Protein AF-A9BDT8-F1 (afdb_monomer)

Organism: Prochlorococcus marinus (strain MIT 9211) (NCBI:txid93059)

Foldseek 3Di:
DDDDDDDDDDDDDDDDDDDDDDDDDDPDDPPDPDPDPPVVVVVVVVVVVVVVVVVVVVVVVVVVVVVVLVCLCVDPDDPVVVVVVVVVVVVVVVVVVVCVVVVVVVVVVVVVVVVVVVVVVCVVPPPVPCVVVVVVVVVVCVVVVVVVVCVVVCVVPDPPCSVVVSVVVVQVSQQCVFFQEEEFWFDLFSLLQLLQQSSRHLNYEYEWEQAALDFQQVVLCVPVVATRCVRLLSNLLSQFPDDPVVSCLLQDQACDDDVRHRHGNVRVQQSVLCVVVVFNQVSSVVSCVVRVGSHGYAYQARDRKKKWFQFPVRDIDIGLVRLLAAPGETPEMAIPPQQGAGDVVLLVSLQRGQEYEQDDDQLRRIRVSSVSNPSNLVSLQPHPHAYEYEYDFKARPSYQQPAAPVNSVVRNCSHCVVVVHNDDSHQEYEAEDDDDDDPQQVVCVVVRMHGHHDDQVVSVVVRHHYDYFHQQDDDDDPHRGGRSNRSNVSVVVVSVVVVVVD

Sequence (502 aa):
MFHLAFFKWTEGQVPLELSINNLCASFLELSSINKPFRKRRRRNQAHADLSKNSFRRINEINFIRRLQRAVRWLLPGLVVKRWMFTSGIGLIIALLGAAIWADLNPIYWAVERLFWFLEGITTFLPRSFTGPIVFLIGIGLLLWGQSRSFDSIQKAVAPDKDAVLVDALMVKSKLNRGPNIVAIGGGTGLASLLQGLKRYSSRITAIVTVADDGGSSGILRRELGVQPPGDIRNCLAALSNEEPLLTRLFQYRFSSGTGLAGHSFGNLFLSALTSITGNIDTAITASSRILSVQGQVVPATNADVCLWAELENGEVVEGESSIGRASSPIVRIGCYPEKPPAISRALDAIENAELILLGPGSLYTSLLPNLLVPEIVAAIQKSKAPKLYICNLMTQPGETDGLDVAGHIRAIEAQLASLGITNRIFNEILVQEALAPSPLIEYYRSRGAEPVKCDRNSLLSKGYRVYQASLQGSKATPTLRHDPRSLSLAVMRFYRKYKRKN

InterPro domains:
  IPR002882 2-phospho-L-lactate transferase CofD [PF01933] (181-470)
  IPR010119 Gluconeogenesis factor [MF_00973] (177-497)
  IPR010119 Gluconeogenesis factor [PTHR30135] (170-497)
  IPR010119 Gluconeogenesis factor [TIGR01826] (181-494)
  IPR038136 CofD-like domain superfamily [G3DSA:3.40.50.10680] (171-502)
  IPR038136 CofD-like domain superfamily [SSF142338] (178-492)

Nearest PDB structures (foldseek):
  2o2z-assembly1_A  TM=9.562E-01  e=2.124E-39  Halalkalibacterium halodurans
  2o2z-assembly2_D  TM=9.534E-01  e=1.569E-39  Halalkalibacterium halodurans
  2o2z-assembly2_C  TM=9.453E-01  e=3.054E-39  Halalkalibacterium halodurans
  2hzb-assembly1_A  TM=9.577E-01  e=1.228E-38  Halalkalibacterium halodurans
  2o2z-assembly1_B  TM=9.560E-01  e=1.662E-38  Halalkalibacterium halodurans

Secondary structure (DSSP, 8-state):
------------------------S--S--S-TTSSHHHHHHHHHHHHHHHHHHHHHHHHHHHHHHHHHHHHHTSTT-THHHHHHHHHHHHHHHHHHHHHHTTTHHHHHHHHHHHHHHHHHHTTS-HHHHHHHHHHHHHHHHHHHHHHHHHHHHHHH-SS-HHHHHHHHHHHHHHHTS--EEEEE-HHHHHHHHHHHTTT-S-EEEEE-----SHHHHHHHHHH-PPP-HHHHHHHHHHB-S-HHHHHHHT-B--SSTTTTT-BHHHHHHHHHHHHHSSHHHHHHHHHHHTTBSSEEEES-SS--EEEEEETTS-EEESHHHHTT-SS-EEEEEEESSSPPPPHHHHHHHHT-SEEEE-SS-IIIIIHHHHTSHHHHHHHHH--S-EEEE--SB--TTTSTT--HHHHHHHHHHHHHHTT--S-S--EEEEEPPPPP-HHHHHHHTTT--BPP--HHHHHHTT-EEEEE--S-SS--SS----HHHHHHHHHHHHHHHHHH-

Structure (mmCIF, N/CA/C/O backbone):
data_AF-A9BDT8-F1
#
_entry.id   AF-A9BDT8-F1
#
loop_
_atom_site.group_PDB
_atom_site.id
_atom_site.type_symbol
_atom_site.label_atom_id
_atom_site.label_alt_id
_atom_site.label_comp_id
_atom_site.label_asym_id
_atom_site.label_entity_id
_atom_site.label_seq_id
_atom_site.pdbx_PDB_ins_code
_atom_site.Cartn_x
_atom_site.Cartn_y
_atom_site.Cartn_z
_atom_site.occupancy
_atom_site.B_iso_or_equiv
_atom_site.auth_seq_id
_atom_site.auth_comp_id
_atom_site.auth_asym_id
_atom_site.auth_atom_id
_atom_site.pdbx_PDB_model_num
ATOM 1 N N . MET A 1 1 ? 67.578 11.693 2.557 1.00 33.44 1 MET A N 1
ATOM 2 C CA . MET A 1 1 ? 68.949 11.720 3.115 1.00 33.44 1 MET A CA 1
ATOM 3 C C . MET A 1 1 ? 69.167 10.386 3.819 1.00 33.44 1 MET A C 1
ATOM 5 O O . MET A 1 1 ? 68.549 10.182 4.849 1.00 33.44 1 MET A O 1
ATOM 9 N N . PHE A 1 2 ? 69.639 9.348 3.110 1.00 25.88 2 PHE A N 1
ATOM 10 C CA . PHE A 1 2 ? 71.060 8.918 3.017 1.00 25.88 2 PHE A CA 1
ATOM 11 C C . PHE A 1 2 ? 71.642 8.627 4.416 1.00 25.88 2 PHE A C 1
ATOM 13 O O . PHE A 1 2 ? 71.756 9.555 5.201 1.00 25.88 2 PHE A O 1
ATOM 20 N N . HIS A 1 3 ? 71.895 7.376 4.828 1.00 29.66 3 HIS A N 1
ATOM 21 C CA . HIS A 1 3 ? 73.007 6.487 4.418 1.00 29.66 3 HIS A CA 1
ATOM 22 C C . HIS A 1 3 ? 72.694 5.010 4.804 1.00 29.66 3 HIS A C 1
ATOM 24 O O . HIS A 1 3 ? 72.186 4.779 5.895 1.00 29.66 3 HIS A O 1
ATOM 30 N N . LEU A 1 4 ? 72.762 4.025 3.885 1.00 28.25 4 LEU A N 1
ATOM 31 C CA . LEU A 1 4 ? 73.884 3.086 3.584 1.00 28.25 4 LEU A CA 1
ATOM 32 C C . LEU A 1 4 ? 74.273 2.160 4.765 1.00 28.25 4 LEU A C 1
ATOM 34 O O . LEU A 1 4 ? 74.791 2.643 5.759 1.00 28.25 4 LEU A O 1
ATOM 38 N N . ALA A 1 5 ? 73.915 0.865 4.783 1.00 30.95 5 ALA A N 1
ATOM 39 C CA . ALA A 1 5 ? 74.382 -0.289 3.979 1.00 30.95 5 ALA A CA 1
ATOM 40 C C . ALA A 1 5 ? 75.566 -1.034 4.627 1.00 30.95 5 ALA A C 1
ATOM 42 O O . ALA A 1 5 ? 76.581 -0.410 4.890 1.00 30.95 5 ALA A O 1
ATOM 43 N N . PHE A 1 6 ? 75.475 -2.365 4.775 1.00 25.30 6 PHE A N 1
ATOM 44 C CA . PHE A 1 6 ? 76.510 -3.277 4.263 1.00 25.30 6 PHE A CA 1
ATOM 45 C C . PHE A 1 6 ? 76.011 -4.728 4.156 1.00 25.30 6 PHE A C 1
ATOM 47 O O . PHE A 1 6 ? 75.479 -5.321 5.089 1.00 25.30 6 PHE A O 1
ATOM 54 N N . PHE A 1 7 ? 76.206 -5.263 2.957 1.00 26.58 7 PHE A N 1
ATOM 55 C CA . PHE A 1 7 ? 76.014 -6.631 2.492 1.00 26.58 7 PHE A CA 1
ATOM 56 C C . PHE A 1 7 ? 77.368 -7.347 2.626 1.00 26.58 7 PHE A C 1
ATOM 58 O O . PHE A 1 7 ? 78.372 -6.744 2.245 1.00 26.58 7 PHE A O 1
ATOM 65 N N . LYS A 1 8 ? 77.438 -8.613 3.062 1.00 24.88 8 LYS A N 1
ATOM 66 C CA . LYS A 1 8 ? 78.471 -9.537 2.554 1.00 24.88 8 LYS A CA 1
ATOM 67 C C . LYS A 1 8 ? 78.136 -11.007 2.811 1.00 24.88 8 LYS A C 1
ATOM 69 O O . LYS A 1 8 ? 77.881 -11.439 3.927 1.00 24.88 8 LYS A O 1
ATOM 74 N N . TRP A 1 9 ? 78.150 -11.724 1.700 1.00 25.12 9 TRP A N 1
ATOM 75 C CA . TRP A 1 9 ? 78.102 -13.163 1.488 1.00 25.12 9 TRP A CA 1
ATOM 76 C C . TRP A 1 9 ? 79.548 -13.647 1.277 1.00 25.12 9 TRP A C 1
ATOM 78 O O . TRP A 1 9 ? 80.312 -12.859 0.723 1.00 25.12 9 TRP A O 1
ATOM 88 N N . THR A 1 10 ? 79.884 -14.871 1.723 1.00 27.94 10 THR A N 1
ATOM 89 C CA . THR A 1 10 ? 80.722 -15.925 1.074 1.00 27.94 10 THR A CA 1
ATOM 90 C C . THR A 1 10 ? 81.459 -16.815 2.093 1.00 27.94 10 THR A C 1
ATOM 92 O O . THR A 1 10 ? 82.101 -16.280 2.988 1.00 27.94 10 THR A O 1
ATOM 95 N N . GLU A 1 11 ? 81.335 -18.143 1.893 1.00 25.92 11 GLU A N 1
ATOM 96 C CA . GLU A 1 11 ? 82.367 -19.222 1.894 1.00 25.92 11 GLU A CA 1
ATOM 97 C C . GLU A 1 11 ? 83.480 -19.193 2.969 1.00 25.92 11 GLU A C 1
ATOM 99 O O . GLU A 1 11 ? 84.108 -18.173 3.190 1.00 25.92 11 GLU A O 1
ATOM 104 N N . GLY A 1 12 ? 83.871 -20.262 3.672 1.00 25.80 12 GLY A N 1
ATOM 105 C CA . GLY A 1 12 ? 83.971 -21.694 3.368 1.00 25.80 12 GLY A CA 1
ATOM 106 C C . GLY A 1 12 ? 85.293 -22.224 3.985 1.00 25.80 12 GLY A C 1
ATOM 107 O O . GLY A 1 12 ? 86.152 -21.422 4.335 1.00 25.80 12 GLY A O 1
ATOM 108 N N . GLN A 1 13 ? 85.469 -23.555 4.039 1.00 26.12 13 GLN A N 1
ATOM 109 C CA . GLN A 1 13 ? 86.643 -24.339 4.518 1.00 26.12 13 GLN A CA 1
ATOM 110 C C . GLN A 1 13 ? 86.668 -24.660 6.033 1.00 26.12 13 GLN A C 1
ATOM 112 O O . GLN A 1 13 ? 86.343 -23.818 6.855 1.00 26.12 13 GLN A O 1
ATOM 117 N N . VAL A 1 14 ? 86.995 -25.877 6.496 1.00 27.83 14 VAL A N 1
ATOM 118 C CA . VAL A 1 14 ? 88.048 -26.819 6.049 1.00 27.83 14 VAL A CA 1
ATOM 119 C C . VAL A 1 14 ? 87.614 -28.300 6.245 1.00 27.83 14 VAL A C 1
ATOM 121 O O . VAL A 1 14 ? 86.892 -28.590 7.200 1.00 27.83 14 VAL A O 1
ATOM 124 N N . PRO A 1 15 ? 88.055 -29.238 5.378 1.00 32.41 15 PRO A N 1
ATOM 125 C CA . PRO A 1 15 ? 87.814 -30.682 5.462 1.00 32.41 15 PRO A CA 1
ATOM 126 C C . PRO A 1 15 ? 88.975 -31.441 6.141 1.00 32.41 15 PRO A C 1
ATOM 128 O O . PRO A 1 15 ? 90.092 -30.936 6.213 1.00 32.41 15 PRO A O 1
ATOM 131 N N . LEU A 1 16 ? 88.746 -32.692 6.555 1.00 28.02 16 LEU A N 1
ATOM 132 C CA . LEU A 1 16 ? 89.827 -33.669 6.721 1.00 28.02 16 LEU A CA 1
ATOM 133 C C . LEU A 1 16 ? 89.462 -34.956 5.979 1.00 28.02 16 LEU A C 1
ATOM 135 O O . LEU A 1 16 ? 88.415 -35.560 6.206 1.00 28.02 16 LEU A O 1
ATOM 139 N N . GLU A 1 17 ? 90.338 -35.312 5.055 1.00 26.36 17 GLU A N 1
ATOM 140 C CA . GLU A 1 17 ? 90.254 -36.425 4.128 1.00 26.36 17 GLU A CA 1
ATOM 141 C C . GLU A 1 17 ? 91.308 -37.483 4.532 1.00 26.36 17 GLU A C 1
ATOM 143 O O . GLU A 1 17 ? 92.289 -37.160 5.202 1.00 26.36 17 GLU A O 1
ATOM 148 N N . LEU A 1 18 ? 91.101 -38.716 4.052 1.00 29.53 18 LEU A N 1
ATOM 149 C CA . LEU A 1 18 ? 91.990 -39.891 4.050 1.00 29.53 18 LEU A CA 1
ATOM 150 C C . LEU A 1 18 ? 92.090 -40.731 5.345 1.00 29.53 18 LEU A C 1
ATOM 152 O O . LEU A 1 18 ? 92.299 -40.221 6.430 1.00 29.53 18 LEU A O 1
ATOM 156 N N . SER A 1 19 ? 92.063 -42.068 5.296 1.00 27.62 19 SER A N 1
ATOM 157 C CA . SER A 1 19 ? 91.995 -42.986 4.151 1.00 27.62 19 SER A CA 1
ATOM 158 C C . SER A 1 19 ? 91.865 -44.443 4.625 1.00 27.62 19 SER A C 1
ATOM 160 O O . SER A 1 19 ? 92.540 -44.856 5.561 1.00 27.62 19 SER A O 1
ATOM 162 N N . ILE A 1 20 ? 90.989 -45.176 3.924 1.00 25.91 20 ILE A N 1
ATOM 163 C CA . ILE A 1 20 ? 91.153 -46.542 3.389 1.00 25.91 20 ILE A CA 1
ATOM 164 C C . ILE A 1 20 ? 91.648 -47.628 4.355 1.00 25.91 20 ILE A C 1
ATOM 166 O O . ILE A 1 20 ? 92.831 -47.726 4.658 1.00 25.91 20 ILE A O 1
ATOM 170 N N . ASN A 1 21 ? 90.745 -48.557 4.685 1.00 25.64 21 ASN A N 1
ATOM 171 C CA . ASN A 1 21 ? 90.865 -49.992 4.378 1.00 25.64 21 ASN A CA 1
ATOM 172 C C . ASN A 1 21 ? 89.692 -50.731 5.054 1.00 25.64 21 ASN A C 1
ATOM 174 O O . ASN A 1 21 ? 89.568 -50.739 6.267 1.00 25.64 21 ASN A O 1
ATOM 178 N N . ASN A 1 22 ? 88.699 -51.176 4.290 1.00 25.09 22 ASN A N 1
ATOM 179 C CA . ASN A 1 22 ? 88.667 -52.488 3.642 1.00 25.09 22 ASN A CA 1
ATOM 180 C C . ASN A 1 22 ? 88.056 -53.577 4.537 1.00 25.09 22 ASN A C 1
ATOM 182 O O . ASN A 1 22 ? 88.466 -53.780 5.671 1.00 25.09 22 ASN A O 1
ATOM 186 N N . LEU A 1 23 ? 87.180 -54.348 3.891 1.00 26.64 23 LEU A N 1
ATOM 187 C CA . LEU A 1 23 ? 86.864 -55.747 4.167 1.00 26.64 23 LEU A CA 1
ATOM 188 C C . LEU A 1 23 ? 85.883 -56.082 5.310 1.00 26.64 23 LEU A C 1
ATOM 190 O O . LEU A 1 23 ? 86.157 -55.941 6.493 1.00 26.64 23 LEU A O 1
ATOM 194 N N . CYS A 1 24 ? 84.786 -56.708 4.862 1.00 26.98 24 CYS A N 1
ATOM 195 C CA . CYS A 1 24 ? 83.942 -57.677 5.568 1.00 26.98 24 CYS A CA 1
ATOM 196 C C . CYS A 1 24 ? 82.815 -57.148 6.464 1.00 26.98 24 CYS A C 1
ATOM 198 O O . CYS A 1 24 ? 82.928 -57.211 7.679 1.00 26.98 24 CYS A O 1
ATOM 200 N N . ALA A 1 25 ? 81.675 -56.776 5.859 1.00 27.42 25 ALA A N 1
ATOM 201 C CA . ALA A 1 25 ? 80.342 -57.262 6.283 1.00 27.42 25 ALA A CA 1
ATOM 202 C C . ALA A 1 25 ? 79.188 -56.658 5.449 1.00 27.42 25 ALA A C 1
ATOM 204 O O . ALA A 1 25 ? 78.298 -56.016 5.990 1.00 27.42 25 ALA A O 1
ATOM 205 N N . SER A 1 26 ? 79.164 -56.883 4.131 1.00 29.36 26 SER A N 1
ATOM 206 C CA . SER A 1 26 ? 77.963 -56.624 3.310 1.00 29.36 26 SER A CA 1
ATOM 207 C C . SER A 1 26 ? 77.823 -57.702 2.241 1.00 29.36 26 SER A C 1
ATOM 209 O O . SER A 1 26 ? 77.901 -57.443 1.045 1.00 29.36 26 SER A O 1
ATOM 211 N N . PHE A 1 27 ? 77.678 -58.947 2.688 1.00 31.27 27 PHE A N 1
ATOM 212 C CA . PHE A 1 27 ? 77.388 -60.091 1.829 1.00 31.27 27 PHE A CA 1
ATOM 213 C C . PHE A 1 27 ? 76.187 -60.822 2.422 1.00 31.27 27 PHE A C 1
ATOM 215 O O . PHE A 1 27 ? 76.369 -61.755 3.188 1.00 31.27 27 PHE A O 1
ATOM 222 N N . LEU A 1 28 ? 74.975 -60.325 2.141 1.00 30.92 28 LEU A N 1
ATOM 223 C CA . LEU A 1 28 ? 73.701 -61.061 2.215 1.00 30.92 28 LEU A CA 1
ATOM 224 C C . LEU A 1 28 ? 72.530 -60.154 1.781 1.00 30.92 28 LEU A C 1
ATOM 226 O O . LEU A 1 28 ? 71.630 -59.888 2.561 1.00 30.92 28 LEU A O 1
ATOM 230 N N . GLU A 1 29 ? 72.523 -59.660 0.535 1.00 30.59 29 GLU A N 1
ATOM 231 C CA . GLU A 1 29 ? 71.282 -59.140 -0.082 1.00 30.59 29 GLU A CA 1
ATOM 232 C C . GLU A 1 29 ? 71.390 -59.019 -1.619 1.00 30.59 29 GLU A C 1
ATOM 234 O O . GLU A 1 29 ? 71.296 -57.949 -2.212 1.00 30.59 29 GLU A O 1
ATOM 239 N N . LEU A 1 30 ? 71.609 -60.143 -2.311 1.00 36.09 30 LEU A N 1
ATOM 240 C CA . LEU A 1 30 ? 71.608 -60.202 -3.783 1.00 36.09 30 LEU A CA 1
ATOM 241 C C . LEU A 1 30 ? 70.710 -61.336 -4.306 1.00 36.09 30 LEU A C 1
ATOM 243 O O . LEU A 1 30 ? 71.173 -62.302 -4.902 1.00 36.09 30 LEU A O 1
ATOM 247 N N . SER A 1 31 ? 69.392 -61.207 -4.112 1.00 35.94 31 SER A N 1
ATOM 248 C CA . SER A 1 31 ? 68.399 -62.019 -4.840 1.00 35.94 31 SER A CA 1
ATOM 249 C C . SER A 1 31 ? 67.026 -61.340 -5.013 1.00 35.94 31 SER A C 1
ATOM 251 O O . SER A 1 31 ? 66.002 -61.863 -4.591 1.00 35.94 31 SER A O 1
ATOM 253 N N . SER A 1 32 ? 66.931 -60.173 -5.675 1.00 36.19 32 SER A N 1
ATOM 254 C CA . SER A 1 32 ? 65.607 -59.710 -6.174 1.00 36.19 32 SER A CA 1
ATOM 255 C C . SER A 1 32 ? 65.582 -58.700 -7.339 1.00 36.19 32 SER A C 1
ATOM 257 O O . SER A 1 32 ? 64.519 -58.169 -7.682 1.00 36.19 32 SER A O 1
ATOM 259 N N . ILE A 1 33 ? 66.696 -58.464 -8.038 1.00 45.25 33 ILE A N 1
ATOM 260 C CA . ILE A 1 33 ? 66.745 -57.499 -9.151 1.00 45.25 33 ILE A CA 1
ATOM 261 C C . ILE A 1 33 ? 66.260 -58.156 -10.455 1.00 45.25 33 ILE A C 1
ATOM 263 O O . ILE A 1 33 ? 67.053 -58.527 -11.309 1.00 45.25 33 ILE A O 1
ATOM 267 N N . ASN A 1 34 ? 64.939 -58.321 -10.623 1.00 43.72 34 ASN A N 1
ATOM 268 C CA . ASN A 1 34 ? 64.336 -58.413 -11.970 1.00 43.72 34 ASN A CA 1
ATOM 269 C C . ASN A 1 34 ? 62.824 -58.095 -12.067 1.00 43.72 34 ASN A C 1
ATOM 271 O O . ASN A 1 34 ? 62.149 -58.483 -13.021 1.00 43.72 34 ASN A O 1
ATOM 275 N N . LYS A 1 35 ? 62.246 -57.361 -11.103 1.00 45.38 35 LYS A N 1
ATOM 276 C CA . LYS A 1 35 ? 60.812 -56.990 -11.106 1.00 45.38 35 LYS A CA 1
ATOM 277 C C . LYS A 1 35 ? 60.417 -55.526 -11.437 1.00 45.38 35 LYS A C 1
ATOM 279 O O . LYS A 1 35 ? 59.204 -55.296 -11.488 1.00 45.38 35 LYS A O 1
ATOM 284 N N . PRO A 1 36 ? 61.288 -54.530 -11.744 1.00 42.62 36 PRO A N 1
ATOM 285 C CA . PRO A 1 36 ? 60.800 -53.151 -11.895 1.00 42.62 36 PRO A CA 1
ATOM 286 C C . PRO A 1 36 ? 60.500 -52.667 -13.331 1.00 42.62 36 PRO A C 1
ATOM 288 O O . PRO A 1 36 ? 59.932 -51.586 -13.469 1.00 42.62 36 PRO A O 1
ATOM 291 N N . PHE A 1 37 ? 60.777 -53.419 -14.408 1.00 41.44 37 PHE A N 1
ATOM 292 C CA . PHE A 1 37 ? 60.567 -52.895 -15.779 1.00 41.44 37 PHE A CA 1
ATOM 293 C C . PHE A 1 37 ? 59.194 -53.201 -16.413 1.00 41.44 37 PHE A C 1
ATOM 295 O O . PHE A 1 37 ? 58.684 -52.404 -17.202 1.00 41.44 37 PHE A O 1
ATOM 302 N N . ARG A 1 38 ? 58.509 -54.289 -16.025 1.00 43.94 38 ARG A N 1
ATOM 303 C CA . ARG A 1 38 ? 57.181 -54.646 -16.585 1.00 43.94 38 ARG A CA 1
ATOM 304 C C . ARG A 1 38 ? 56.003 -53.891 -15.943 1.00 43.94 38 ARG A C 1
ATOM 306 O O . ARG A 1 38 ? 54.976 -53.690 -16.590 1.00 43.94 38 ARG A O 1
ATOM 313 N N . LYS A 1 39 ? 56.147 -53.424 -14.695 1.00 44.34 39 LYS A N 1
ATOM 314 C CA . LYS A 1 39 ? 55.086 -52.710 -13.949 1.00 44.34 39 LYS A CA 1
ATOM 315 C C . LYS A 1 39 ? 54.947 -51.234 -14.348 1.00 44.34 39 LYS A C 1
ATOM 317 O O . LYS A 1 39 ? 53.840 -50.704 -14.300 1.00 44.34 39 LYS A O 1
ATOM 322 N N . ARG A 1 40 ? 56.029 -50.580 -14.792 1.00 42.59 40 ARG A N 1
ATOM 323 C CA . ARG A 1 40 ? 56.023 -49.153 -15.179 1.00 42.59 40 ARG A CA 1
ATOM 324 C C . ARG A 1 40 ? 55.303 -48.899 -16.513 1.00 42.59 40 ARG A C 1
ATOM 326 O O . ARG A 1 40 ? 54.560 -47.930 -16.625 1.00 42.59 40 ARG A O 1
ATOM 333 N N . ARG A 1 41 ? 55.419 -49.814 -17.486 1.00 44.28 41 ARG A N 1
ATOM 334 C CA . ARG A 1 41 ? 54.767 -49.684 -18.807 1.00 44.28 41 ARG A CA 1
ATOM 335 C C . ARG A 1 41 ? 53.239 -49.863 -18.743 1.00 44.28 41 ARG A C 1
ATOM 337 O O . ARG A 1 41 ? 52.518 -49.069 -19.334 1.00 44.28 41 ARG A O 1
ATOM 344 N N . ARG A 1 42 ? 52.738 -50.818 -17.942 1.00 46.34 42 ARG A N 1
ATOM 345 C CA . ARG A 1 42 ? 51.286 -51.026 -17.726 1.00 46.34 42 ARG A CA 1
ATOM 346 C C . ARG A 1 42 ? 50.617 -49.901 -16.923 1.00 46.34 42 ARG A C 1
ATOM 348 O O . ARG A 1 42 ? 49.475 -49.562 -17.211 1.00 46.34 42 ARG A O 1
ATOM 355 N N . ARG A 1 43 ? 51.317 -49.286 -15.958 1.00 45.34 43 ARG A N 1
ATOM 356 C CA . ARG A 1 43 ? 50.788 -48.144 -15.182 1.00 45.34 43 ARG A CA 1
ATOM 357 C C . ARG A 1 43 ? 50.646 -46.874 -16.026 1.00 45.34 43 ARG A C 1
ATOM 359 O O . ARG A 1 43 ? 49.644 -46.182 -15.889 1.00 45.34 43 ARG A O 1
ATOM 366 N N . ASN A 1 44 ? 51.589 -46.611 -16.933 1.00 42.84 44 ASN A N 1
ATOM 367 C CA . ASN A 1 44 ? 51.512 -45.453 -17.830 1.00 42.84 44 ASN A CA 1
ATOM 368 C C . ASN A 1 44 ? 50.427 -45.613 -18.911 1.00 42.84 44 ASN A C 1
ATOM 370 O O . ASN A 1 44 ? 49.772 -44.634 -19.252 1.00 42.84 44 ASN A O 1
ATOM 374 N N . GLN A 1 45 ? 50.173 -46.836 -19.394 1.00 48.09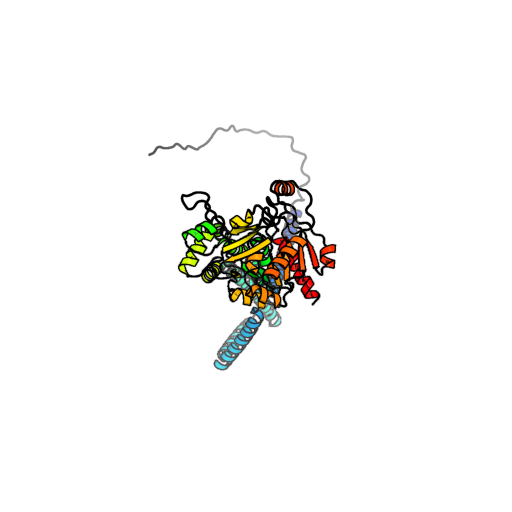 45 GLN A N 1
ATOM 375 C CA . GLN A 1 45 ? 49.061 -47.122 -20.315 1.00 48.09 45 GLN A CA 1
ATOM 376 C C . GLN A 1 45 ? 47.690 -47.001 -19.628 1.00 48.09 45 GLN A C 1
ATOM 378 O O . GLN A 1 45 ? 46.802 -46.339 -20.154 1.00 48.09 45 GLN A O 1
ATOM 383 N N . ALA A 1 46 ? 47.543 -47.528 -18.407 1.00 47.31 46 ALA A N 1
ATOM 384 C CA . ALA A 1 46 ? 46.303 -47.406 -17.638 1.00 47.31 46 ALA A CA 1
ATOM 385 C C . ALA A 1 46 ? 45.979 -45.949 -17.242 1.00 47.31 46 ALA A C 1
ATOM 387 O O . ALA A 1 46 ? 44.820 -45.545 -17.293 1.00 47.31 46 ALA A O 1
ATOM 388 N N . HIS A 1 47 ? 46.984 -45.131 -16.900 1.00 46.56 47 HIS A N 1
ATOM 389 C CA . HIS A 1 47 ? 46.782 -43.697 -16.649 1.00 46.56 47 HIS A CA 1
ATOM 390 C C . HIS A 1 47 ? 46.432 -42.907 -17.921 1.00 46.56 47 HIS A C 1
ATOM 392 O O . HIS A 1 47 ? 45.631 -41.974 -17.850 1.00 46.56 47 HIS A O 1
ATOM 398 N N . ALA A 1 48 ? 46.976 -43.286 -19.083 1.00 47.88 48 ALA A N 1
ATOM 399 C CA . ALA A 1 48 ? 46.630 -42.670 -20.364 1.00 47.88 48 ALA A CA 1
ATOM 400 C C . ALA A 1 48 ? 45.194 -43.012 -20.813 1.00 47.88 48 ALA A C 1
ATOM 402 O O . ALA A 1 48 ? 44.486 -42.132 -21.304 1.00 47.88 48 ALA A O 1
ATOM 403 N N . ASP A 1 49 ? 44.731 -44.244 -20.580 1.00 46.91 49 ASP A N 1
ATOM 404 C CA . ASP A 1 49 ? 43.363 -44.670 -20.915 1.00 46.91 49 ASP A CA 1
ATOM 405 C C . ASP A 1 49 ? 42.307 -44.122 -19.938 1.00 46.91 49 ASP A C 1
ATOM 407 O O . ASP A 1 49 ? 41.217 -43.727 -20.361 1.00 46.91 49 ASP A O 1
ATOM 411 N N . LEU A 1 50 ? 42.634 -43.994 -18.645 1.00 47.91 50 LEU A N 1
ATOM 412 C CA . LEU A 1 50 ? 41.770 -43.329 -17.656 1.00 47.91 50 LEU A CA 1
ATOM 413 C C . LEU A 1 50 ? 41.637 -41.819 -17.924 1.00 47.91 50 LEU A C 1
ATOM 415 O O . LEU A 1 50 ? 40.552 -41.262 -17.759 1.00 47.91 50 LEU A O 1
ATOM 419 N N . SER A 1 51 ? 42.712 -41.173 -18.389 1.00 48.94 51 SER A N 1
ATOM 420 C CA . SER A 1 51 ? 42.711 -39.771 -18.831 1.00 48.94 51 SER A CA 1
ATOM 421 C C . SER A 1 51 ? 41.890 -39.568 -20.112 1.00 48.94 51 SER A C 1
ATOM 423 O O . SER A 1 51 ? 41.074 -38.654 -20.190 1.00 48.94 51 SER A O 1
ATOM 425 N N . LYS A 1 52 ? 42.007 -40.464 -21.103 1.00 48.31 52 LYS A N 1
ATOM 426 C CA . LYS A 1 52 ? 41.199 -40.395 -22.335 1.00 48.31 52 LYS A CA 1
ATOM 427 C C . LYS A 1 52 ? 39.704 -40.592 -22.080 1.00 48.31 52 LYS A C 1
ATOM 429 O O . LYS A 1 52 ? 38.892 -39.876 -22.667 1.00 48.31 52 LYS A O 1
ATOM 434 N N . ASN A 1 53 ? 39.332 -41.524 -21.202 1.00 45.91 53 ASN A N 1
ATOM 435 C CA . ASN A 1 53 ? 37.927 -41.785 -20.878 1.00 45.91 53 ASN A CA 1
ATOM 436 C C . ASN A 1 53 ? 37.293 -40.678 -20.022 1.00 45.91 53 ASN A C 1
ATOM 438 O O . ASN A 1 53 ? 36.113 -40.370 -20.209 1.00 45.91 53 ASN A O 1
ATOM 442 N N . SER A 1 54 ? 38.056 -40.032 -19.135 1.00 46.91 54 SER A N 1
ATOM 443 C CA . SER A 1 54 ? 37.574 -38.860 -18.396 1.00 46.91 54 SER A CA 1
ATOM 444 C C . SER A 1 54 ? 37.425 -37.638 -19.308 1.00 46.91 54 SER A C 1
ATOM 446 O O . SER A 1 54 ? 36.400 -36.961 -19.239 1.00 46.91 54 SER A O 1
ATOM 448 N N . PHE A 1 55 ? 38.351 -37.415 -20.249 1.00 45.53 55 PHE A N 1
ATOM 449 C CA . PHE A 1 55 ? 38.251 -36.332 -21.236 1.00 45.53 55 PHE A CA 1
ATOM 450 C C . PHE A 1 55 ? 37.070 -36.519 -22.203 1.00 45.53 55 PHE A C 1
ATOM 452 O O . PHE A 1 55 ? 36.351 -35.562 -22.494 1.00 45.53 55 PHE A O 1
ATOM 459 N N . ARG A 1 56 ? 36.810 -37.758 -22.658 1.00 49.38 56 ARG A N 1
ATOM 460 C CA . ARG A 1 56 ? 35.626 -38.085 -23.478 1.00 49.38 56 ARG A CA 1
ATOM 461 C C . ARG A 1 56 ? 34.319 -37.830 -22.729 1.00 49.38 56 ARG A C 1
ATOM 463 O O . ARG A 1 56 ? 33.450 -37.158 -23.275 1.00 49.38 56 ARG A O 1
ATOM 470 N N . ARG A 1 57 ? 34.202 -38.273 -21.469 1.00 45.91 57 ARG A N 1
ATOM 471 C CA . ARG A 1 57 ? 33.007 -38.014 -20.642 1.00 45.91 57 ARG A CA 1
ATOM 472 C C . ARG A 1 57 ? 32.780 -36.526 -20.378 1.00 45.91 57 ARG A C 1
ATOM 474 O O . ARG A 1 57 ? 31.641 -36.074 -20.422 1.00 45.91 57 ARG A O 1
ATOM 481 N N . ILE A 1 58 ? 33.836 -35.751 -20.131 1.00 51.94 58 ILE A N 1
ATOM 482 C CA . ILE A 1 58 ? 33.724 -34.299 -19.920 1.00 51.94 58 ILE A CA 1
ATOM 483 C C . ILE A 1 58 ? 33.251 -33.600 -21.205 1.00 51.94 58 ILE A C 1
ATOM 485 O O . ILE A 1 58 ? 32.371 -32.738 -21.146 1.00 51.94 58 ILE A O 1
ATOM 489 N N . ASN A 1 59 ? 33.761 -34.007 -22.372 1.00 47.16 59 ASN A N 1
ATOM 490 C CA . ASN A 1 59 ? 33.335 -33.451 -23.657 1.00 47.16 59 ASN A CA 1
ATOM 491 C C . ASN A 1 59 ? 31.900 -33.842 -24.039 1.00 47.16 59 ASN A C 1
ATOM 493 O O . ASN A 1 59 ? 31.163 -32.982 -24.517 1.00 47.16 59 ASN A O 1
ATOM 497 N N . GLU A 1 60 ? 31.465 -35.076 -23.776 1.00 51.69 60 GLU A N 1
ATOM 498 C CA . GLU A 1 60 ? 30.072 -35.494 -23.998 1.00 51.69 60 GLU A CA 1
ATOM 499 C C . GLU A 1 60 ? 29.094 -34.727 -23.098 1.00 51.69 60 GLU A C 1
ATOM 501 O O . GLU A 1 60 ? 28.079 -34.220 -23.575 1.00 51.69 60 GLU A O 1
ATOM 506 N N . ILE A 1 61 ? 29.421 -34.545 -21.814 1.00 55.47 61 ILE A N 1
ATOM 507 C CA . ILE A 1 61 ? 28.590 -33.766 -20.879 1.00 55.47 61 ILE A CA 1
ATOM 508 C C . ILE A 1 61 ? 28.516 -32.292 -21.308 1.00 55.47 61 ILE A C 1
ATOM 510 O O . ILE A 1 61 ? 27.448 -31.676 -21.243 1.00 55.47 61 ILE A O 1
ATOM 514 N N . ASN A 1 62 ? 29.624 -31.717 -21.782 1.00 51.72 62 ASN A N 1
ATOM 515 C CA . ASN A 1 62 ? 29.655 -30.344 -22.286 1.00 51.72 62 ASN A CA 1
ATOM 516 C C . ASN A 1 62 ? 28.876 -30.188 -23.599 1.00 51.72 62 ASN A C 1
ATOM 518 O O . ASN A 1 62 ? 28.163 -29.197 -23.762 1.00 51.72 62 ASN A O 1
ATOM 522 N N . PHE A 1 63 ? 28.949 -31.166 -24.503 1.00 51.44 63 PHE A N 1
ATOM 523 C CA . PHE A 1 63 ? 28.180 -31.178 -25.746 1.00 51.44 63 PHE A CA 1
ATOM 524 C C . PHE A 1 63 ? 26.674 -31.288 -25.480 1.00 51.44 63 PHE A C 1
ATOM 526 O O . PHE A 1 63 ? 25.904 -30.474 -25.986 1.00 51.44 63 PHE A O 1
ATOM 533 N N . ILE A 1 64 ? 26.249 -32.205 -24.603 1.00 56.00 64 ILE A N 1
ATOM 534 C CA . ILE A 1 64 ? 24.838 -32.366 -24.219 1.00 56.00 64 ILE A CA 1
ATOM 535 C C . ILE A 1 64 ? 24.307 -31.092 -23.548 1.00 56.00 64 ILE A C 1
ATOM 537 O O . ILE A 1 64 ? 23.209 -30.639 -23.871 1.00 56.00 64 ILE A O 1
ATOM 541 N N . ARG A 1 65 ? 25.092 -30.442 -22.675 1.00 54.72 65 ARG A N 1
ATOM 542 C CA . ARG A 1 65 ? 24.716 -29.141 -22.090 1.00 54.72 65 ARG A CA 1
ATOM 543 C C . ARG A 1 65 ? 24.611 -28.037 -23.142 1.00 54.72 65 ARG A C 1
ATOM 545 O O . ARG A 1 65 ? 23.699 -27.220 -23.049 1.00 54.72 65 ARG A O 1
ATOM 552 N N . ARG A 1 66 ? 25.509 -27.990 -24.132 1.00 53.97 66 ARG A N 1
ATOM 553 C CA . ARG A 1 66 ? 25.455 -27.027 -25.250 1.00 53.97 66 ARG A CA 1
ATOM 554 C C . ARG A 1 66 ? 24.214 -27.253 -26.119 1.00 53.97 66 ARG A C 1
ATOM 556 O O . ARG A 1 66 ? 23.510 -26.291 -26.414 1.00 53.97 66 ARG A O 1
ATOM 563 N N . LEU A 1 67 ? 23.880 -28.507 -26.425 1.00 51.75 67 LEU A N 1
ATOM 564 C CA . LEU A 1 67 ? 22.673 -28.868 -27.171 1.00 51.75 67 LEU A CA 1
ATOM 565 C C . LEU A 1 67 ? 21.402 -28.496 -26.390 1.00 51.75 67 LEU A C 1
ATOM 567 O O . LEU A 1 67 ? 20.506 -27.851 -26.925 1.00 51.75 67 LEU A O 1
ATOM 571 N N . GLN A 1 68 ? 21.354 -28.801 -25.090 1.00 58.03 68 GLN A N 1
ATOM 572 C CA . GLN A 1 68 ? 20.252 -28.399 -24.211 1.00 58.03 68 GLN A CA 1
ATOM 573 C C . GLN A 1 68 ? 20.110 -26.872 -24.115 1.00 58.03 68 GLN A C 1
ATOM 575 O O . GLN A 1 68 ? 18.990 -26.370 -24.064 1.00 58.03 68 GLN A O 1
ATOM 580 N N . ARG A 1 69 ? 21.217 -26.114 -24.118 1.00 59.12 69 ARG A N 1
ATOM 581 C CA . ARG A 1 69 ? 21.207 -24.640 -24.150 1.00 59.12 69 ARG A CA 1
ATOM 582 C C . ARG A 1 69 ? 20.661 -24.105 -25.474 1.00 59.12 69 ARG A C 1
ATOM 584 O O . ARG A 1 69 ? 19.812 -23.222 -25.438 1.00 59.12 69 ARG A O 1
ATOM 591 N N . ALA A 1 70 ? 21.068 -24.668 -26.611 1.00 57.16 70 ALA A N 1
ATOM 592 C CA . ALA A 1 70 ? 20.540 -24.297 -27.927 1.00 57.16 70 ALA A CA 1
ATOM 593 C C . ALA A 1 70 ? 19.036 -24.609 -28.051 1.00 57.16 70 ALA A C 1
ATOM 595 O O . ALA A 1 70 ? 18.259 -23.787 -28.529 1.00 57.16 70 ALA A O 1
ATOM 596 N N . VAL A 1 71 ? 18.588 -25.749 -27.519 1.00 59.41 71 VAL A N 1
ATOM 597 C CA . VAL A 1 71 ? 17.167 -26.130 -27.504 1.00 59.41 71 VAL A CA 1
ATOM 598 C C . VAL A 1 71 ? 16.331 -25.235 -26.572 1.00 59.41 71 VAL A C 1
ATOM 600 O O . VAL A 1 71 ? 15.148 -25.027 -26.836 1.00 59.41 71 VAL A O 1
ATOM 603 N N . ARG A 1 72 ? 16.912 -24.613 -25.532 1.00 59.28 72 ARG A N 1
ATOM 604 C CA . ARG A 1 72 ? 16.189 -23.641 -24.681 1.00 59.28 72 ARG A CA 1
ATOM 605 C C . ARG A 1 72 ? 15.772 -22.373 -25.428 1.00 59.28 72 ARG A C 1
ATOM 607 O O . ARG A 1 72 ? 14.708 -21.834 -25.132 1.00 59.28 72 ARG A O 1
ATOM 614 N N . TRP A 1 73 ? 16.541 -21.942 -26.428 1.00 53.88 73 TRP A N 1
ATOM 615 C CA . TRP A 1 73 ? 16.132 -20.866 -27.344 1.00 53.88 73 TRP A CA 1
ATOM 616 C C . TRP A 1 73 ? 14.919 -21.262 -28.200 1.00 53.88 73 TRP A C 1
ATOM 618 O O . TRP A 1 73 ? 14.156 -20.406 -28.647 1.00 53.88 73 TRP A O 1
ATOM 628 N N . LEU A 1 74 ? 14.692 -22.569 -28.358 1.00 57.94 74 LEU A N 1
ATOM 629 C CA . LEU A 1 74 ? 13.550 -23.161 -29.043 1.00 57.94 74 LEU A CA 1
ATOM 630 C C . LEU A 1 74 ? 12.403 -23.552 -28.087 1.00 57.94 74 LEU A C 1
ATOM 632 O O . LEU A 1 74 ? 11.493 -24.273 -28.499 1.00 57.94 74 LEU A O 1
ATOM 636 N N . LEU A 1 75 ? 12.354 -23.058 -26.846 1.00 54.75 75 LEU A N 1
ATOM 637 C CA . LEU A 1 75 ? 11.188 -23.253 -25.971 1.00 54.75 75 LEU A CA 1
ATOM 638 C C . LEU A 1 75 ? 10.024 -22.306 -26.348 1.00 54.75 75 LEU A C 1
ATOM 640 O O . LEU A 1 75 ? 10.247 -21.192 -26.832 1.00 54.75 75 LEU A O 1
ATOM 644 N N . PRO A 1 76 ? 8.757 -22.733 -26.191 1.00 46.81 76 PRO A N 1
ATOM 645 C CA . PRO A 1 76 ? 7.594 -21.911 -26.523 1.00 46.81 76 PRO A CA 1
ATOM 646 C C . PRO A 1 76 ? 7.488 -20.684 -25.598 1.00 46.81 76 PRO A C 1
ATOM 648 O O . PRO A 1 76 ? 7.432 -20.817 -24.379 1.00 46.81 76 PRO A O 1
ATOM 651 N N . GLY A 1 77 ? 7.438 -19.477 -26.180 1.00 53.22 77 GLY A N 1
ATOM 652 C CA . GLY A 1 77 ? 7.211 -18.220 -25.449 1.00 53.22 77 GLY A CA 1
ATOM 653 C C . GLY A 1 77 ? 8.199 -17.083 -25.733 1.00 53.22 77 GLY A C 1
ATOM 654 O O . GLY A 1 77 ? 7.908 -15.952 -25.348 1.00 53.22 77 GLY A O 1
ATOM 655 N N . LEU A 1 78 ? 9.315 -17.352 -26.419 1.00 58.06 78 LEU A N 1
ATOM 656 C CA . LEU A 1 78 ? 10.280 -16.341 -26.870 1.00 58.06 78 LEU A CA 1
ATOM 657 C C . LEU A 1 78 ? 9.963 -15.894 -28.310 1.00 58.06 78 LEU A C 1
ATOM 659 O O . LEU A 1 78 ? 9.772 -16.724 -29.199 1.00 58.06 78 LEU A O 1
ATOM 663 N N . VAL A 1 79 ? 9.923 -14.578 -28.546 1.00 56.84 79 VAL A N 1
ATOM 664 C CA . VAL A 1 79 ? 9.579 -13.962 -29.850 1.00 56.84 79 VAL A CA 1
ATOM 665 C C . VAL A 1 79 ? 10.634 -14.257 -30.931 1.00 56.84 79 VAL A C 1
ATOM 667 O O . VAL A 1 79 ? 10.334 -14.237 -32.123 1.00 56.84 79 VAL A O 1
ATOM 670 N N . VAL A 1 80 ? 11.849 -14.627 -30.511 1.00 59.59 80 VAL A N 1
ATOM 671 C CA . VAL A 1 80 ? 13.012 -14.924 -31.364 1.00 59.59 80 VAL A CA 1
ATOM 672 C C . VAL A 1 80 ? 12.716 -16.000 -32.416 1.00 59.59 80 VAL A C 1
ATOM 674 O O . VAL A 1 80 ? 13.194 -15.891 -33.540 1.00 59.59 80 VAL A O 1
ATOM 677 N N . LYS A 1 81 ? 11.863 -16.991 -32.110 1.00 64.00 81 LYS A N 1
ATOM 678 C CA . LYS A 1 81 ? 11.506 -18.066 -33.055 1.00 64.00 81 LYS A CA 1
ATOM 679 C C . LYS A 1 81 ? 10.905 -17.559 -34.362 1.00 64.00 81 LYS A C 1
ATOM 681 O O . LYS A 1 81 ? 11.257 -18.061 -35.424 1.00 64.00 81 LYS A O 1
ATOM 686 N N . ARG A 1 82 ? 9.974 -16.600 -34.276 1.00 64.06 82 ARG A N 1
ATOM 687 C CA . ARG A 1 82 ? 9.254 -16.092 -35.454 1.00 64.06 82 ARG A CA 1
ATOM 688 C C . ARG A 1 82 ? 10.216 -15.349 -36.374 1.00 64.06 82 ARG A C 1
ATOM 690 O O . ARG A 1 82 ? 10.225 -15.606 -37.569 1.00 64.06 82 ARG A O 1
ATOM 697 N N . TRP A 1 83 ? 11.082 -14.526 -35.788 1.00 71.00 83 TRP A N 1
ATOM 698 C CA . TRP A 1 83 ? 12.038 -13.723 -36.542 1.00 71.00 83 TRP A CA 1
ATOM 699 C C . TRP A 1 83 ? 13.224 -14.527 -37.078 1.00 71.00 83 TRP A C 1
ATOM 701 O O . TRP A 1 83 ? 13.660 -14.278 -38.191 1.00 71.00 83 TRP A O 1
ATOM 711 N N . MET A 1 84 ? 13.707 -15.546 -36.360 1.00 68.56 84 MET A N 1
ATOM 712 C CA . MET A 1 84 ? 14.727 -16.453 -36.904 1.00 68.56 84 MET A CA 1
ATOM 713 C C . MET A 1 84 ? 14.228 -17.215 -38.132 1.00 68.56 84 MET A C 1
ATOM 715 O O . MET A 1 84 ? 14.978 -17.394 -39.088 1.00 68.56 84 MET A O 1
ATOM 719 N N . PHE A 1 85 ? 12.965 -17.644 -38.120 1.00 70.12 85 PHE A N 1
ATOM 720 C CA . PHE A 1 85 ? 12.361 -18.322 -39.261 1.00 70.12 85 PHE A CA 1
ATOM 721 C C . PHE A 1 85 ? 12.199 -17.376 -40.458 1.00 70.12 85 PHE A C 1
ATOM 723 O O . PHE A 1 85 ? 12.608 -17.723 -41.563 1.00 70.12 85 PHE A O 1
ATOM 730 N N . THR A 1 86 ? 11.696 -16.154 -40.243 1.00 74.81 86 THR A N 1
ATOM 731 C CA . THR A 1 86 ? 11.569 -15.159 -41.322 1.00 74.81 86 THR A CA 1
ATOM 732 C C . THR A 1 86 ? 12.923 -14.701 -41.858 1.00 74.81 86 THR A C 1
ATOM 734 O O . THR A 1 86 ? 13.061 -14.550 -43.065 1.00 74.81 86 THR A O 1
ATOM 737 N N . SER A 1 87 ? 13.940 -14.534 -41.006 1.00 72.31 87 SER A N 1
ATOM 738 C CA . SER A 1 87 ? 15.300 -14.197 -41.448 1.00 72.31 87 SER A CA 1
ATOM 739 C C . SER A 1 87 ? 15.953 -15.345 -42.217 1.00 72.31 87 SER A C 1
ATOM 741 O O . SER A 1 87 ? 16.644 -15.098 -43.199 1.00 72.31 87 SER A O 1
ATOM 743 N N . GLY A 1 88 ? 15.707 -16.598 -41.816 1.00 77.19 88 GLY A N 1
ATOM 744 C CA . GLY A 1 88 ? 16.166 -17.775 -42.556 1.00 77.19 88 GLY A CA 1
ATOM 745 C C . GLY A 1 88 ? 15.539 -17.863 -43.949 1.00 77.19 88 GLY A C 1
ATOM 746 O O . GLY A 1 88 ? 16.254 -18.030 -44.932 1.00 77.19 88 GLY A O 1
ATOM 747 N N . ILE A 1 89 ? 14.220 -17.668 -44.047 1.00 81.06 89 ILE A N 1
ATOM 748 C CA . ILE A 1 89 ? 13.510 -17.601 -45.335 1.00 81.06 89 ILE A CA 1
ATOM 749 C C . ILE A 1 89 ? 14.021 -16.430 -46.179 1.00 81.06 89 ILE A C 1
ATOM 751 O O . ILE A 1 89 ? 14.310 -16.611 -47.358 1.00 81.06 89 ILE A O 1
ATOM 755 N N . GLY A 1 90 ? 14.179 -15.248 -45.578 1.00 85.94 90 GLY A N 1
ATOM 756 C CA . GLY A 1 90 ? 14.684 -14.059 -46.262 1.00 85.94 90 GLY A CA 1
ATOM 757 C C . GLY A 1 90 ? 16.086 -14.261 -46.833 1.00 85.94 90 GLY A C 1
ATOM 758 O O . GLY A 1 90 ? 16.339 -13.877 -47.970 1.00 85.94 90 GLY A O 1
ATOM 759 N N . LEU A 1 91 ? 16.975 -14.933 -46.095 1.00 84.19 91 LEU A N 1
ATOM 760 C CA . LEU A 1 91 ? 18.313 -15.275 -46.575 1.00 84.19 91 LEU A CA 1
ATOM 761 C C . LEU A 1 91 ? 18.264 -16.251 -47.755 1.00 84.19 91 LEU A C 1
ATOM 76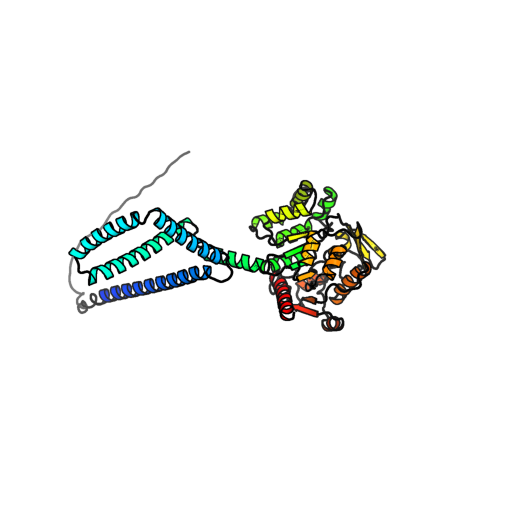3 O O . LEU A 1 91 ? 18.984 -16.056 -48.728 1.00 84.19 91 LEU A O 1
ATOM 767 N N . ILE A 1 92 ? 17.405 -17.273 -47.696 1.00 82.50 92 ILE A N 1
ATOM 768 C CA . ILE A 1 92 ? 17.235 -18.225 -48.802 1.00 82.50 92 ILE A CA 1
ATOM 769 C C . ILE A 1 92 ? 16.738 -17.495 -50.051 1.00 82.50 92 ILE A C 1
ATOM 771 O O . ILE A 1 92 ? 17.316 -17.669 -51.117 1.00 82.50 92 ILE A O 1
ATOM 775 N N . ILE A 1 93 ? 15.720 -16.641 -49.920 1.00 86.06 93 ILE A N 1
ATOM 776 C CA . ILE A 1 93 ? 15.174 -15.860 -51.038 1.00 86.06 93 ILE A CA 1
ATOM 777 C C . ILE A 1 93 ? 16.227 -14.899 -51.601 1.00 86.06 93 ILE A C 1
ATOM 779 O O . ILE A 1 93 ? 16.365 -14.801 -52.816 1.00 86.06 93 ILE A O 1
ATOM 783 N N . ALA A 1 94 ? 17.002 -14.225 -50.747 1.00 79.12 94 ALA A N 1
ATOM 784 C CA . ALA A 1 94 ? 18.063 -13.319 -51.178 1.00 79.12 94 ALA A CA 1
ATOM 785 C C . ALA A 1 94 ? 19.189 -14.054 -51.919 1.00 79.12 94 ALA A C 1
ATOM 787 O O . ALA A 1 94 ? 19.645 -13.582 -52.957 1.00 79.12 94 ALA A O 1
ATOM 788 N N . LEU A 1 95 ? 19.609 -15.223 -51.426 1.00 76.62 95 LEU A N 1
ATOM 789 C CA . LEU A 1 95 ? 20.604 -16.061 -52.097 1.00 76.62 95 LEU A CA 1
ATOM 790 C C . LEU A 1 95 ? 20.084 -16.589 -53.435 1.00 76.62 95 LEU A C 1
ATOM 792 O O . LEU A 1 95 ? 20.823 -16.597 -54.413 1.00 76.62 95 LEU A O 1
ATOM 796 N N . LEU A 1 96 ? 18.813 -16.990 -53.491 1.00 75.75 96 LEU A N 1
ATOM 797 C CA . LEU A 1 96 ? 18.176 -17.471 -54.714 1.00 75.75 96 LEU A CA 1
ATOM 798 C C . LEU A 1 96 ? 18.033 -16.337 -55.742 1.00 75.75 96 LEU A C 1
ATOM 800 O O . LEU A 1 96 ? 18.359 -16.522 -56.908 1.00 75.75 96 LEU A O 1
ATOM 804 N N . GLY A 1 97 ? 17.648 -15.137 -55.298 1.00 77.25 97 GLY A N 1
ATOM 805 C CA . GLY A 1 97 ? 17.601 -13.932 -56.127 1.00 77.25 97 GLY A CA 1
ATOM 806 C C . GLY A 1 97 ? 18.980 -13.499 -56.629 1.00 77.25 97 GLY A C 1
ATOM 807 O O . GLY A 1 97 ? 19.125 -13.182 -57.803 1.00 77.25 97 GLY A O 1
ATOM 808 N N . ALA A 1 98 ? 20.011 -13.554 -55.781 1.00 74.56 98 ALA A N 1
ATOM 809 C CA . ALA A 1 98 ? 21.390 -13.278 -56.180 1.00 74.56 98 ALA A CA 1
ATOM 810 C C . ALA A 1 98 ? 21.923 -14.319 -57.178 1.00 74.56 98 ALA A C 1
ATOM 812 O O . ALA A 1 98 ? 22.624 -13.961 -58.120 1.00 74.56 98 ALA A O 1
ATOM 813 N N . ALA A 1 99 ? 21.567 -15.595 -57.003 1.00 70.19 99 ALA A N 1
ATOM 814 C CA . ALA A 1 99 ? 21.943 -16.666 -57.922 1.00 70.19 99 ALA A CA 1
ATOM 815 C C . ALA A 1 99 ? 21.289 -16.504 -59.304 1.00 70.19 99 ALA A C 1
ATOM 817 O O . ALA A 1 99 ? 21.961 -16.712 -60.313 1.00 70.19 99 ALA A O 1
ATOM 818 N N . ILE A 1 100 ? 20.015 -16.092 -59.344 1.00 75.50 100 ILE A N 1
ATOM 819 C CA . ILE A 1 100 ? 19.297 -15.754 -60.583 1.00 75.50 100 ILE A CA 1
ATOM 820 C C . ILE A 1 100 ? 19.906 -14.503 -61.229 1.00 75.50 100 ILE A C 1
ATOM 822 O O . ILE A 1 100 ? 20.148 -14.494 -62.428 1.00 75.50 100 ILE A O 1
ATOM 826 N N . TRP A 1 101 ? 20.203 -13.461 -60.446 1.00 74.19 101 TRP A N 1
ATOM 827 C CA . TRP A 1 101 ? 20.785 -12.218 -60.962 1.00 74.19 101 TRP A CA 1
ATOM 828 C C . TRP A 1 101 ? 22.191 -12.415 -61.545 1.00 74.19 101 TRP A C 1
ATOM 830 O O . TRP A 1 101 ? 22.541 -11.800 -62.547 1.00 74.19 101 TRP A O 1
ATOM 840 N N . ALA A 1 102 ? 22.990 -13.296 -60.944 1.00 69.88 102 ALA A N 1
ATOM 841 C CA . ALA A 1 102 ? 24.323 -13.644 -61.426 1.00 69.88 102 ALA A CA 1
ATOM 842 C C . ALA A 1 102 ? 24.321 -14.709 -62.543 1.00 69.88 102 ALA A C 1
ATOM 844 O O . ALA A 1 102 ? 25.396 -15.182 -62.924 1.00 69.88 102 ALA A O 1
ATOM 845 N N . ASP A 1 103 ? 23.139 -15.115 -63.023 1.00 68.00 103 ASP A N 1
ATOM 846 C CA . ASP A 1 103 ? 22.937 -16.101 -64.092 1.00 68.00 103 ASP A CA 1
ATOM 847 C C . ASP A 1 103 ? 23.700 -17.423 -63.849 1.00 68.00 103 ASP A C 1
ATOM 849 O O . ASP A 1 103 ? 24.218 -18.058 -64.763 1.00 68.00 103 ASP A O 1
ATOM 853 N N . LEU A 1 104 ? 23.855 -17.807 -62.570 1.00 63.75 104 LEU A N 1
ATOM 854 C CA . LEU A 1 104 ? 24.644 -18.954 -62.084 1.00 63.75 104 LEU A CA 1
ATOM 855 C C . LEU A 1 104 ? 26.131 -18.998 -62.525 1.00 63.75 104 LEU A C 1
ATOM 857 O O . LEU A 1 104 ? 26.847 -19.916 -62.119 1.00 63.75 104 LEU A O 1
ATOM 861 N N . ASN A 1 105 ? 26.648 -18.021 -63.276 1.00 65.00 105 ASN A N 1
ATOM 862 C CA . ASN A 1 105 ? 28.011 -18.026 -63.834 1.00 65.00 105 ASN A CA 1
ATOM 863 C C . ASN A 1 105 ? 29.132 -18.200 -62.784 1.00 65.00 105 ASN A C 1
ATOM 865 O O . ASN A 1 105 ? 30.023 -19.028 -62.990 1.00 65.00 105 ASN A O 1
ATOM 869 N N . PRO A 1 106 ? 29.099 -17.524 -61.616 1.00 63.22 106 PRO A N 1
ATOM 870 C CA . PRO A 1 106 ? 30.098 -17.740 -60.567 1.00 63.22 106 PRO A CA 1
ATOM 871 C C . PRO A 1 106 ? 30.050 -19.154 -59.973 1.00 63.22 106 PRO A C 1
ATOM 873 O O . PRO A 1 106 ? 31.079 -19.682 -59.551 1.00 63.22 106 PRO A O 1
ATOM 876 N N . ILE A 1 107 ? 28.862 -19.769 -59.939 1.00 64.25 107 ILE A N 1
ATOM 877 C CA . ILE A 1 107 ? 28.669 -21.142 -59.460 1.00 64.25 107 ILE A CA 1
ATOM 878 C C . ILE A 1 107 ? 29.253 -22.116 -60.480 1.00 64.25 107 ILE A C 1
ATOM 880 O O . ILE A 1 107 ? 29.997 -23.005 -60.081 1.00 64.25 107 ILE A O 1
ATOM 884 N N . TYR A 1 108 ? 29.004 -21.914 -61.776 1.00 67.25 108 TYR A N 1
ATOM 885 C CA . TYR A 1 108 ? 29.605 -22.727 -62.836 1.00 67.25 108 TYR A CA 1
ATOM 886 C C . TYR A 1 108 ? 31.137 -22.691 -62.796 1.00 67.25 108 TYR A C 1
ATOM 888 O O . TYR A 1 108 ? 31.757 -23.749 -62.749 1.00 67.25 108 TYR A O 1
ATOM 896 N N . TRP A 1 109 ? 31.760 -21.511 -62.691 1.00 69.88 109 TRP A N 1
ATOM 897 C CA . TRP A 1 109 ? 33.225 -21.404 -62.584 1.00 69.88 109 TRP A CA 1
ATOM 898 C C . TRP A 1 109 ? 33.795 -22.024 -61.306 1.00 69.88 109 TRP A C 1
ATOM 900 O O . TRP A 1 109 ? 34.890 -22.591 -61.315 1.00 69.88 109 TRP A O 1
ATOM 910 N N . ALA A 1 110 ? 33.076 -21.918 -60.188 1.00 65.50 110 ALA A N 1
ATOM 911 C CA . ALA A 1 110 ? 33.482 -22.544 -58.935 1.00 65.50 110 ALA A CA 1
ATOM 912 C C . ALA A 1 110 ? 33.378 -24.074 -59.008 1.00 65.50 110 ALA A C 1
ATOM 914 O O . ALA A 1 110 ? 34.283 -24.770 -58.551 1.00 65.50 110 ALA A O 1
ATOM 915 N N . VAL A 1 111 ? 32.302 -24.589 -59.606 1.00 69.06 111 VAL A N 1
ATOM 916 C CA . VAL A 1 111 ? 32.067 -26.019 -59.828 1.00 69.06 111 VAL A CA 1
ATOM 917 C C . VAL A 1 111 ? 33.110 -26.592 -60.790 1.00 69.06 111 VAL A C 1
ATOM 919 O O . VAL A 1 111 ? 33.689 -27.633 -60.497 1.00 69.06 111 VAL A O 1
ATOM 922 N N . GLU A 1 112 ? 33.427 -25.891 -61.877 1.00 74.12 112 GLU A N 1
ATOM 923 C CA . GLU A 1 112 ? 34.451 -26.297 -62.846 1.00 74.12 112 GLU A CA 1
ATOM 924 C C . GLU A 1 112 ? 35.855 -26.341 -62.218 1.00 74.12 112 GLU A C 1
ATOM 926 O O . GLU A 1 112 ? 36.557 -27.348 -62.325 1.00 74.12 112 GLU A O 1
ATOM 931 N N . ARG A 1 113 ? 36.244 -25.311 -61.449 1.00 74.19 113 ARG A N 1
ATOM 932 C CA . ARG A 1 113 ? 37.502 -25.330 -60.674 1.00 74.19 113 ARG A CA 1
ATOM 933 C C . ARG A 1 113 ? 37.540 -26.441 -59.631 1.00 74.19 113 ARG A C 1
ATOM 935 O O . ARG A 1 113 ? 38.598 -27.027 -59.404 1.00 74.19 113 ARG A O 1
ATOM 942 N N . LEU A 1 114 ? 36.412 -26.717 -58.979 1.00 70.75 114 LEU A N 1
ATOM 943 C CA . LEU A 1 114 ? 36.305 -27.781 -57.988 1.00 70.75 114 LEU A CA 1
ATOM 944 C C . LEU A 1 114 ? 36.472 -29.158 -58.638 1.00 70.75 114 LEU A C 1
ATOM 946 O O . LEU A 1 114 ? 37.199 -29.985 -58.094 1.00 70.75 114 LEU A O 1
ATOM 950 N N . PHE A 1 115 ? 35.850 -29.398 -59.796 1.00 70.75 115 PHE A N 1
ATOM 951 C CA . PHE A 1 115 ? 36.013 -30.645 -60.544 1.00 70.75 115 PHE A CA 1
ATOM 952 C C . PHE A 1 115 ? 37.455 -30.845 -61.015 1.00 70.75 115 PHE A C 1
ATOM 954 O O . PHE A 1 115 ? 38.004 -31.919 -60.786 1.00 70.75 115 PHE A O 1
ATOM 961 N N . TRP A 1 116 ? 38.103 -29.803 -61.543 1.00 75.06 116 TRP A N 1
ATOM 962 C CA . TRP A 1 116 ? 39.523 -29.850 -61.913 1.00 75.06 116 TRP A CA 1
ATOM 963 C C . TRP A 1 116 ? 40.433 -30.204 -60.719 1.00 75.06 116 TRP A C 1
ATOM 965 O O . TRP A 1 116 ? 41.336 -31.034 -60.825 1.00 75.06 116 TRP A O 1
ATOM 975 N N . PHE A 1 117 ? 40.158 -29.635 -59.540 1.00 70.25 117 PHE A N 1
ATOM 976 C CA . PHE A 1 117 ? 40.893 -29.940 -58.308 1.00 70.25 117 PHE A CA 1
ATOM 977 C C . PHE A 1 117 ? 40.628 -31.363 -57.785 1.00 70.25 117 PHE A C 1
ATOM 979 O O . PHE A 1 117 ? 41.552 -32.059 -57.360 1.00 70.25 117 PHE A O 1
ATOM 986 N N . LEU A 1 118 ? 39.372 -31.818 -57.828 1.00 65.31 118 LEU A N 1
ATOM 987 C CA . LEU A 1 118 ? 38.976 -33.168 -57.419 1.00 65.31 118 LEU A CA 1
ATOM 988 C C . LEU A 1 118 ? 39.588 -34.235 -58.333 1.00 65.31 118 LEU A C 1
ATOM 990 O O . LEU A 1 118 ? 40.078 -35.246 -57.829 1.00 65.31 118 LEU A O 1
ATOM 994 N N . GLU A 1 119 ? 39.620 -34.005 -59.648 1.00 68.19 119 GLU A N 1
ATOM 995 C CA . GLU A 1 119 ? 40.277 -34.900 -60.606 1.00 68.19 119 GLU A CA 1
ATOM 996 C C . GLU A 1 119 ? 41.770 -35.047 -60.300 1.00 68.19 119 GLU A C 1
ATOM 998 O O . GLU A 1 119 ? 42.257 -36.177 -60.212 1.00 68.19 119 GLU A O 1
ATOM 1003 N N . GLY A 1 120 ? 42.459 -33.939 -60.002 1.00 68.38 120 GLY A N 1
ATOM 1004 C CA . GLY A 1 120 ? 43.868 -33.935 -59.595 1.00 68.38 120 GLY A CA 1
ATOM 1005 C C . GLY A 1 120 ? 44.167 -34.686 -58.288 1.00 68.38 120 GLY A C 1
ATOM 1006 O O . GLY A 1 120 ? 45.273 -35.187 -58.113 1.00 68.38 120 GLY A O 1
ATOM 1007 N N . ILE A 1 121 ? 43.197 -34.815 -57.377 1.00 62.34 121 ILE A N 1
ATOM 1008 C CA . ILE A 1 121 ? 43.339 -35.608 -56.141 1.00 62.34 121 ILE A CA 1
ATOM 1009 C C . ILE A 1 121 ? 43.064 -37.097 -56.400 1.00 62.34 121 ILE A C 1
ATOM 1011 O O . ILE A 1 121 ? 43.697 -37.970 -55.800 1.00 62.34 121 ILE A O 1
ATOM 1015 N N . THR A 1 122 ? 42.130 -37.409 -57.302 1.00 61.56 122 THR A N 1
ATOM 1016 C CA . THR A 1 122 ? 41.747 -38.797 -57.616 1.00 61.56 122 THR A CA 1
ATOM 1017 C C . THR A 1 122 ? 42.760 -39.563 -58.472 1.00 61.56 122 THR A C 1
ATOM 1019 O O . THR A 1 122 ? 42.626 -40.777 -58.602 1.00 61.56 122 THR A O 1
ATOM 1022 N N . THR A 1 123 ? 43.788 -38.901 -59.014 1.00 64.81 123 THR A N 1
ATOM 1023 C CA . THR A 1 123 ? 44.914 -39.555 -59.710 1.00 64.81 123 THR A CA 1
ATOM 1024 C C . THR A 1 123 ? 45.886 -40.254 -58.754 1.00 64.81 123 THR A C 1
ATOM 1026 O O . THR A 1 123 ? 46.530 -41.219 -59.155 1.00 64.81 123 THR A O 1
ATOM 1029 N N . PHE A 1 124 ? 45.972 -39.821 -57.488 1.00 63.03 124 PHE A N 1
ATOM 1030 C CA . PHE A 1 124 ? 46.879 -40.403 -56.487 1.00 63.03 124 PHE A CA 1
ATOM 1031 C C . PHE A 1 124 ? 46.227 -41.472 -55.594 1.00 63.03 124 PHE A C 1
ATOM 1033 O O . PHE A 1 124 ? 46.913 -42.400 -55.168 1.00 63.03 124 PHE A O 1
ATOM 1040 N N . LEU A 1 125 ? 44.922 -41.374 -55.300 1.00 60.78 125 LEU A N 1
ATOM 1041 C CA . LEU A 1 125 ? 44.189 -42.369 -54.502 1.00 60.78 125 LEU A CA 1
ATOM 1042 C C . LEU A 1 125 ? 42.806 -42.699 -55.119 1.00 60.78 125 LEU A C 1
ATOM 1044 O O . LEU A 1 125 ? 42.066 -41.780 -55.483 1.00 60.78 125 LEU A O 1
ATOM 1048 N N . PRO A 1 126 ? 42.387 -43.985 -55.145 1.00 72.12 126 PRO A N 1
ATOM 1049 C CA . PRO A 1 126 ? 41.074 -44.403 -55.639 1.00 72.12 126 PRO A CA 1
ATOM 1050 C C . PRO A 1 126 ? 39.899 -43.701 -54.941 1.00 72.12 126 PRO A C 1
ATOM 1052 O O . PRO A 1 126 ? 39.902 -43.509 -53.719 1.00 72.12 126 PRO A O 1
ATOM 1055 N N . ARG A 1 127 ? 38.843 -43.403 -55.715 1.00 62.12 127 ARG A N 1
ATOM 1056 C CA . ARG A 1 127 ? 37.622 -42.683 -55.281 1.00 62.12 127 ARG A CA 1
ATOM 1057 C C . ARG A 1 127 ? 36.956 -43.276 -54.029 1.00 62.12 127 ARG A C 1
ATOM 1059 O O . ARG A 1 127 ? 36.393 -42.539 -53.224 1.00 62.12 127 ARG A O 1
ATOM 1066 N N . SER A 1 128 ? 37.064 -44.590 -53.834 1.00 67.62 128 SER A N 1
ATOM 1067 C CA . SER A 1 128 ? 36.479 -45.319 -52.700 1.00 67.62 128 SER A CA 1
ATOM 1068 C C . SER A 1 128 ? 37.101 -44.963 -51.342 1.00 67.62 128 SER A C 1
ATOM 1070 O O . SER A 1 128 ? 36.437 -45.107 -50.320 1.00 67.62 128 SER A O 1
ATOM 1072 N N . PHE A 1 129 ? 38.354 -44.490 -51.316 1.00 66.62 129 PHE A N 1
ATOM 1073 C CA . PHE A 1 129 ? 39.069 -44.134 -50.082 1.00 66.62 129 PHE A CA 1
ATOM 1074 C C . PHE A 1 129 ? 39.196 -42.621 -49.886 1.00 66.62 129 PHE A C 1
ATOM 1076 O O . PHE A 1 129 ? 39.097 -42.139 -48.758 1.00 66.62 129 PHE A O 1
ATOM 1083 N N . THR A 1 130 ? 39.362 -41.856 -50.967 1.00 67.06 130 THR A N 1
ATOM 1084 C CA . THR A 1 130 ? 39.476 -40.390 -50.898 1.00 67.06 130 THR A CA 1
ATOM 1085 C C . THR A 1 130 ? 38.196 -39.733 -50.399 1.00 67.06 130 THR A C 1
ATOM 1087 O O . THR A 1 130 ? 38.268 -38.871 -49.526 1.00 67.06 130 THR A O 1
ATOM 1090 N N . GLY A 1 131 ? 37.028 -40.179 -50.874 1.00 69.06 131 GLY A N 1
ATOM 1091 C CA . GLY A 1 131 ? 35.730 -39.627 -50.473 1.00 69.06 131 GLY A CA 1
ATOM 1092 C C . GLY A 1 131 ? 35.494 -39.666 -48.955 1.00 69.06 131 GLY A C 1
ATOM 1093 O O . GLY A 1 131 ? 35.314 -38.609 -48.347 1.00 69.06 131 GLY A O 1
ATOM 1094 N N . PRO A 1 132 ? 35.551 -40.845 -48.304 1.00 75.75 132 PRO A N 1
ATOM 1095 C CA . PRO A 1 132 ? 35.352 -40.956 -46.859 1.00 75.75 132 PRO A CA 1
ATOM 1096 C C . PRO A 1 132 ? 36.393 -40.192 -46.031 1.00 75.75 132 PRO A C 1
ATOM 1098 O O . PRO A 1 132 ? 36.045 -39.591 -45.017 1.00 75.75 132 PRO A O 1
ATOM 1101 N N . ILE A 1 133 ? 37.660 -40.175 -46.458 1.00 72.62 133 ILE A N 1
ATOM 1102 C CA . ILE A 1 133 ? 38.738 -39.479 -45.739 1.00 72.62 133 ILE A CA 1
ATOM 1103 C C . ILE A 1 133 ? 38.542 -37.962 -45.803 1.00 72.62 133 ILE A C 1
ATOM 1105 O O . ILE A 1 133 ? 38.572 -37.299 -44.767 1.00 72.62 133 ILE A O 1
ATOM 1109 N N . VAL A 1 134 ? 38.283 -37.410 -46.991 1.00 73.31 134 VAL A N 1
ATOM 1110 C CA . VAL A 1 134 ? 38.021 -35.973 -47.173 1.00 73.31 134 VAL A CA 1
ATOM 1111 C C . VAL A 1 134 ? 36.752 -35.559 -46.433 1.00 73.31 134 VAL A C 1
ATOM 1113 O O . VAL A 1 134 ? 36.732 -34.509 -45.797 1.00 73.31 134 VAL A O 1
ATOM 1116 N N . PHE A 1 135 ? 35.722 -36.406 -46.430 1.00 73.25 135 PHE A N 1
ATOM 1117 C CA . PHE A 1 135 ? 34.497 -36.166 -45.672 1.00 73.25 135 PHE A CA 1
ATOM 1118 C C . PHE A 1 135 ? 34.743 -36.128 -44.156 1.00 73.25 135 PHE A C 1
ATOM 1120 O O . PHE A 1 135 ? 34.294 -35.201 -43.482 1.00 73.25 135 PHE A O 1
ATOM 1127 N N . LEU A 1 136 ? 35.507 -37.080 -43.607 1.00 76.56 136 LEU A N 1
ATOM 1128 C CA . LEU A 1 136 ? 35.852 -37.110 -42.181 1.00 76.56 136 LEU A CA 1
ATOM 1129 C C . LEU A 1 136 ? 36.761 -35.943 -41.773 1.00 76.56 136 LEU A C 1
ATOM 1131 O O . LEU A 1 136 ? 36.557 -35.359 -40.708 1.00 76.56 136 LEU A O 1
ATOM 1135 N N . ILE A 1 137 ? 37.726 -35.569 -42.618 1.00 76.12 137 ILE A N 1
ATOM 1136 C CA . ILE A 1 137 ? 38.580 -34.390 -42.410 1.00 76.12 137 ILE A CA 1
ATOM 1137 C C . ILE A 1 137 ? 37.741 -33.111 -42.477 1.00 76.12 137 ILE A C 1
ATOM 1139 O O . ILE A 1 137 ? 37.894 -32.245 -41.621 1.00 76.12 137 ILE A O 1
ATOM 1143 N N . GLY A 1 138 ? 36.819 -33.008 -43.436 1.00 70.31 138 GLY A N 1
ATOM 1144 C CA . GLY A 1 138 ? 35.898 -31.881 -43.580 1.00 70.31 138 GLY A CA 1
ATOM 1145 C C . GLY A 1 138 ? 34.984 -31.724 -42.367 1.00 70.31 138 GLY A C 1
ATOM 1146 O O . GLY A 1 138 ? 34.892 -30.633 -41.809 1.00 70.31 138 GLY A O 1
ATOM 1147 N N . ILE A 1 139 ? 34.383 -32.816 -41.882 1.00 73.44 139 ILE A N 1
ATOM 1148 C CA . ILE A 1 139 ? 33.616 -32.821 -40.627 1.00 73.44 139 ILE A CA 1
ATOM 1149 C C . ILE A 1 139 ? 34.511 -32.437 -39.446 1.00 73.44 139 ILE A C 1
ATOM 1151 O O . ILE A 1 139 ? 34.111 -31.623 -38.617 1.00 73.44 139 ILE A O 1
ATOM 1155 N N . GLY A 1 140 ? 35.730 -32.973 -39.369 1.00 77.38 140 GLY A N 1
ATOM 1156 C CA . GLY A 1 140 ? 36.691 -32.643 -38.318 1.00 77.38 140 GLY A CA 1
ATOM 1157 C C . GLY A 1 140 ? 37.056 -31.156 -38.297 1.00 77.38 140 GLY A C 1
ATOM 1158 O O . GLY A 1 140 ? 37.025 -30.540 -37.234 1.00 77.38 140 GLY A O 1
ATOM 1159 N N . LEU A 1 141 ? 37.335 -30.563 -39.460 1.00 74.19 141 LEU A N 1
ATOM 1160 C CA . LEU A 1 141 ? 37.644 -29.141 -39.622 1.00 74.19 141 LEU A CA 1
ATOM 1161 C C . LEU A 1 141 ? 36.430 -28.250 -39.356 1.00 74.19 141 LEU A C 1
ATOM 1163 O O . LEU A 1 141 ? 36.587 -27.212 -38.720 1.00 74.19 141 LEU A O 1
ATOM 1167 N N . LEU A 1 142 ? 35.227 -28.657 -39.770 1.00 70.31 142 LEU A N 1
ATOM 1168 C CA . LEU A 1 142 ? 33.987 -27.947 -39.450 1.00 70.31 142 LEU A CA 1
ATOM 1169 C C . LEU A 1 142 ? 33.726 -27.944 -37.944 1.00 70.31 142 LEU A C 1
ATOM 1171 O O . LEU A 1 142 ? 33.458 -26.889 -37.373 1.00 70.31 142 LEU A O 1
ATOM 1175 N N . LEU A 1 143 ? 33.852 -29.098 -37.283 1.00 69.25 143 LEU A N 1
ATOM 1176 C CA . LEU A 1 143 ? 33.689 -29.214 -35.834 1.00 69.25 143 LEU A CA 1
ATOM 1177 C C . LEU A 1 143 ? 34.773 -28.433 -35.082 1.00 69.25 143 LEU A C 1
ATOM 1179 O O . LEU A 1 143 ? 34.470 -27.747 -34.107 1.00 69.25 143 LEU A O 1
ATOM 1183 N N . TRP A 1 144 ? 36.023 -28.492 -35.545 1.00 71.38 144 TRP A N 1
ATOM 1184 C CA . TRP A 1 144 ? 37.144 -27.772 -34.945 1.00 71.38 144 TRP A CA 1
ATOM 1185 C C . TRP A 1 144 ? 37.020 -26.257 -35.130 1.00 71.38 144 TRP A C 1
ATOM 1187 O O . TRP A 1 144 ? 37.106 -25.517 -34.150 1.00 71.38 144 TRP A O 1
ATOM 1197 N N . GLY A 1 145 ? 36.732 -25.798 -36.349 1.00 65.56 145 GLY A N 1
ATOM 1198 C CA . GLY A 1 145 ? 36.508 -24.394 -36.682 1.00 65.56 145 GLY A CA 1
ATOM 1199 C C . GLY A 1 145 ? 35.335 -23.811 -35.901 1.00 65.56 145 GLY A C 1
ATOM 1200 O O . GLY A 1 145 ? 35.510 -22.818 -35.201 1.00 65.56 145 GLY A O 1
ATOM 1201 N N . GLN A 1 146 ? 34.183 -24.490 -35.899 1.00 69.50 146 GLN A N 1
ATOM 1202 C CA . GLN A 1 146 ? 33.036 -24.090 -35.079 1.00 69.50 146 GLN A CA 1
ATOM 1203 C C . GLN A 1 146 ? 33.398 -24.036 -33.596 1.00 69.50 146 GLN A C 1
ATOM 1205 O O . GLN A 1 146 ? 33.102 -23.043 -32.942 1.00 69.50 146 GLN A O 1
ATOM 1210 N N . SER A 1 147 ? 34.094 -25.047 -33.061 1.00 62.00 147 SER A N 1
ATOM 1211 C CA . SER A 1 147 ? 34.461 -25.068 -31.639 1.00 62.00 147 SER A CA 1
ATOM 1212 C C . SER A 1 147 ? 35.373 -23.907 -31.231 1.00 62.00 147 SER A C 1
ATOM 1214 O O . SER A 1 147 ? 35.223 -23.376 -30.133 1.00 62.00 147 SER A O 1
ATOM 1216 N N . ARG A 1 148 ? 36.283 -23.486 -32.117 1.00 66.25 148 ARG A N 1
ATOM 1217 C CA . ARG A 1 148 ? 37.293 -22.462 -31.834 1.00 66.25 148 ARG A CA 1
ATOM 1218 C C . ARG A 1 148 ? 36.771 -21.047 -32.079 1.00 66.25 148 ARG A C 1
ATOM 1220 O O . ARG A 1 148 ? 37.063 -20.159 -31.284 1.00 66.25 148 ARG A O 1
ATOM 1227 N N . SER A 1 149 ? 35.958 -20.857 -33.119 1.00 57.69 149 SER A N 1
ATOM 1228 C CA . SER A 1 149 ? 35.259 -19.596 -33.387 1.00 57.69 149 SER A CA 1
ATOM 1229 C C . SER A 1 149 ? 34.208 -19.292 -32.318 1.00 57.69 149 SER A C 1
ATOM 1231 O O . SER A 1 149 ? 34.078 -18.142 -31.901 1.00 57.69 149 SER A O 1
ATOM 1233 N N . PHE A 1 150 ? 33.505 -20.312 -31.810 1.00 54.59 150 PHE A N 1
ATOM 1234 C CA . PHE A 1 150 ? 32.601 -20.123 -30.673 1.00 54.59 150 PHE A CA 1
ATOM 1235 C C . PHE A 1 150 ? 33.364 -19.695 -29.420 1.00 54.59 150 PHE A C 1
ATOM 1237 O O . PHE A 1 150 ? 32.960 -18.732 -28.782 1.00 54.59 150 PHE A O 1
ATOM 1244 N N . ASP A 1 151 ? 34.489 -20.341 -29.100 1.00 51.84 151 ASP A N 1
ATOM 1245 C CA . ASP A 1 151 ? 35.305 -19.996 -27.927 1.00 51.84 151 ASP A CA 1
ATOM 1246 C C . ASP A 1 151 ? 35.911 -18.578 -28.023 1.00 51.84 151 ASP A C 1
ATOM 1248 O O . ASP A 1 151 ? 36.035 -17.891 -27.005 1.00 51.84 151 ASP A O 1
ATOM 1252 N N . SER A 1 152 ? 36.268 -18.104 -29.227 1.00 55.50 152 SER A N 1
ATOM 1253 C CA . SER A 1 152 ? 36.805 -16.747 -29.427 1.00 55.50 152 SER A CA 1
ATOM 1254 C C . SER A 1 152 ? 35.733 -15.660 -29.329 1.00 55.50 152 SER A C 1
ATOM 1256 O O . SER A 1 152 ? 35.985 -14.612 -28.739 1.00 55.50 152 SER A O 1
ATOM 1258 N N . ILE A 1 153 ? 34.526 -15.911 -29.846 1.00 52.69 153 ILE A N 1
ATOM 1259 C CA . ILE A 1 153 ? 33.385 -14.989 -29.714 1.00 52.69 153 ILE A CA 1
ATOM 1260 C C . ILE A 1 153 ? 32.870 -14.990 -28.263 1.00 52.69 153 ILE A C 1
ATOM 1262 O O . ILE A 1 153 ? 32.583 -13.935 -27.701 1.00 52.69 153 ILE A O 1
ATOM 1266 N N . GLN A 1 154 ? 32.846 -16.157 -27.613 1.00 49.09 154 GLN A N 1
ATOM 1267 C CA . GLN A 1 154 ? 32.427 -16.335 -26.220 1.00 49.09 154 GLN A CA 1
ATOM 1268 C C . GLN A 1 154 ? 33.318 -15.559 -25.235 1.00 49.09 154 GLN A C 1
ATOM 1270 O O . GLN A 1 154 ? 32.810 -14.983 -24.275 1.00 49.09 154 GLN A O 1
ATOM 1275 N N . LYS A 1 155 ? 34.634 -15.486 -25.477 1.00 53.81 155 LYS A N 1
ATOM 1276 C CA . LYS A 1 155 ? 35.561 -14.701 -24.638 1.00 53.81 155 LYS A CA 1
ATOM 1277 C C . LYS A 1 155 ? 35.476 -13.191 -24.868 1.00 53.81 155 LYS A C 1
ATOM 1279 O O . LYS A 1 155 ? 35.797 -12.439 -23.954 1.00 53.81 155 LYS A O 1
ATOM 1284 N N . ALA A 1 156 ? 35.046 -12.755 -26.052 1.00 54.09 156 ALA A N 1
ATOM 1285 C CA . ALA A 1 156 ? 34.958 -11.339 -26.405 1.00 54.09 156 ALA A CA 1
ATOM 1286 C C . ALA A 1 156 ? 33.619 -10.688 -26.009 1.00 54.09 156 ALA A C 1
ATOM 1288 O O . ALA A 1 156 ? 33.585 -9.485 -25.768 1.00 54.09 156 ALA A O 1
ATOM 1289 N N . VAL A 1 157 ? 32.524 -11.459 -25.935 1.00 48.19 157 VAL A N 1
ATOM 1290 C CA . VAL A 1 157 ? 31.165 -10.901 -25.789 1.00 48.19 157 VAL A CA 1
ATOM 1291 C C . VAL A 1 157 ? 30.599 -10.992 -24.363 1.00 48.19 157 VAL A C 1
ATOM 1293 O O . VAL A 1 157 ? 29.873 -10.085 -23.970 1.00 48.19 157 VAL A O 1
ATOM 1296 N N . ALA A 1 158 ? 30.937 -12.006 -23.553 1.00 50.84 158 ALA A N 1
ATOM 1297 C CA . ALA A 1 158 ? 30.666 -12.023 -22.104 1.00 50.84 158 ALA A CA 1
ATOM 1298 C C . ALA A 1 158 ? 31.216 -13.306 -21.446 1.00 50.84 158 ALA A C 1
ATOM 1300 O O . ALA A 1 158 ? 30.799 -14.401 -21.833 1.00 50.84 158 ALA A O 1
ATOM 1301 N N . PRO A 1 159 ? 32.040 -13.230 -20.384 1.00 47.28 159 PRO A N 1
ATOM 1302 C CA . PRO A 1 159 ? 32.360 -14.409 -19.594 1.00 47.28 159 PRO A CA 1
ATOM 1303 C C . PRO A 1 159 ? 31.102 -14.836 -18.804 1.00 47.28 159 PRO A C 1
ATOM 1305 O O . PRO A 1 159 ? 30.564 -14.072 -18.006 1.00 47.28 159 PRO A O 1
ATOM 1308 N N . ASP A 1 160 ? 30.603 -16.050 -19.058 1.00 53.66 160 ASP A N 1
ATOM 1309 C CA . ASP A 1 160 ? 29.647 -16.806 -18.220 1.00 53.66 160 ASP A CA 1
ATOM 1310 C C . ASP A 1 160 ? 28.189 -16.306 -18.027 1.00 53.66 160 ASP A C 1
ATOM 1312 O O . ASP A 1 160 ? 27.549 -16.648 -17.029 1.00 53.66 160 ASP A O 1
ATOM 1316 N N . LYS A 1 161 ? 27.571 -15.580 -18.976 1.00 52.62 161 LYS A N 1
ATOM 1317 C CA . LYS A 1 161 ? 26.196 -15.045 -18.775 1.00 52.62 161 LYS A CA 1
ATOM 1318 C C . LYS A 1 161 ? 25.053 -15.569 -19.651 1.00 52.62 161 LYS A C 1
ATOM 1320 O O . LYS A 1 161 ? 23.926 -15.150 -19.412 1.00 52.62 161 LYS A O 1
ATOM 1325 N N . ASP A 1 162 ? 25.233 -16.525 -20.561 1.00 51.16 162 ASP A N 1
ATOM 1326 C CA . ASP A 1 162 ? 24.103 -16.970 -21.410 1.00 51.16 162 ASP A CA 1
ATOM 1327 C C . ASP A 1 162 ? 22.950 -17.611 -20.620 1.00 51.16 162 ASP A C 1
ATOM 1329 O O . ASP A 1 162 ? 21.781 -17.342 -20.890 1.00 51.16 162 ASP A O 1
ATOM 1333 N N . ALA A 1 163 ? 23.257 -18.423 -19.601 1.00 53.88 163 ALA A N 1
ATOM 1334 C CA . ALA A 1 163 ? 22.225 -18.977 -18.721 1.00 53.88 163 ALA A CA 1
ATOM 1335 C C . ALA A 1 163 ? 21.543 -17.869 -17.904 1.00 53.88 163 ALA A C 1
ATOM 1337 O O . ALA A 1 163 ? 20.322 -17.826 -17.829 1.00 53.88 163 ALA A O 1
ATOM 1338 N N . VAL A 1 164 ? 22.328 -16.922 -17.381 1.00 58.72 164 VAL A N 1
ATOM 1339 C CA . VAL A 1 164 ? 21.834 -15.793 -16.582 1.00 58.72 164 VAL A CA 1
ATOM 1340 C C . VAL A 1 164 ? 20.939 -14.868 -17.408 1.00 58.72 164 VAL A C 1
ATOM 1342 O O . VAL A 1 164 ? 19.907 -14.425 -16.915 1.00 58.72 164 VAL A O 1
ATOM 1345 N N . LEU A 1 165 ? 21.295 -14.592 -18.664 1.00 58.59 165 LEU A N 1
ATOM 1346 C CA . LEU A 1 165 ? 20.530 -13.714 -19.544 1.00 58.59 165 LEU A CA 1
ATOM 1347 C C . LEU A 1 165 ? 19.231 -14.381 -20.002 1.00 58.59 165 LEU A C 1
ATOM 1349 O O . LEU A 1 165 ? 18.178 -13.749 -19.964 1.00 58.59 165 LEU A O 1
ATOM 1353 N N . VAL A 1 166 ? 19.275 -15.662 -20.384 1.00 61.03 166 VAL A N 1
ATOM 1354 C CA . VAL A 1 166 ? 18.066 -16.417 -20.747 1.00 61.03 166 VAL A CA 1
ATOM 1355 C C . VAL A 1 166 ? 17.140 -16.562 -19.541 1.00 61.03 166 VAL A C 1
ATOM 1357 O O . VAL A 1 166 ? 15.942 -16.312 -19.673 1.00 61.03 166 VAL A O 1
ATOM 1360 N N . ASP A 1 167 ? 17.673 -16.882 -18.361 1.00 63.22 167 ASP A N 1
ATOM 1361 C CA . ASP A 1 167 ? 16.888 -16.970 -17.130 1.00 63.22 167 ASP A CA 1
ATOM 1362 C C . ASP A 1 167 ? 16.300 -15.599 -16.755 1.00 63.22 167 ASP A C 1
ATOM 1364 O O . ASP A 1 167 ? 15.118 -15.512 -16.426 1.00 63.22 167 ASP A O 1
ATOM 1368 N N . ALA A 1 168 ? 17.058 -14.505 -16.898 1.00 65.38 168 ALA A N 1
ATOM 1369 C CA . ALA A 1 168 ? 16.563 -13.145 -16.677 1.00 65.38 168 ALA A CA 1
ATOM 1370 C C . ALA A 1 168 ? 15.459 -12.751 -17.674 1.00 65.38 168 ALA A C 1
ATOM 1372 O O . ALA A 1 168 ? 14.444 -12.178 -17.275 1.00 65.38 168 ALA A O 1
ATOM 1373 N N . LEU A 1 169 ? 15.604 -13.095 -18.959 1.00 70.56 169 LEU A N 1
ATOM 1374 C CA . LEU A 1 169 ? 14.586 -12.857 -19.988 1.00 70.56 169 LEU A CA 1
ATOM 1375 C C . LEU A 1 169 ? 13.328 -13.703 -19.751 1.00 70.56 169 LEU A C 1
ATOM 1377 O O . LEU A 1 169 ? 12.213 -13.202 -19.907 1.00 70.56 169 LEU A O 1
ATOM 1381 N N . MET A 1 170 ? 13.481 -14.960 -19.328 1.00 68.50 170 MET A N 1
ATOM 1382 C CA . MET A 1 170 ? 12.362 -15.827 -18.953 1.00 68.50 170 MET A CA 1
ATOM 1383 C C . MET A 1 170 ? 11.643 -15.316 -17.704 1.00 68.50 170 MET A C 1
ATOM 1385 O O . MET A 1 170 ? 10.412 -15.268 -17.694 1.00 68.50 170 MET A O 1
ATOM 1389 N N . VAL A 1 171 ? 12.382 -14.890 -16.676 1.00 71.94 171 VAL A N 1
ATOM 1390 C CA . VAL A 1 171 ? 11.820 -14.262 -15.473 1.00 71.94 171 VAL A CA 1
ATOM 1391 C C . VAL A 1 171 ? 11.062 -12.995 -15.856 1.00 71.94 171 VAL A C 1
ATOM 1393 O O . VAL A 1 171 ? 9.895 -12.868 -15.497 1.00 71.94 171 VAL A O 1
ATOM 1396 N N . LYS A 1 172 ? 11.653 -12.108 -16.665 1.00 75.38 172 LYS A N 1
ATOM 1397 C CA . LYS A 1 172 ? 11.000 -10.878 -17.137 1.00 75.38 172 LYS A CA 1
ATOM 1398 C C . LYS A 1 172 ? 9.725 -11.170 -17.934 1.00 75.38 172 LYS A C 1
ATOM 1400 O O . LYS A 1 172 ? 8.686 -10.576 -17.666 1.00 75.38 172 LYS A O 1
ATOM 1405 N N . SER A 1 173 ? 9.765 -12.134 -18.855 1.00 74.44 173 SER A N 1
ATOM 1406 C CA . SER A 1 173 ? 8.591 -12.572 -19.626 1.00 74.44 173 SER A CA 1
ATOM 1407 C C . SER A 1 173 ? 7.487 -13.145 -18.727 1.00 74.44 173 SER A C 1
ATOM 1409 O O . SER A 1 173 ? 6.312 -12.815 -18.889 1.00 74.44 173 SER A O 1
ATOM 1411 N N . LYS A 1 174 ? 7.853 -13.956 -17.727 1.00 78.19 174 LYS A N 1
ATOM 1412 C CA . LYS A 1 174 ? 6.909 -14.520 -16.754 1.00 78.19 174 LYS A CA 1
ATOM 1413 C C . LYS A 1 174 ? 6.278 -13.443 -15.871 1.00 78.19 174 LYS A C 1
ATOM 1415 O O . LYS A 1 174 ? 5.073 -13.499 -15.652 1.00 78.19 174 LYS A O 1
ATOM 1420 N N . LEU A 1 175 ? 7.061 -12.473 -15.398 1.00 81.88 175 LEU A N 1
ATOM 1421 C CA . LEU A 1 175 ? 6.572 -11.342 -14.604 1.00 81.88 175 LEU A CA 1
ATOM 1422 C C . LEU A 1 175 ? 5.614 -10.461 -15.413 1.00 81.88 175 LEU A C 1
ATOM 1424 O O . LEU A 1 175 ? 4.561 -10.099 -14.898 1.00 81.88 175 LEU A O 1
ATOM 1428 N N . ASN A 1 176 ? 5.917 -10.216 -16.692 1.00 80.75 176 ASN A N 1
ATOM 1429 C CA . ASN A 1 176 ? 5.040 -9.471 -17.605 1.00 80.75 176 ASN A CA 1
ATOM 1430 C C . ASN A 1 176 ? 3.709 -10.186 -17.886 1.00 80.75 176 ASN A C 1
ATOM 1432 O O . ASN A 1 176 ? 2.728 -9.538 -18.233 1.00 80.75 176 ASN A O 1
ATOM 1436 N N . ARG A 1 177 ? 3.659 -11.513 -17.718 1.00 84.00 177 ARG A N 1
ATOM 1437 C CA . ARG A 1 177 ? 2.427 -12.320 -17.775 1.00 84.00 177 ARG A CA 1
ATOM 1438 C C . ARG A 1 177 ? 1.779 -12.539 -16.401 1.00 84.00 177 ARG A C 1
ATOM 1440 O O . ARG A 1 177 ? 0.734 -13.182 -16.326 1.00 84.00 177 ARG A O 1
ATOM 1447 N N . GLY A 1 178 ? 2.396 -12.066 -15.316 1.00 88.62 178 GLY A N 1
ATOM 1448 C CA . GLY A 1 178 ? 1.818 -12.095 -13.969 1.00 88.62 178 GLY A CA 1
ATOM 1449 C C . GLY A 1 178 ? 0.599 -11.177 -13.885 1.00 88.62 178 GLY A C 1
ATOM 1450 O O . GLY A 1 178 ? 0.487 -10.301 -14.731 1.00 88.62 178 GLY A O 1
ATOM 1451 N N . PRO A 1 179 ? -0.334 -11.362 -12.938 1.00 95.00 179 PRO A N 1
ATOM 1452 C CA . PRO A 1 179 ? -1.618 -10.651 -12.934 1.00 95.00 179 PRO A CA 1
ATOM 1453 C C . PRO A 1 179 ? -1.488 -9.130 -12.763 1.00 95.00 179 PRO A C 1
ATOM 1455 O O . PRO A 1 179 ? -0.531 -8.671 -12.139 1.00 95.00 179 PRO A O 1
ATOM 1458 N N . ASN A 1 180 ? -2.458 -8.364 -13.268 1.00 97.44 180 ASN A N 1
ATOM 1459 C CA . ASN A 1 180 ? -2.633 -6.946 -12.931 1.00 97.44 180 ASN A CA 1
ATOM 1460 C C . ASN A 1 180 ? -3.098 -6.824 -11.474 1.00 97.44 180 ASN A C 1
ATOM 1462 O O . ASN A 1 180 ? -4.237 -7.171 -11.162 1.00 97.44 180 ASN A O 1
ATOM 1466 N N . ILE A 1 181 ? -2.230 -6.358 -10.578 1.00 98.44 181 ILE A N 1
ATOM 1467 C CA . ILE A 1 181 ? -2.539 -6.232 -9.148 1.00 98.44 181 ILE A CA 1
ATOM 1468 C C . ILE A 1 181 ? -2.593 -4.755 -8.773 1.00 98.44 181 ILE A C 1
ATOM 1470 O O . ILE A 1 181 ? -1.603 -4.047 -8.939 1.00 98.44 181 ILE A O 1
ATOM 1474 N N . VAL A 1 182 ? -3.711 -4.320 -8.200 1.00 98.75 182 VAL A N 1
ATOM 1475 C CA . VAL A 1 182 ? -3.830 -3.012 -7.550 1.00 98.75 182 VAL A CA 1
ATOM 1476 C C . VAL A 1 182 ? -3.741 -3.208 -6.045 1.00 98.75 182 VAL A C 1
ATOM 1478 O O . VAL A 1 182 ? -4.471 -4.023 -5.488 1.00 98.75 182 VAL A O 1
ATOM 1481 N N . ALA A 1 183 ? -2.845 -2.484 -5.385 1.00 98.50 183 ALA A N 1
ATOM 1482 C CA . ALA A 1 183 ? -2.711 -2.479 -3.934 1.00 98.50 183 ALA A CA 1
ATOM 1483 C C . ALA A 1 183 ? -2.960 -1.067 -3.402 1.00 98.50 183 ALA A C 1
ATOM 1485 O O . ALA A 1 183 ? -2.290 -0.130 -3.823 1.00 98.50 183 ALA A O 1
ATOM 1486 N N . ILE A 1 184 ? -3.927 -0.927 -2.500 1.00 98.56 184 ILE A N 1
ATOM 1487 C CA . ILE A 1 184 ? -4.397 0.355 -1.972 1.00 98.56 184 ILE A CA 1
ATOM 1488 C C . ILE A 1 184 ? -4.064 0.421 -0.485 1.00 98.56 184 ILE A C 1
ATOM 1490 O O . ILE A 1 184 ? -4.432 -0.482 0.271 1.00 98.56 184 ILE A O 1
ATOM 1494 N N . GLY A 1 185 ? -3.371 1.472 -0.057 1.00 95.44 185 GLY A N 1
ATOM 1495 C CA . GLY A 1 185 ? -3.017 1.662 1.347 1.00 95.44 185 GLY A CA 1
ATOM 1496 C C . GLY A 1 185 ? -1.928 2.709 1.545 1.00 95.44 185 GLY A C 1
ATOM 1497 O O . GLY A 1 185 ? -1.882 3.719 0.847 1.00 95.44 185 GLY A O 1
ATOM 1498 N N . GLY A 1 186 ? -1.035 2.451 2.496 1.00 90.19 186 GLY A N 1
ATOM 1499 C CA . GLY A 1 186 ? 0.052 3.358 2.847 1.00 90.19 186 GLY A CA 1
ATOM 1500 C C . GLY A 1 186 ? 1.068 2.710 3.783 1.00 90.19 186 GLY A C 1
ATOM 1501 O O . GLY A 1 186 ? 1.001 1.512 4.095 1.00 90.19 186 GLY A O 1
ATOM 1502 N N . GLY A 1 187 ? 2.036 3.510 4.207 1.00 87.56 187 GLY A N 1
ATOM 1503 C CA . GLY A 1 187 ? 3.043 3.148 5.187 1.00 87.56 187 GLY A CA 1
ATOM 1504 C C . GLY A 1 187 ? 3.959 1.984 4.803 1.00 87.56 187 GLY A C 1
ATOM 1505 O O . GLY A 1 187 ? 4.155 1.584 3.650 1.00 87.56 187 GLY A O 1
ATOM 1506 N N . THR A 1 188 ? 4.569 1.407 5.837 1.00 89.44 188 THR A N 1
ATOM 1507 C CA . THR A 1 188 ? 5.550 0.318 5.691 1.00 89.44 188 THR A CA 1
ATOM 1508 C C . THR A 1 188 ? 4.912 -1.046 5.400 1.00 89.44 188 THR A C 1
ATOM 1510 O O . THR A 1 188 ? 5.581 -1.935 4.859 1.00 89.44 188 THR A O 1
ATOM 1513 N N . GLY A 1 189 ? 3.624 -1.215 5.722 1.00 92.56 189 GLY A N 1
ATOM 1514 C CA . GLY A 1 189 ? 2.854 -2.428 5.442 1.00 92.56 189 GLY A CA 1
ATOM 1515 C C . GLY A 1 189 ? 2.683 -2.649 3.941 1.00 92.56 189 GLY A C 1
ATOM 1516 O O . GLY A 1 189 ? 3.089 -3.695 3.423 1.00 92.56 189 GLY A O 1
ATOM 1517 N N . LEU A 1 190 ? 2.187 -1.630 3.233 1.00 96.25 190 LEU A N 1
ATOM 1518 C CA . LEU A 1 190 ? 2.057 -1.658 1.779 1.00 96.25 190 LEU A CA 1
ATOM 1519 C C . LEU A 1 190 ? 3.419 -1.865 1.102 1.00 96.25 190 LEU A C 1
ATOM 1521 O O . LEU A 1 190 ? 3.554 -2.736 0.246 1.00 96.25 190 LEU A O 1
ATOM 1525 N N . ALA A 1 191 ? 4.465 -1.157 1.541 1.00 94.75 191 ALA A N 1
ATOM 1526 C CA . ALA A 1 191 ? 5.820 -1.347 1.017 1.00 94.75 191 ALA A CA 1
ATOM 1527 C C . ALA A 1 191 ? 6.315 -2.805 1.159 1.00 94.75 191 ALA A C 1
ATOM 1529 O O . ALA A 1 191 ? 6.902 -3.364 0.229 1.00 94.75 191 ALA A O 1
ATOM 1530 N N . SER A 1 192 ? 6.027 -3.458 2.289 1.00 94.25 192 SER A N 1
ATOM 1531 C CA . SER A 1 192 ? 6.379 -4.868 2.517 1.00 94.25 192 SER A CA 1
ATOM 1532 C C . SER A 1 192 ? 5.613 -5.806 1.576 1.00 94.25 192 SER A C 1
ATOM 1534 O O . SER A 1 192 ? 6.203 -6.724 1.000 1.00 94.25 192 SER A O 1
ATOM 1536 N N . LEU A 1 193 ? 4.320 -5.547 1.351 1.00 97.00 193 LEU A N 1
ATOM 1537 C CA . LEU A 1 193 ? 3.508 -6.278 0.375 1.00 97.00 193 LEU A CA 1
ATOM 1538 C C . LEU A 1 193 ? 4.090 -6.146 -1.042 1.00 97.00 193 LEU A C 1
ATOM 1540 O O . LEU A 1 193 ? 4.339 -7.156 -1.704 1.00 97.00 193 LEU A O 1
ATOM 1544 N N . LEU A 1 194 ? 4.365 -4.918 -1.489 1.00 97.00 194 LEU A N 1
ATOM 1545 C CA . LEU A 1 194 ? 4.901 -4.618 -2.821 1.00 97.00 194 LEU A CA 1
ATOM 1546 C C . LEU A 1 194 ? 6.265 -5.282 -3.064 1.00 97.00 194 LEU A C 1
ATOM 1548 O O . LEU A 1 194 ? 6.486 -5.898 -4.112 1.00 97.00 194 LEU A O 1
ATOM 1552 N N . GLN A 1 195 ? 7.157 -5.243 -2.068 1.00 94.12 195 GLN A N 1
ATOM 1553 C CA . GLN A 1 195 ? 8.468 -5.896 -2.130 1.00 94.12 195 GLN A CA 1
ATOM 1554 C C . GLN A 1 195 ? 8.356 -7.420 -2.330 1.00 94.12 195 GLN A C 1
ATOM 1556 O O . GLN A 1 195 ? 9.223 -8.044 -2.955 1.00 94.12 195 GLN A O 1
ATOM 1561 N N . GLY A 1 196 ? 7.294 -8.033 -1.806 1.00 94.44 196 GLY A N 1
ATOM 1562 C CA . GLY A 1 196 ? 6.958 -9.431 -2.050 1.00 94.44 196 GLY A CA 1
ATOM 1563 C C . GLY A 1 196 ? 6.355 -9.666 -3.435 1.00 94.44 196 GLY A C 1
ATOM 1564 O O . GLY A 1 196 ? 6.808 -10.545 -4.175 1.00 94.44 196 GLY A O 1
ATOM 1565 N N . LEU A 1 197 ? 5.348 -8.867 -3.797 1.00 95.94 197 LEU A N 1
ATOM 1566 C CA . LEU A 1 197 ? 4.559 -9.026 -5.021 1.00 95.94 197 LEU A CA 1
ATOM 1567 C C . LEU A 1 197 ? 5.370 -8.842 -6.306 1.00 95.94 197 LEU A C 1
ATOM 1569 O O . LEU A 1 197 ? 5.087 -9.544 -7.279 1.00 95.94 197 LEU A O 1
ATOM 1573 N N . LYS A 1 198 ? 6.420 -8.005 -6.313 1.00 92.75 198 LYS A N 1
ATOM 1574 C CA . LYS A 1 198 ? 7.282 -7.815 -7.500 1.00 92.75 198 LYS A CA 1
ATOM 1575 C C . LYS A 1 198 ? 7.956 -9.101 -7.997 1.00 92.75 198 LYS A C 1
ATOM 1577 O O . LYS A 1 198 ? 8.432 -9.178 -9.122 1.00 92.75 198 LYS A O 1
ATOM 1582 N N . ARG A 1 199 ? 7.963 -10.165 -7.189 1.00 91.00 199 ARG A N 1
ATOM 1583 C CA . ARG A 1 199 ? 8.439 -11.504 -7.586 1.00 91.00 199 ARG A CA 1
ATOM 1584 C C . ARG A 1 199 ? 7.433 -12.286 -8.437 1.00 91.00 199 ARG A C 1
ATOM 1586 O O . ARG A 1 199 ? 7.786 -13.327 -8.987 1.00 91.00 199 ARG A O 1
ATOM 1593 N N . TYR A 1 200 ? 6.184 -11.832 -8.498 1.00 93.19 200 TYR A N 1
ATOM 1594 C CA . TYR A 1 200 ? 5.072 -12.536 -9.134 1.00 93.19 200 TYR A CA 1
ATOM 1595 C C . TYR A 1 200 ? 4.476 -11.785 -10.320 1.00 93.19 200 TYR A C 1
ATOM 1597 O O . TYR A 1 200 ? 3.953 -12.436 -11.223 1.00 93.19 200 TYR A O 1
ATOM 1605 N N . SER A 1 201 ? 4.552 -10.455 -10.330 1.00 94.12 201 SER A N 1
ATOM 1606 C CA . SER A 1 201 ? 4.057 -9.628 -11.427 1.00 94.12 201 SER A CA 1
ATOM 1607 C C . SER A 1 201 ? 4.902 -8.366 -11.589 1.00 94.12 201 SER A C 1
ATOM 1609 O O . SER A 1 201 ? 5.410 -7.823 -10.608 1.00 94.12 201 SER A O 1
ATOM 1611 N N . SER A 1 202 ? 5.048 -7.894 -12.825 1.00 92.31 202 SER A N 1
ATOM 1612 C CA . SER A 1 202 ? 5.515 -6.534 -13.130 1.00 92.31 202 SER A CA 1
ATOM 1613 C C . SER A 1 202 ? 4.366 -5.545 -13.349 1.00 92.31 202 SER A C 1
ATOM 1615 O O . SER A 1 202 ? 4.606 -4.347 -13.461 1.00 92.31 202 SER A O 1
ATOM 1617 N N . ARG A 1 203 ? 3.119 -6.031 -13.370 1.00 95.56 203 ARG A N 1
ATOM 1618 C CA . ARG A 1 203 ? 1.896 -5.241 -13.548 1.00 95.56 203 ARG A CA 1
ATOM 1619 C C . ARG A 1 203 ? 1.261 -4.940 -12.188 1.00 95.56 203 ARG A C 1
ATOM 1621 O O . ARG A 1 203 ? 0.179 -5.427 -11.872 1.00 95.56 203 ARG A O 1
ATOM 1628 N N . ILE A 1 204 ? 1.996 -4.220 -11.344 1.00 97.31 204 ILE A N 1
ATOM 1629 C CA . ILE A 1 204 ? 1.560 -3.839 -9.994 1.00 97.31 204 ILE A CA 1
ATOM 1630 C C . ILE A 1 204 ? 1.332 -2.333 -9.973 1.00 97.31 204 ILE A C 1
ATOM 1632 O O . ILE A 1 204 ? 2.241 -1.596 -10.345 1.00 97.31 204 ILE A O 1
ATOM 1636 N N . THR A 1 205 ? 0.175 -1.892 -9.491 1.00 98.19 205 THR A N 1
ATOM 1637 C CA . THR A 1 205 ? -0.106 -0.481 -9.214 1.00 98.19 205 THR A CA 1
ATOM 1638 C C . THR A 1 205 ? -0.357 -0.301 -7.724 1.00 98.19 205 THR A C 1
ATOM 1640 O O . THR A 1 205 ? -1.274 -0.901 -7.169 1.00 98.19 205 THR A O 1
ATOM 1643 N N . ALA A 1 206 ? 0.465 0.514 -7.072 1.00 98.12 206 ALA A N 1
ATOM 1644 C CA . ALA A 1 206 ? 0.278 0.931 -5.691 1.00 98.12 206 ALA A CA 1
ATOM 1645 C C . ALA A 1 206 ? -0.448 2.280 -5.665 1.00 98.12 206 ALA A C 1
ATOM 1647 O O . ALA A 1 206 ? 0.098 3.259 -6.169 1.00 98.12 206 ALA A O 1
ATOM 1648 N N . ILE A 1 207 ? -1.648 2.319 -5.089 1.00 97.94 207 ILE A N 1
ATOM 1649 C CA . ILE A 1 207 ? -2.401 3.552 -4.845 1.00 97.94 207 ILE A CA 1
ATOM 1650 C C . ILE A 1 207 ? -2.166 3.960 -3.393 1.00 97.94 207 ILE A C 1
ATOM 1652 O O . ILE A 1 207 ? -2.407 3.161 -2.482 1.00 97.94 207 ILE A O 1
ATOM 1656 N N . VAL A 1 208 ? -1.646 5.171 -3.200 1.00 95.62 208 VAL A N 1
ATOM 1657 C CA . VAL A 1 208 ? -1.185 5.660 -1.896 1.00 95.62 208 VAL A CA 1
ATOM 1658 C C . VAL A 1 208 ? -1.835 6.972 -1.493 1.00 95.62 208 VAL A C 1
ATOM 1660 O O . VAL A 1 208 ? -2.044 7.858 -2.322 1.00 95.62 208 VAL A O 1
ATOM 1663 N N . THR A 1 209 ? -2.099 7.111 -0.196 1.00 92.00 209 THR A N 1
ATOM 1664 C CA . THR A 1 209 ? -2.574 8.368 0.384 1.00 92.00 209 THR A CA 1
ATOM 1665 C C . THR A 1 209 ? -1.479 9.437 0.330 1.00 92.00 209 THR A C 1
ATOM 1667 O O . THR A 1 209 ? -0.287 9.134 0.403 1.00 92.00 209 THR A O 1
ATOM 1670 N N . VAL A 1 210 ? -1.894 10.697 0.204 1.00 89.62 210 VAL A N 1
ATOM 1671 C CA . VAL A 1 210 ? -1.030 11.891 0.205 1.00 89.62 210 VAL A CA 1
ATOM 1672 C C . VAL A 1 2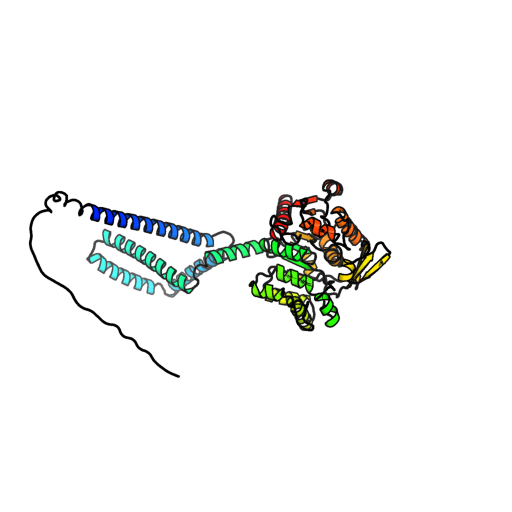10 ? -1.350 12.805 1.388 1.00 89.62 210 VAL A C 1
ATOM 1674 O O . VAL A 1 210 ? -1.198 14.017 1.304 1.00 89.62 210 VAL A O 1
ATOM 1677 N N . ALA A 1 211 ? -1.823 12.225 2.491 1.00 87.81 211 ALA A N 1
ATOM 1678 C CA . ALA A 1 211 ? -2.278 12.985 3.652 1.00 87.81 211 ALA A CA 1
ATOM 1679 C C . ALA A 1 211 ? -1.327 12.941 4.866 1.00 87.81 211 ALA A C 1
ATOM 1681 O O . ALA A 1 211 ? -1.647 13.506 5.905 1.00 87.81 211 ALA A O 1
ATOM 1682 N N . ASP A 1 212 ? -0.163 12.298 4.727 1.00 85.38 212 ASP A N 1
ATOM 1683 C CA . ASP A 1 212 ? 0.898 12.253 5.747 1.00 85.38 212 ASP A CA 1
ATOM 1684 C C . ASP A 1 212 ? 1.345 13.678 6.144 1.00 85.38 212 ASP A C 1
ATOM 1686 O O . ASP A 1 212 ? 1.625 14.530 5.301 1.00 85.38 212 ASP A O 1
ATOM 1690 N N . ASP A 1 213 ? 1.419 13.961 7.439 1.00 84.25 213 ASP A N 1
ATOM 1691 C CA . ASP A 1 213 ? 1.928 15.231 7.971 1.00 84.25 213 ASP A CA 1
ATOM 1692 C C . ASP A 1 213 ? 2.960 15.035 9.094 1.00 84.25 213 ASP A C 1
ATOM 1694 O O . ASP A 1 213 ? 3.343 15.982 9.794 1.00 84.25 213 ASP A O 1
ATOM 1698 N N . GLY A 1 214 ? 3.461 13.806 9.234 1.00 81.50 214 GLY A N 1
ATOM 1699 C CA . GLY A 1 214 ? 4.402 13.408 10.262 1.00 81.50 214 GLY A CA 1
ATOM 1700 C C . GLY A 1 214 ? 5.867 13.598 9.860 1.00 81.50 214 GLY A C 1
ATOM 1701 O O . GLY A 1 214 ? 6.276 13.489 8.698 1.00 81.50 214 GLY A O 1
ATOM 1702 N N . GLY A 1 215 ? 6.714 13.850 10.863 1.00 85.75 215 GLY A N 1
ATOM 1703 C CA . GLY A 1 215 ? 8.175 13.844 10.739 1.00 85.75 215 GLY A CA 1
ATOM 1704 C C . GLY A 1 215 ? 8.712 14.658 9.555 1.00 85.75 215 GLY A C 1
ATOM 1705 O O . GLY A 1 215 ? 8.362 15.819 9.365 1.00 85.75 215 GLY A O 1
ATOM 1706 N N . SER A 1 216 ? 9.576 14.035 8.746 1.00 83.94 216 SER A N 1
ATOM 1707 C CA . SER A 1 216 ? 10.197 14.690 7.585 1.00 83.94 216 SER A CA 1
ATOM 1708 C C . SER A 1 216 ? 9.190 15.082 6.502 1.00 83.94 216 SER A C 1
ATOM 1710 O O . SER A 1 216 ? 9.440 16.068 5.817 1.00 83.94 216 SER A O 1
ATOM 1712 N N . SER A 1 217 ? 8.109 14.319 6.305 1.00 85.44 217 SER A N 1
ATOM 1713 C CA . SER A 1 217 ? 7.082 14.648 5.307 1.00 85.44 217 SER A CA 1
ATOM 1714 C C . SER A 1 217 ? 6.318 15.901 5.732 1.00 85.44 217 SER A C 1
ATOM 1716 O O . SER A 1 217 ? 6.192 16.833 4.947 1.00 85.44 217 SER A O 1
ATOM 1718 N N . GLY A 1 218 ? 5.907 15.961 7.001 1.00 85.19 218 GLY A N 1
ATOM 1719 C CA . GLY A 1 218 ? 5.208 17.106 7.582 1.00 85.19 218 GLY A CA 1
ATOM 1720 C C . GLY A 1 218 ? 5.994 18.407 7.586 1.00 85.19 218 GLY A C 1
ATOM 1721 O O . GLY A 1 218 ? 5.442 19.458 7.274 1.00 85.19 218 GLY A O 1
ATOM 1722 N N . ILE A 1 219 ? 7.287 18.346 7.929 1.00 85.44 219 ILE A N 1
ATOM 1723 C CA . ILE A 1 219 ? 8.163 19.529 7.903 1.00 85.44 219 ILE A CA 1
ATOM 1724 C C . ILE A 1 219 ? 8.233 20.089 6.479 1.00 85.44 219 ILE A C 1
ATOM 1726 O O . ILE A 1 219 ? 7.951 21.263 6.271 1.00 85.44 219 ILE A O 1
ATOM 1730 N N . LEU A 1 220 ? 8.506 19.234 5.485 1.00 85.25 220 LEU A N 1
ATOM 1731 C CA . LEU A 1 220 ? 8.589 19.659 4.083 1.00 85.25 220 LEU A CA 1
ATOM 1732 C C . LEU A 1 220 ? 7.257 20.184 3.552 1.00 85.25 220 LEU A C 1
ATOM 1734 O O . LEU A 1 220 ? 7.249 21.136 2.778 1.00 85.25 220 LEU A O 1
ATOM 1738 N N . ARG A 1 221 ? 6.139 19.602 3.988 1.00 86.81 221 ARG A N 1
ATOM 1739 C CA . ARG A 1 221 ? 4.806 20.084 3.632 1.00 86.81 221 ARG A CA 1
ATOM 1740 C C . ARG A 1 221 ? 4.563 21.509 4.131 1.00 86.81 221 ARG A C 1
ATOM 1742 O O . ARG A 1 221 ? 4.121 22.346 3.354 1.00 86.81 221 ARG A O 1
ATOM 1749 N N . ARG A 1 222 ? 4.899 21.803 5.392 1.00 86.38 222 ARG A N 1
ATOM 1750 C CA . ARG A 1 222 ? 4.732 23.144 5.983 1.00 86.38 222 ARG A CA 1
ATOM 1751 C C . ARG A 1 222 ? 5.702 24.179 5.417 1.00 86.38 222 ARG A C 1
ATOM 1753 O O . ARG A 1 222 ? 5.312 25.324 5.235 1.00 86.38 222 ARG A O 1
ATOM 1760 N N . GLU A 1 223 ? 6.947 23.790 5.153 1.00 86.12 223 GLU A N 1
ATOM 1761 C CA . GLU A 1 223 ? 7.992 24.724 4.709 1.00 86.12 223 GLU A CA 1
ATOM 1762 C C . GLU A 1 223 ? 7.978 24.985 3.199 1.00 86.12 223 GLU A C 1
ATOM 1764 O O . GLU A 1 223 ? 8.271 26.097 2.770 1.00 86.12 223 GLU A O 1
ATOM 1769 N N . LEU A 1 224 ? 7.651 23.975 2.386 1.00 82.00 224 LEU A N 1
ATOM 1770 C CA . LEU A 1 224 ? 7.728 24.060 0.922 1.00 82.00 224 LEU A CA 1
ATOM 1771 C C . LEU A 1 224 ? 6.354 24.059 0.239 1.00 82.00 224 LEU A C 1
ATOM 1773 O O . LEU A 1 224 ? 6.296 24.211 -0.979 1.00 82.00 224 LEU A O 1
ATOM 1777 N N . GLY A 1 225 ? 5.261 23.846 0.980 1.00 81.56 225 GLY A N 1
ATOM 1778 C CA . GLY A 1 225 ? 3.908 23.772 0.416 1.00 81.56 225 GLY A CA 1
ATOM 1779 C C . GLY A 1 225 ? 3.704 22.601 -0.552 1.00 81.56 225 GLY A C 1
ATOM 1780 O O . GLY A 1 225 ? 2.841 22.663 -1.423 1.00 81.56 225 GLY A O 1
ATOM 1781 N N . VAL A 1 226 ? 4.525 21.550 -0.446 1.00 83.00 226 VAL A N 1
ATOM 1782 C CA . VAL A 1 226 ? 4.448 20.361 -1.307 1.00 83.00 226 VAL A CA 1
ATOM 1783 C C . VAL A 1 226 ? 3.721 19.221 -0.605 1.00 83.00 226 VAL A C 1
ATOM 1785 O O . VAL A 1 226 ? 3.867 19.024 0.601 1.00 83.00 226 VAL A O 1
ATOM 1788 N N . GLN A 1 227 ? 2.997 18.413 -1.376 1.00 81.81 227 GLN A N 1
ATOM 1789 C CA . GLN A 1 227 ? 2.368 17.195 -0.872 1.00 81.81 227 GLN A CA 1
ATOM 1790 C C . GLN A 1 227 ? 3.400 16.235 -0.248 1.00 81.81 227 GLN A C 1
ATOM 1792 O O . GLN A 1 227 ? 4.551 16.160 -0.700 1.00 81.81 227 GLN A O 1
ATOM 1797 N N . PRO A 1 228 ? 3.005 15.473 0.783 1.00 80.19 228 PRO A N 1
ATOM 1798 C CA . PRO A 1 228 ? 3.921 14.661 1.564 1.00 80.19 228 PRO A CA 1
ATOM 1799 C C . PRO A 1 228 ? 4.448 13.459 0.763 1.00 80.19 228 PRO A C 1
ATOM 1801 O O . PRO A 1 228 ? 3.679 12.610 0.308 1.00 80.19 228 PRO A O 1
ATOM 1804 N N . PRO A 1 229 ? 5.776 13.315 0.621 1.00 83.94 229 PRO A N 1
ATOM 1805 C CA . PRO A 1 229 ? 6.355 12.271 -0.219 1.00 83.94 229 PRO A CA 1
ATOM 1806 C C . PRO A 1 229 ? 6.560 10.925 0.498 1.00 83.94 229 PRO A C 1
ATOM 1808 O O . PRO A 1 229 ? 7.032 9.981 -0.131 1.00 83.94 229 PRO A O 1
ATOM 1811 N N . GLY A 1 230 ? 6.272 10.811 1.801 1.00 88.69 230 GLY A N 1
ATOM 1812 C CA . GLY A 1 230 ? 6.714 9.694 2.648 1.00 88.69 230 GLY A CA 1
ATOM 1813 C C . GLY A 1 230 ? 6.276 8.305 2.174 1.00 88.69 230 GLY A C 1
ATOM 1814 O O . GLY A 1 230 ? 7.114 7.425 1.938 1.00 88.69 230 GLY A O 1
ATOM 1815 N N . ASP A 1 231 ? 4.973 8.103 2.007 1.00 92.06 231 ASP A N 1
ATOM 1816 C CA . ASP A 1 231 ? 4.406 6.810 1.607 1.00 92.06 231 ASP A CA 1
ATOM 1817 C C . ASP A 1 231 ? 4.713 6.448 0.155 1.00 92.06 231 ASP A C 1
ATOM 1819 O O . ASP A 1 231 ? 5.068 5.303 -0.157 1.00 92.06 231 ASP A O 1
ATOM 1823 N N . ILE A 1 232 ? 4.696 7.454 -0.716 1.00 93.56 232 ILE A N 1
ATOM 1824 C CA . ILE A 1 232 ? 5.162 7.362 -2.099 1.00 93.56 232 ILE A CA 1
ATOM 1825 C C . ILE A 1 232 ? 6.620 6.888 -2.137 1.00 93.56 232 ILE A C 1
ATOM 1827 O O . ILE A 1 232 ? 6.936 5.921 -2.834 1.00 93.56 232 ILE A O 1
ATOM 1831 N N . ARG A 1 233 ? 7.510 7.512 -1.349 1.00 93.62 233 ARG A N 1
ATOM 1832 C CA . ARG A 1 233 ? 8.935 7.157 -1.262 1.00 93.62 233 ARG A CA 1
ATOM 1833 C C . ARG A 1 233 ? 9.106 5.690 -0.887 1.00 93.62 233 ARG A C 1
ATOM 1835 O O . ARG A 1 233 ? 9.886 4.974 -1.518 1.00 93.62 233 ARG A O 1
ATOM 1842 N N . ASN A 1 234 ? 8.379 5.235 0.133 1.00 93.19 234 ASN A N 1
ATOM 1843 C CA . ASN A 1 234 ? 8.447 3.853 0.599 1.00 93.19 234 ASN A CA 1
ATOM 1844 C C . ASN A 1 234 ? 8.009 2.862 -0.488 1.00 93.19 234 ASN A C 1
ATOM 1846 O O . ASN A 1 234 ? 8.672 1.840 -0.680 1.00 93.19 234 ASN A O 1
ATOM 1850 N N . CYS A 1 235 ? 6.944 3.173 -1.231 1.00 95.25 235 CYS A N 1
ATOM 1851 C CA . CYS A 1 235 ? 6.457 2.329 -2.321 1.00 95.25 235 CYS A CA 1
ATOM 1852 C C . CYS A 1 235 ? 7.418 2.299 -3.518 1.00 95.25 235 CYS A C 1
ATOM 1854 O O . CYS A 1 235 ? 7.705 1.219 -4.040 1.00 95.25 235 CYS A O 1
ATOM 1856 N N . LEU A 1 236 ? 7.982 3.450 -3.905 1.00 94.62 236 LEU A N 1
ATOM 1857 C CA . LEU A 1 236 ? 8.992 3.539 -4.966 1.00 94.62 236 LEU A CA 1
ATOM 1858 C C . LEU A 1 236 ? 10.221 2.687 -4.630 1.00 94.62 236 LEU A C 1
ATOM 1860 O O . LEU A 1 236 ? 10.666 1.881 -5.444 1.00 94.62 236 LEU A O 1
ATOM 1864 N N . ALA A 1 237 ? 10.727 2.792 -3.400 1.00 93.31 237 ALA A N 1
ATOM 1865 C CA . ALA A 1 237 ? 11.852 1.983 -2.942 1.00 93.31 237 ALA A CA 1
ATOM 1866 C C . ALA A 1 237 ? 11.517 0.484 -2.827 1.00 93.31 237 ALA A C 1
ATOM 1868 O O . ALA A 1 237 ? 12.377 -0.366 -3.042 1.00 93.31 237 ALA A O 1
ATOM 1869 N N . ALA A 1 238 ? 10.277 0.125 -2.480 1.00 93.19 238 ALA A N 1
ATOM 1870 C CA . ALA A 1 238 ? 9.862 -1.275 -2.412 1.00 93.19 238 ALA A CA 1
ATOM 1871 C C . ALA A 1 238 ? 9.840 -1.936 -3.798 1.00 93.19 238 ALA A C 1
ATOM 1873 O O . ALA A 1 238 ? 10.259 -3.094 -3.951 1.00 93.19 238 ALA A O 1
ATOM 1874 N N . LEU A 1 239 ? 9.376 -1.194 -4.804 1.00 93.75 239 LEU A N 1
ATOM 1875 C CA . LEU A 1 239 ? 9.245 -1.650 -6.184 1.00 93.75 239 LEU A CA 1
ATOM 1876 C C . LEU A 1 239 ? 10.503 -1.423 -7.038 1.00 93.75 239 LEU A C 1
ATOM 1878 O O . LEU A 1 239 ? 10.561 -1.962 -8.142 1.00 93.75 239 LEU A O 1
ATOM 1882 N N . SER A 1 240 ? 11.520 -0.701 -6.553 1.00 91.31 240 SER A N 1
ATOM 1883 C CA . SER A 1 240 ? 12.773 -0.506 -7.292 1.00 91.31 240 SER A CA 1
ATOM 1884 C C . SER A 1 240 ? 13.462 -1.841 -7.600 1.00 91.31 240 SER A C 1
ATOM 1886 O O . SER A 1 240 ? 13.460 -2.788 -6.795 1.00 91.31 240 SER A O 1
ATOM 1888 N N . ASN A 1 241 ? 14.024 -1.931 -8.805 1.00 75.00 241 ASN A N 1
ATOM 1889 C CA . ASN A 1 241 ? 14.842 -3.060 -9.256 1.00 75.00 241 ASN A CA 1
ATOM 1890 C C . ASN A 1 241 ? 16.347 -2.717 -9.287 1.00 75.00 241 ASN A C 1
ATOM 1892 O O . ASN A 1 241 ? 17.157 -3.551 -9.684 1.00 75.00 241 ASN A O 1
ATOM 1896 N N . GLU A 1 242 ? 16.691 -1.486 -8.898 1.00 64.06 242 GLU A N 1
ATOM 1897 C CA . GLU A 1 242 ? 18.017 -0.880 -9.039 1.00 64.06 242 GLU A CA 1
ATOM 1898 C C . GLU A 1 242 ? 19.099 -1.438 -8.113 1.00 64.06 242 GLU A C 1
ATOM 1900 O O . GLU A 1 242 ? 18.839 -2.142 -7.130 1.00 64.06 242 GLU A O 1
ATOM 1905 N N . GLU A 1 243 ? 20.334 -1.045 -8.436 1.00 60.94 243 GLU A N 1
ATOM 1906 C CA . GLU A 1 243 ? 21.538 -1.288 -7.651 1.00 60.94 243 GLU A CA 1
ATOM 1907 C C . GLU A 1 243 ? 21.308 -0.979 -6.154 1.00 60.94 243 GLU A C 1
ATOM 1909 O O . GLU A 1 243 ? 20.713 0.055 -5.811 1.00 60.94 243 GLU A O 1
ATOM 1914 N N . PRO A 1 244 ? 21.791 -1.830 -5.223 1.00 73.44 244 PRO A N 1
ATOM 1915 C CA . PRO A 1 244 ? 21.556 -1.647 -3.791 1.00 73.44 244 PRO A CA 1
ATOM 1916 C C . PRO A 1 244 ? 21.938 -0.260 -3.258 1.00 73.44 244 PRO A C 1
ATOM 1918 O O . PRO A 1 244 ? 21.378 0.167 -2.251 1.00 73.44 244 PRO A O 1
ATOM 1921 N N . LEU A 1 245 ? 22.870 0.445 -3.910 1.00 84.06 245 LEU A N 1
ATOM 1922 C CA . LEU A 1 245 ? 23.335 1.764 -3.492 1.00 84.06 245 LEU A CA 1
ATOM 1923 C C . LEU A 1 245 ? 22.286 2.863 -3.700 1.00 84.06 245 LEU A C 1
ATOM 1925 O O . LEU A 1 245 ? 21.998 3.588 -2.750 1.00 84.06 245 LEU A O 1
ATOM 1929 N N . LEU A 1 246 ? 21.675 2.971 -4.885 1.00 84.56 246 LEU A N 1
ATOM 1930 C CA . LEU A 1 246 ? 20.709 4.040 -5.174 1.00 84.56 246 LEU A CA 1
ATOM 1931 C C . LEU A 1 246 ? 19.458 3.909 -4.298 1.00 84.56 246 LEU A C 1
ATOM 1933 O O . LEU A 1 246 ? 18.994 4.887 -3.718 1.00 84.56 246 LEU A O 1
ATOM 1937 N N . THR A 1 247 ? 18.960 2.683 -4.117 1.00 84.25 247 THR A N 1
ATOM 1938 C CA . THR A 1 247 ? 17.821 2.428 -3.220 1.00 84.25 247 THR A CA 1
ATOM 1939 C C . THR A 1 247 ? 18.173 2.746 -1.759 1.00 84.25 247 THR A C 1
ATOM 1941 O O . THR A 1 247 ? 17.339 3.282 -1.028 1.00 84.25 247 THR A O 1
ATOM 1944 N N . ARG A 1 248 ? 19.413 2.467 -1.319 1.00 86.81 248 ARG A N 1
ATOM 1945 C CA . ARG A 1 248 ? 19.896 2.848 0.022 1.00 86.81 248 ARG A CA 1
ATOM 1946 C C . ARG A 1 248 ? 20.010 4.359 0.185 1.00 86.81 248 ARG A C 1
ATOM 1948 O O . ARG A 1 248 ? 19.593 4.861 1.221 1.00 86.81 248 ARG A O 1
ATOM 1955 N N . LEU A 1 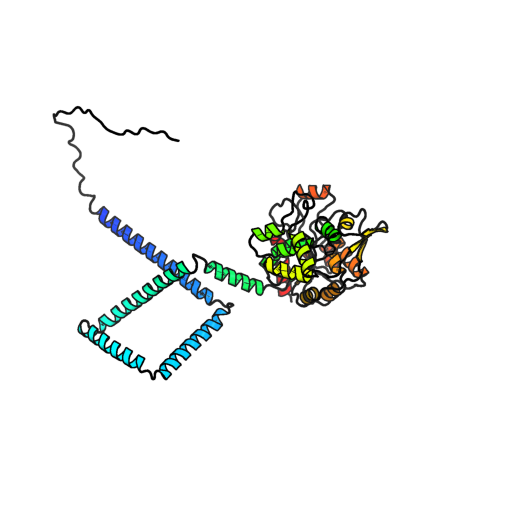249 ? 20.524 5.068 -0.820 1.00 90.75 249 LEU A N 1
ATOM 1956 C CA . LEU A 1 249 ? 20.584 6.529 -0.823 1.00 90.75 249 LEU A CA 1
ATOM 1957 C C . LEU A 1 249 ? 19.175 7.125 -0.748 1.00 90.75 249 LEU A C 1
ATOM 1959 O O . LEU A 1 249 ? 18.916 8.002 0.066 1.00 90.75 249 LEU A O 1
ATOM 1963 N N . PHE A 1 250 ? 18.237 6.593 -1.530 1.00 90.81 250 PHE A N 1
ATOM 1964 C CA . PHE A 1 250 ? 16.851 7.052 -1.528 1.00 90.81 250 PHE A CA 1
ATOM 1965 C C . PHE A 1 250 ? 16.170 6.890 -0.159 1.00 90.81 250 PHE A C 1
ATOM 1967 O O . PHE A 1 250 ? 15.396 7.745 0.265 1.00 90.81 250 PHE A O 1
ATOM 1974 N N . GLN A 1 251 ? 16.504 5.822 0.566 1.00 90.31 251 GLN A N 1
ATOM 1975 C CA . GLN A 1 251 ? 16.016 5.566 1.924 1.00 90.31 251 GLN A CA 1
ATOM 1976 C C . GLN A 1 251 ? 16.887 6.182 3.026 1.00 90.31 251 GLN A C 1
ATOM 1978 O O . GLN A 1 251 ? 16.568 6.036 4.209 1.00 90.31 251 GLN A O 1
ATOM 1983 N N . TYR A 1 252 ? 17.975 6.869 2.671 1.00 92.94 252 TYR A N 1
ATOM 1984 C CA . TYR A 1 252 ? 18.869 7.477 3.644 1.00 92.94 252 TYR A CA 1
ATOM 1985 C C . TYR A 1 252 ? 18.123 8.536 4.458 1.00 92.94 252 TYR A C 1
ATOM 1987 O O . TYR A 1 252 ? 17.351 9.341 3.922 1.00 92.94 252 TYR A O 1
ATOM 1995 N N . ARG A 1 253 ? 18.362 8.519 5.768 1.00 93.69 253 ARG A N 1
ATOM 1996 C CA . ARG A 1 253 ? 17.869 9.513 6.716 1.00 93.69 253 ARG A CA 1
ATOM 1997 C C . ARG A 1 253 ? 19.070 10.176 7.367 1.00 93.69 253 ARG A C 1
ATOM 1999 O O . ARG A 1 253 ? 19.926 9.486 7.913 1.00 93.69 253 ARG A O 1
ATOM 2006 N N . PHE A 1 254 ? 19.119 11.499 7.304 1.00 92.38 254 PHE A N 1
ATOM 2007 C CA . PHE A 1 254 ? 20.196 12.280 7.895 1.00 92.38 254 PHE A CA 1
ATOM 2008 C C . PHE A 1 254 ? 20.143 12.154 9.423 1.00 92.38 254 PHE A C 1
ATOM 2010 O O . PHE A 1 254 ? 19.112 12.428 10.039 1.00 92.38 254 PHE A O 1
ATOM 2017 N N . SER A 1 255 ? 21.245 11.719 10.033 1.00 91.12 255 SER A N 1
ATOM 2018 C CA . SER A 1 255 ? 21.375 11.564 11.490 1.00 91.12 255 SER A CA 1
ATOM 2019 C C . SER A 1 255 ? 21.813 12.846 12.199 1.00 91.12 255 SER A C 1
ATOM 2021 O O . SER A 1 255 ? 21.607 12.985 13.399 1.00 91.12 255 SER A O 1
ATOM 2023 N N . SER A 1 256 ? 22.446 13.763 11.473 1.00 86.31 256 SER A N 1
ATOM 2024 C CA . SER A 1 256 ? 23.030 14.996 11.998 1.00 86.31 256 SER A CA 1
ATOM 2025 C C . SER A 1 256 ? 23.019 16.092 10.929 1.00 86.31 256 SER A C 1
ATOM 2027 O O . SER A 1 256 ? 22.807 15.817 9.747 1.00 86.31 256 SER A O 1
ATOM 2029 N N . GLY A 1 257 ? 23.238 17.336 11.363 1.00 82.56 257 GLY A N 1
ATOM 2030 C CA . GLY A 1 257 ? 23.242 18.528 10.513 1.00 82.56 257 GLY A CA 1
ATOM 2031 C C . GLY A 1 257 ? 22.092 19.477 10.844 1.00 82.56 257 GLY A C 1
ATOM 2032 O O . GLY A 1 257 ? 20.941 19.060 10.966 1.00 82.56 257 GLY A O 1
ATOM 2033 N N . THR A 1 258 ? 22.405 20.762 10.991 1.00 84.50 258 THR A N 1
ATOM 2034 C CA . THR A 1 258 ? 21.423 21.815 11.280 1.00 84.50 258 THR A CA 1
ATOM 2035 C C . THR A 1 258 ? 20.409 21.909 10.137 1.00 84.50 258 THR A C 1
ATOM 2037 O O . THR A 1 258 ? 20.802 22.059 8.984 1.00 84.50 258 THR A O 1
ATOM 2040 N N . GLY A 1 259 ? 19.116 21.753 10.434 1.00 82.62 259 GLY A N 1
ATOM 2041 C CA . GLY A 1 259 ? 18.029 21.768 9.440 1.00 82.62 259 GLY A CA 1
ATOM 2042 C C . GLY A 1 259 ? 17.902 20.508 8.567 1.00 82.62 259 GLY A C 1
ATOM 2043 O O . GLY A 1 259 ? 16.865 20.299 7.953 1.00 82.62 259 GLY A O 1
ATOM 2044 N N . LEU A 1 260 ? 18.912 19.632 8.530 1.00 87.06 260 LEU A N 1
ATOM 2045 C CA . LEU A 1 260 ? 18.870 18.375 7.766 1.00 87.06 260 LEU A CA 1
ATOM 2046 C C . LEU A 1 260 ? 18.588 17.153 8.640 1.00 87.06 260 LEU A C 1
ATOM 2048 O O . LEU A 1 260 ? 18.019 16.176 8.153 1.00 87.06 260 LEU A O 1
ATOM 2052 N N . ALA A 1 261 ? 18.979 17.180 9.917 1.00 88.69 261 ALA A N 1
ATOM 2053 C CA . ALA A 1 261 ? 18.786 16.061 10.829 1.00 88.69 261 ALA A CA 1
ATOM 2054 C C . ALA A 1 261 ? 17.311 15.628 10.875 1.00 88.69 261 ALA A C 1
ATOM 2056 O O . ALA A 1 261 ? 16.404 16.438 11.043 1.00 88.69 261 ALA A O 1
ATOM 2057 N N . GLY A 1 262 ? 17.068 14.329 10.703 1.00 85.94 262 GLY A N 1
ATOM 2058 C CA . GLY A 1 262 ? 15.726 13.754 10.658 1.00 85.94 262 GLY A CA 1
ATOM 2059 C C . GLY A 1 262 ? 15.084 13.729 9.268 1.00 85.94 262 GLY A C 1
ATOM 2060 O O . GLY A 1 262 ? 14.193 12.898 9.056 1.00 85.94 262 GLY A O 1
ATOM 2061 N N . HIS A 1 263 ? 15.551 14.522 8.295 1.00 90.88 263 HIS A N 1
ATOM 2062 C CA . HIS A 1 263 ? 15.044 14.450 6.923 1.00 90.88 263 HIS A CA 1
ATOM 2063 C C . HIS A 1 263 ? 15.468 13.160 6.224 1.00 90.88 263 HIS A C 1
ATOM 2065 O O . HIS A 1 263 ? 16.526 12.584 6.483 1.00 90.88 263 HIS A O 1
ATOM 2071 N N . SER A 1 264 ? 14.620 12.689 5.314 1.00 92.31 264 SER A N 1
ATOM 2072 C CA . SER A 1 264 ? 14.980 11.620 4.386 1.00 92.31 264 SER A CA 1
ATOM 2073 C C . SER A 1 264 ? 15.422 12.213 3.056 1.00 92.31 264 SER A C 1
ATOM 2075 O O . SER A 1 264 ? 14.717 13.057 2.506 1.00 92.31 264 SER A O 1
ATOM 2077 N N . PHE A 1 265 ? 16.537 11.725 2.507 1.00 93.38 265 PHE A N 1
ATOM 2078 C CA . PHE A 1 265 ? 17.009 12.145 1.188 1.00 93.38 265 PHE A CA 1
ATOM 2079 C C . PHE A 1 265 ? 15.937 11.932 0.113 1.00 93.38 265 PHE A C 1
ATOM 2081 O O . PHE A 1 265 ? 15.656 12.849 -0.649 1.00 93.38 265 PHE A O 1
ATOM 2088 N N . GLY A 1 266 ? 15.272 10.772 0.088 1.00 92.94 266 GLY A N 1
ATOM 2089 C CA . GLY A 1 266 ? 14.197 10.515 -0.872 1.00 92.94 266 GLY A CA 1
ATOM 2090 C C . GLY A 1 266 ? 13.000 11.458 -0.722 1.00 92.94 266 GLY A C 1
ATOM 2091 O O . GLY A 1 266 ? 12.396 11.817 -1.726 1.00 92.94 266 GLY A O 1
ATOM 2092 N N . ASN A 1 267 ? 12.687 11.910 0.500 1.00 92.88 267 ASN A N 1
ATOM 2093 C CA . ASN A 1 267 ? 11.648 12.924 0.700 1.00 92.88 267 ASN A CA 1
ATOM 2094 C C . ASN A 1 267 ? 12.086 14.268 0.103 1.00 92.88 267 ASN A C 1
ATOM 2096 O O . ASN A 1 267 ? 11.342 14.843 -0.679 1.00 92.88 267 ASN A O 1
ATOM 2100 N N . LEU A 1 268 ? 13.307 14.726 0.409 1.00 92.88 268 LEU A N 1
ATOM 2101 C CA . LEU A 1 268 ? 13.863 15.965 -0.149 1.00 92.88 268 LEU A CA 1
ATOM 2102 C C . LEU A 1 268 ? 13.905 15.927 -1.680 1.00 92.88 268 LEU A C 1
ATOM 2104 O O . LEU A 1 268 ? 13.500 16.877 -2.341 1.00 92.88 268 LEU A O 1
ATOM 2108 N N . PHE A 1 269 ? 14.346 14.802 -2.240 1.00 93.00 269 PHE A N 1
ATOM 2109 C CA . PHE A 1 269 ? 14.398 14.573 -3.677 1.00 93.00 269 PHE A CA 1
ATOM 2110 C C . PHE A 1 269 ? 13.010 14.657 -4.325 1.00 93.00 269 PHE A C 1
ATOM 2112 O O . PHE A 1 269 ? 12.838 15.363 -5.316 1.00 93.00 269 PHE A O 1
ATOM 2119 N N . LEU A 1 270 ? 12.011 13.970 -3.760 1.00 92.94 270 LEU A N 1
ATOM 2120 C CA . LEU A 1 270 ? 10.640 13.997 -4.275 1.00 92.94 270 LEU A CA 1
ATOM 2121 C C . LEU A 1 270 ? 10.007 15.385 -4.147 1.00 92.94 270 LEU A C 1
ATOM 2123 O O . LEU A 1 270 ? 9.360 15.839 -5.088 1.00 92.94 270 LEU A O 1
ATOM 2127 N N . SER A 1 271 ? 10.226 16.076 -3.029 1.00 92.00 271 SER A N 1
ATOM 2128 C CA . SER A 1 271 ? 9.765 17.450 -2.820 1.00 92.00 271 SER A CA 1
ATOM 2129 C C . SER A 1 271 ? 10.381 18.411 -3.840 1.00 92.00 271 SER A C 1
ATOM 2131 O O . SER A 1 271 ? 9.655 19.174 -4.474 1.00 92.00 271 SER A O 1
ATOM 2133 N N . ALA A 1 272 ? 11.694 18.322 -4.074 1.00 92.06 272 ALA A N 1
ATOM 2134 C CA . ALA A 1 272 ? 12.382 19.134 -5.074 1.00 92.06 272 ALA A CA 1
ATOM 2135 C C . ALA A 1 272 ? 11.864 18.852 -6.494 1.00 92.06 272 ALA A C 1
ATOM 2137 O O . ALA A 1 272 ? 11.543 19.781 -7.231 1.00 92.06 272 ALA A O 1
ATOM 2138 N N . LEU A 1 273 ? 11.705 17.577 -6.869 1.00 91.94 273 LEU A N 1
ATOM 2139 C CA . LEU A 1 273 ? 11.125 17.213 -8.165 1.00 91.94 273 LEU A CA 1
ATOM 2140 C C . LEU A 1 273 ? 9.676 17.684 -8.317 1.00 91.94 273 LEU A C 1
ATOM 2142 O O . LEU A 1 273 ? 9.282 18.078 -9.412 1.00 91.94 273 LEU A O 1
ATOM 2146 N N . THR A 1 274 ? 8.885 17.656 -7.247 1.00 91.25 274 THR A N 1
ATOM 2147 C CA . THR A 1 274 ? 7.501 18.152 -7.260 1.00 91.25 274 THR A CA 1
ATOM 2148 C C . THR A 1 274 ? 7.476 19.657 -7.499 1.00 91.25 274 THR A C 1
ATOM 2150 O O . THR A 1 274 ? 6.734 20.116 -8.360 1.00 91.25 274 THR A O 1
ATOM 2153 N N . SER A 1 275 ? 8.354 20.413 -6.834 1.00 89.06 275 SER A N 1
ATOM 2154 C CA . SER A 1 275 ? 8.509 21.854 -7.064 1.00 89.06 275 SER A CA 1
ATOM 2155 C C . SER A 1 275 ? 8.952 22.176 -8.500 1.00 89.06 275 SER A C 1
ATOM 2157 O O . SER A 1 275 ? 8.399 23.079 -9.119 1.00 89.06 275 SER A O 1
ATOM 2159 N N . ILE A 1 276 ? 9.879 21.396 -9.073 1.00 90.88 276 ILE A N 1
ATOM 2160 C CA . ILE A 1 276 ? 10.364 21.588 -10.454 1.00 90.88 276 ILE A CA 1
ATOM 2161 C C . ILE A 1 276 ? 9.297 21.227 -11.497 1.00 90.88 276 ILE A C 1
ATOM 2163 O O . ILE A 1 276 ? 9.148 21.918 -12.501 1.00 90.88 276 ILE A O 1
ATOM 2167 N N . THR A 1 277 ? 8.586 20.114 -11.302 1.00 88.88 277 THR A N 1
ATOM 2168 C CA . THR A 1 277 ? 7.614 19.601 -12.286 1.00 88.88 277 THR A CA 1
ATOM 2169 C C . THR A 1 277 ? 6.211 20.190 -12.120 1.00 88.88 277 THR A C 1
ATOM 2171 O O . THR A 1 277 ? 5.364 20.011 -12.993 1.00 88.88 277 THR A O 1
ATOM 2174 N N . GLY A 1 278 ? 5.959 20.896 -11.016 1.00 85.31 278 GLY A N 1
ATOM 2175 C CA . GLY A 1 278 ? 4.700 21.569 -10.701 1.00 85.31 278 GLY A CA 1
ATOM 2176 C C . GLY A 1 278 ? 3.606 20.665 -10.125 1.00 85.31 278 GLY A C 1
ATOM 2177 O O . GLY A 1 278 ? 2.635 21.179 -9.580 1.00 85.31 278 GLY A O 1
ATOM 2178 N N . ASN A 1 279 ? 3.728 19.335 -10.213 1.00 84.62 279 ASN A N 1
ATOM 2179 C CA . ASN A 1 279 ? 2.779 18.404 -9.598 1.00 84.62 279 ASN A CA 1
ATOM 2180 C C . ASN A 1 279 ? 3.444 17.085 -9.172 1.00 84.62 279 ASN A C 1
ATOM 2182 O O . ASN A 1 279 ? 4.490 16.683 -9.691 1.00 84.62 279 ASN A O 1
ATOM 2186 N N . ILE A 1 280 ? 2.822 16.397 -8.209 1.00 87.50 280 ILE A N 1
ATOM 2187 C CA . ILE A 1 280 ? 3.403 15.191 -7.616 1.00 87.50 280 ILE A CA 1
ATOM 2188 C C . ILE A 1 280 ? 3.391 13.993 -8.575 1.00 87.50 280 ILE A C 1
ATOM 2190 O O . ILE A 1 280 ? 4.334 13.206 -8.569 1.00 87.50 280 ILE A O 1
ATOM 2194 N N . ASP A 1 281 ? 2.381 13.846 -9.438 1.00 89.12 281 ASP A N 1
ATOM 2195 C CA . ASP A 1 281 ? 2.273 12.690 -10.344 1.00 89.12 281 ASP A CA 1
ATOM 2196 C C . ASP A 1 281 ? 3.421 12.655 -11.364 1.00 89.12 281 ASP A C 1
ATOM 2198 O O . ASP A 1 281 ? 4.038 11.606 -11.609 1.00 89.12 281 ASP A O 1
ATOM 2202 N N . THR A 1 282 ? 3.795 13.816 -11.909 1.00 89.94 282 THR A N 1
ATOM 2203 C CA . THR A 1 282 ? 4.965 13.937 -12.783 1.00 89.94 282 THR A CA 1
ATOM 2204 C C . THR A 1 282 ? 6.262 13.650 -12.037 1.00 89.94 282 THR A C 1
ATOM 2206 O O . THR A 1 282 ? 7.122 12.940 -12.569 1.00 89.94 282 THR A O 1
ATOM 2209 N N . ALA A 1 283 ? 6.392 14.110 -10.788 1.00 92.56 283 ALA A N 1
ATOM 2210 C CA . ALA A 1 283 ? 7.555 13.825 -9.949 1.00 92.56 283 ALA A CA 1
ATOM 2211 C C . ALA A 1 283 ? 7.685 12.326 -9.627 1.00 92.56 283 ALA A C 1
ATOM 2213 O O . ALA A 1 283 ? 8.780 11.763 -9.722 1.00 92.56 283 ALA A O 1
ATOM 2214 N N . ILE A 1 284 ? 6.574 11.647 -9.324 1.00 93.75 284 ILE A N 1
ATOM 2215 C CA . ILE A 1 284 ? 6.524 10.193 -9.108 1.00 93.75 284 ILE A CA 1
ATOM 2216 C C . ILE A 1 284 ? 6.909 9.453 -10.385 1.00 93.75 284 ILE A C 1
ATOM 2218 O O . ILE A 1 284 ? 7.699 8.508 -10.338 1.00 93.75 284 ILE A O 1
ATOM 2222 N N . THR A 1 285 ? 6.389 9.883 -11.534 1.00 92.25 285 THR A N 1
ATOM 2223 C CA . THR A 1 285 ? 6.686 9.263 -12.830 1.00 92.25 285 THR A CA 1
ATOM 2224 C C . THR A 1 285 ? 8.167 9.407 -13.191 1.00 92.25 285 THR A C 1
ATOM 2226 O O . THR A 1 285 ? 8.793 8.429 -13.606 1.00 92.25 285 THR A O 1
ATOM 2229 N N . ALA A 1 286 ? 8.762 10.585 -12.981 1.00 91.88 286 ALA A N 1
ATOM 2230 C CA . ALA A 1 286 ? 10.196 10.807 -13.170 1.00 91.88 286 ALA A CA 1
ATOM 2231 C C . ALA A 1 286 ? 11.036 9.949 -12.206 1.00 91.88 286 ALA A C 1
ATOM 2233 O O . ALA A 1 286 ? 11.941 9.231 -12.636 1.00 91.88 286 ALA A O 1
ATOM 2234 N N . SER A 1 287 ? 10.676 9.939 -10.921 1.00 92.44 287 SER A N 1
ATOM 2235 C CA . SER A 1 287 ? 11.352 9.139 -9.889 1.00 92.44 287 SER A CA 1
ATOM 2236 C C . SER A 1 287 ? 11.272 7.640 -10.169 1.00 92.44 287 SER A C 1
ATOM 2238 O O . SER A 1 287 ? 12.246 6.917 -9.979 1.00 92.44 287 SER A O 1
ATOM 2240 N N . SER A 1 288 ? 10.134 7.171 -10.686 1.00 92.31 288 SER A N 1
ATOM 2241 C CA . SER A 1 288 ? 9.928 5.770 -11.062 1.00 92.31 288 SER A CA 1
ATOM 2242 C C . SER A 1 288 ? 10.887 5.323 -12.164 1.00 92.31 288 SER A C 1
ATOM 2244 O O . SER A 1 288 ? 11.353 4.184 -12.140 1.00 92.31 288 SER A O 1
ATOM 2246 N N . ARG A 1 289 ? 11.211 6.214 -13.113 1.00 89.25 289 ARG A N 1
ATOM 2247 C CA . ARG A 1 289 ? 12.192 5.945 -14.177 1.00 89.25 289 ARG A CA 1
ATOM 2248 C C . ARG A 1 289 ? 13.617 5.911 -13.631 1.00 89.25 289 ARG A C 1
ATOM 2250 O O . ARG A 1 289 ? 14.361 5.007 -13.981 1.00 89.25 289 ARG A O 1
ATOM 2257 N N . ILE A 1 290 ? 13.970 6.854 -12.755 1.00 89.06 290 ILE A N 1
ATOM 2258 C CA . ILE A 1 290 ? 15.306 6.938 -12.135 1.00 89.06 290 ILE A CA 1
ATOM 2259 C C . ILE A 1 290 ? 15.590 5.713 -11.255 1.00 89.06 290 ILE A C 1
ATOM 2261 O O . ILE A 1 290 ? 16.705 5.207 -11.237 1.00 89.06 290 ILE A O 1
ATOM 2265 N N . LEU A 1 291 ? 14.577 5.221 -10.539 1.00 88.50 291 LEU A N 1
ATOM 2266 C CA . LEU A 1 291 ? 14.685 4.067 -9.643 1.00 88.50 291 LEU A CA 1
ATOM 2267 C C . LEU A 1 291 ? 14.366 2.721 -10.325 1.00 88.50 291 LEU A C 1
ATOM 2269 O O . LEU A 1 291 ? 14.202 1.720 -9.618 1.00 88.50 291 LEU A O 1
ATOM 2273 N N . SER A 1 292 ? 14.216 2.695 -11.659 1.00 88.81 292 SER A N 1
ATOM 2274 C CA . SER A 1 292 ? 13.747 1.548 -12.462 1.00 88.81 292 SER A CA 1
ATOM 2275 C C . SER A 1 292 ? 12.697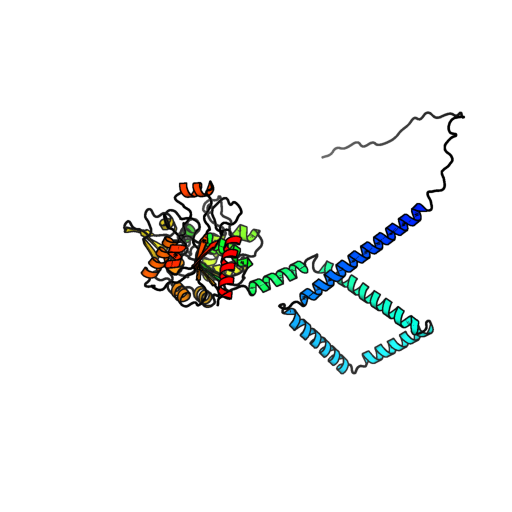 0.702 -11.739 1.00 88.81 292 SER A C 1
ATOM 2277 O O . SER A 1 292 ? 12.871 -0.496 -11.484 1.00 88.81 292 SER A O 1
ATOM 2279 N N . VAL A 1 293 ? 11.612 1.363 -11.346 1.00 91.06 293 VAL A N 1
ATOM 2280 C CA . VAL A 1 293 ? 10.519 0.770 -10.577 1.00 91.06 293 VAL A CA 1
ATOM 2281 C C . VAL A 1 293 ? 9.811 -0.306 -11.400 1.00 91.06 293 VAL A C 1
ATOM 2283 O O . VAL A 1 293 ? 9.397 -0.081 -12.536 1.00 91.06 293 VAL A O 1
ATOM 2286 N N . GLN A 1 294 ? 9.643 -1.494 -10.814 1.00 90.31 294 GLN A N 1
ATOM 2287 C CA . GLN A 1 294 ? 8.882 -2.584 -11.413 1.00 90.31 294 GLN A CA 1
ATOM 2288 C C . GLN A 1 294 ? 7.403 -2.484 -11.015 1.00 90.31 294 GLN A C 1
ATOM 2290 O O . GLN A 1 294 ? 6.963 -3.109 -10.050 1.00 90.31 294 GLN A O 1
ATOM 2295 N N . GLY A 1 295 ? 6.640 -1.713 -11.781 1.00 93.00 295 GLY A N 1
ATOM 2296 C CA . GLY A 1 295 ? 5.230 -1.427 -11.529 1.00 93.00 295 GLY A CA 1
ATOM 2297 C C . GLY A 1 295 ? 4.977 0.074 -11.583 1.00 93.00 295 GLY A C 1
ATOM 2298 O O . GLY A 1 295 ? 5.728 0.810 -12.220 1.00 93.00 295 GLY A O 1
ATOM 2299 N N . GLN A 1 296 ? 3.922 0.526 -10.920 1.00 95.00 296 GLN A N 1
ATOM 2300 C CA . GLN A 1 296 ? 3.553 1.931 -10.824 1.00 95.00 296 GLN A CA 1
ATOM 2301 C C . GLN A 1 296 ? 3.203 2.279 -9.380 1.00 95.00 296 GLN A C 1
ATOM 2303 O O . GLN A 1 296 ? 2.581 1.489 -8.672 1.00 95.00 296 GLN A O 1
ATOM 2308 N N . VAL A 1 297 ? 3.598 3.474 -8.958 1.00 96.44 297 VAL A N 1
ATOM 2309 C CA . VAL A 1 297 ? 3.103 4.119 -7.741 1.00 96.44 297 VAL A CA 1
ATOM 2310 C C . VAL A 1 297 ? 2.276 5.305 -8.203 1.00 96.44 297 VAL A C 1
ATOM 2312 O O . VAL A 1 297 ? 2.708 6.028 -9.098 1.00 96.44 297 VAL A O 1
ATOM 2315 N N . VAL A 1 298 ? 1.077 5.452 -7.657 1.00 95.62 298 VAL A N 1
ATOM 2316 C CA . VAL A 1 298 ? 0.096 6.449 -8.077 1.00 95.62 298 VAL A CA 1
ATOM 2317 C C . VAL A 1 298 ? -0.516 7.058 -6.813 1.00 95.62 298 VAL A C 1
ATOM 2319 O O . VAL A 1 298 ? -0.919 6.307 -5.922 1.00 95.62 298 VAL A O 1
ATOM 2322 N N . PRO A 1 299 ? -0.570 8.390 -6.680 1.00 95.31 299 PRO A N 1
ATOM 2323 C CA . PRO A 1 299 ? -1.244 9.013 -5.550 1.00 95.31 299 PRO A CA 1
ATOM 2324 C C . PRO A 1 299 ? -2.758 8.797 -5.680 1.00 95.31 299 PRO A C 1
ATOM 2326 O O . PRO A 1 299 ? -3.285 8.718 -6.786 1.00 95.31 299 PRO A O 1
ATOM 2329 N N . ALA A 1 300 ? -3.482 8.704 -4.569 1.00 95.31 300 ALA A N 1
ATOM 2330 C CA . ALA A 1 300 ? -4.939 8.583 -4.605 1.00 95.31 300 ALA A CA 1
ATOM 2331 C C . ALA A 1 300 ? -5.596 9.829 -5.228 1.00 95.31 300 ALA A C 1
ATOM 2333 O O . ALA A 1 300 ? -6.576 9.721 -5.961 1.00 95.31 300 ALA A O 1
ATOM 2334 N N . THR A 1 301 ? -5.015 11.002 -4.972 1.00 93.81 301 THR A N 1
ATOM 2335 C CA . THR A 1 301 ? -5.468 12.307 -5.456 1.00 93.81 301 THR A CA 1
ATOM 2336 C C . THR A 1 301 ? -4.281 13.253 -5.656 1.00 93.81 301 THR A C 1
ATOM 2338 O O . THR A 1 301 ? -3.242 13.092 -5.017 1.00 93.81 301 THR A O 1
ATOM 2341 N N . ASN A 1 302 ? -4.445 14.255 -6.522 1.00 90.44 302 ASN A N 1
ATOM 2342 C CA . ASN A 1 302 ? -3.519 15.386 -6.643 1.00 90.44 302 ASN A CA 1
ATOM 2343 C C . ASN A 1 302 ? -3.906 16.572 -5.739 1.00 90.44 302 ASN A C 1
ATOM 2345 O O . ASN A 1 302 ? -3.171 17.552 -5.699 1.00 90.44 302 ASN A O 1
ATOM 2349 N N . ALA A 1 303 ? -5.037 16.506 -5.027 1.00 89.56 303 ALA A N 1
ATOM 2350 C CA . ALA A 1 303 ? -5.405 17.525 -4.050 1.00 89.56 303 ALA A CA 1
ATOM 2351 C C . ALA A 1 303 ? -4.482 17.458 -2.824 1.00 89.56 303 ALA A C 1
ATOM 2353 O O . ALA A 1 303 ? -4.086 16.372 -2.396 1.00 89.56 303 ALA A O 1
ATOM 2354 N N . ASP A 1 304 ? -4.138 18.606 -2.243 1.00 88.31 304 ASP A N 1
ATOM 2355 C CA . ASP A 1 304 ? -3.445 18.629 -0.956 1.00 88.31 304 ASP A CA 1
ATOM 2356 C C . ASP A 1 304 ? -4.449 18.321 0.161 1.00 88.31 304 ASP A C 1
ATOM 2358 O O . ASP A 1 304 ? -5.339 19.122 0.437 1.00 88.31 304 ASP A O 1
ATOM 2362 N N . VAL A 1 305 ? -4.351 17.125 0.750 1.00 91.38 305 VAL A N 1
ATOM 2363 C CA . VAL A 1 305 ? -5.371 16.594 1.665 1.00 91.38 305 VAL A CA 1
ATOM 2364 C C . VAL A 1 305 ? -4.902 16.693 3.111 1.00 91.38 305 VAL A C 1
ATOM 2366 O O . VAL A 1 305 ? -3.827 16.193 3.449 1.00 91.38 305 VAL A O 1
ATOM 2369 N N . CYS A 1 306 ? -5.700 17.313 3.975 1.00 93.12 306 CYS A N 1
ATOM 2370 C CA . CYS A 1 306 ? -5.539 17.274 5.428 1.00 93.12 306 CYS A CA 1
ATOM 2371 C C . CYS A 1 306 ? -6.586 16.328 6.027 1.00 93.12 306 CYS A C 1
ATOM 2373 O O . CYS A 1 306 ? -7.768 16.453 5.705 1.00 93.12 306 CYS A O 1
ATOM 2375 N N . LEU A 1 307 ? -6.170 15.367 6.856 1.00 95.81 307 LEU A N 1
ATOM 2376 C CA . LEU A 1 307 ? -7.095 14.455 7.537 1.00 95.81 307 LEU A CA 1
ATOM 2377 C C . LEU A 1 307 ? -7.627 15.073 8.821 1.00 95.81 307 LEU A C 1
ATOM 2379 O O . LEU A 1 307 ? -6.918 15.803 9.506 1.00 95.81 307 LEU A O 1
ATOM 2383 N N . TRP A 1 308 ? -8.843 14.691 9.181 1.00 96.62 308 TRP A N 1
ATOM 2384 C CA . TRP A 1 308 ? -9.396 14.921 10.508 1.00 96.62 308 TRP A CA 1
ATOM 2385 C C . TRP A 1 308 ? -10.100 13.657 11.007 1.00 96.62 308 TRP A C 1
ATOM 2387 O O . TRP A 1 308 ? -10.565 12.838 10.207 1.00 96.62 308 TRP A O 1
ATOM 2397 N N . ALA A 1 309 ? -10.172 13.490 12.324 1.00 97.12 309 ALA A N 1
ATOM 2398 C CA . ALA A 1 309 ? -10.887 12.407 12.988 1.00 97.12 309 ALA A CA 1
ATOM 2399 C C . ALA A 1 309 ? -11.801 12.959 14.082 1.00 97.12 309 ALA A C 1
ATOM 2401 O O . ALA A 1 309 ? -11.392 13.820 14.854 1.00 97.12 309 ALA A O 1
ATOM 2402 N N . GLU A 1 310 ? -13.020 12.434 14.156 1.00 96.31 310 GLU A N 1
ATOM 2403 C CA . GLU A 1 310 ? -13.937 12.648 15.275 1.00 96.31 310 GLU A CA 1
ATOM 2404 C C . GLU A 1 310 ? -13.800 11.476 16.249 1.00 96.31 310 GLU A C 1
ATOM 2406 O O . GLU A 1 310 ? -13.884 10.311 15.842 1.00 96.31 310 GLU A O 1
ATOM 2411 N N . LEU A 1 311 ? -13.560 11.785 17.520 1.00 96.00 311 LEU A N 1
ATOM 2412 C CA . LEU A 1 311 ? -13.365 10.809 18.588 1.00 96.00 311 LEU A CA 1
ATOM 2413 C C . LEU A 1 311 ? -14.662 10.583 19.384 1.00 96.00 311 LEU A C 1
ATOM 2415 O O . LEU A 1 311 ? -15.569 11.413 19.368 1.00 96.00 311 LEU A O 1
ATOM 2419 N N . GLU A 1 312 ? -14.754 9.477 20.127 1.00 94.38 312 GLU A N 1
ATOM 2420 C CA . GLU A 1 312 ? -15.943 9.143 20.936 1.00 94.38 312 GLU A CA 1
ATOM 2421 C C . GLU A 1 312 ? -16.252 10.179 22.029 1.00 94.38 312 GLU A C 1
ATOM 2423 O O . GLU A 1 312 ? -17.406 10.339 22.423 1.00 94.38 312 GLU A O 1
ATOM 2428 N N . ASN A 1 313 ? -15.240 10.906 22.508 1.00 94.06 313 ASN A N 1
ATOM 2429 C CA . ASN A 1 313 ? -15.403 11.999 23.470 1.00 94.06 313 ASN A CA 1
ATOM 2430 C C . ASN A 1 313 ? -15.942 13.308 22.839 1.00 94.06 313 ASN A C 1
ATOM 2432 O O . ASN A 1 313 ? -16.114 14.291 23.559 1.00 94.06 313 ASN A O 1
ATOM 2436 N N . GLY A 1 314 ? -16.196 13.332 21.524 1.00 93.94 314 GLY A N 1
ATOM 2437 C CA . GLY A 1 314 ? -16.669 14.496 20.767 1.00 93.94 314 GLY A CA 1
ATOM 2438 C C . GLY A 1 314 ? -15.565 15.451 20.293 1.00 93.94 314 GLY A C 1
ATOM 2439 O O . GLY A 1 314 ? -15.864 16.443 19.631 1.00 93.94 314 GLY A O 1
ATOM 2440 N N . GLU A 1 315 ? -14.299 15.177 20.615 1.00 95.69 315 GLU A N 1
ATOM 2441 C CA . GLU A 1 315 ? -13.154 15.949 20.132 1.00 95.69 315 GLU A CA 1
ATOM 2442 C C . GLU A 1 315 ? -12.915 15.691 18.637 1.00 95.69 315 GLU A C 1
ATOM 2444 O O . GLU A 1 315 ? -13.015 14.556 18.161 1.00 95.69 315 GLU A O 1
ATOM 2449 N N . VAL A 1 316 ? -12.562 16.745 17.898 1.00 96.19 316 VAL A N 1
ATOM 2450 C CA . VAL A 1 316 ? -12.111 16.643 16.506 1.00 96.19 316 VAL A CA 1
ATOM 2451 C C . VAL A 1 316 ? -10.620 16.938 16.454 1.00 96.19 316 VAL A C 1
ATOM 2453 O O . VAL A 1 316 ? -10.178 18.022 16.833 1.00 96.19 316 VAL A O 1
ATOM 2456 N N . VAL A 1 317 ? -9.851 15.967 15.971 1.00 95.94 317 VAL A N 1
ATOM 2457 C CA . VAL A 1 317 ? -8.395 16.049 15.850 1.00 95.94 317 VAL A CA 1
ATOM 2458 C C . VAL A 1 317 ? -8.022 16.177 14.381 1.00 95.94 317 VAL A C 1
ATOM 2460 O O . VAL A 1 317 ? -8.452 15.373 13.557 1.00 95.94 317 VAL A O 1
ATOM 2463 N N . GLU A 1 318 ? -7.192 17.165 14.056 1.00 94.94 318 GLU A N 1
ATOM 2464 C CA . GLU A 1 318 ? -6.688 17.394 12.701 1.00 94.94 318 GLU A CA 1
ATOM 2465 C C . GLU A 1 318 ? -5.232 16.937 12.554 1.00 94.94 318 GLU A C 1
ATOM 2467 O O . GLU A 1 318 ? -4.399 17.105 13.453 1.00 94.94 318 GLU A O 1
ATOM 2472 N N . GLY A 1 319 ? -4.930 16.382 11.384 1.00 92.38 319 GLY A N 1
ATOM 2473 C CA . GLY A 1 319 ? -3.610 15.911 10.998 1.00 92.38 319 GLY A CA 1
ATOM 2474 C C . GLY A 1 319 ? -3.362 14.429 11.280 1.00 92.38 319 GLY A C 1
ATOM 2475 O O . GLY A 1 319 ? -3.717 13.901 12.333 1.00 92.38 319 GLY A O 1
ATOM 2476 N N . GLU A 1 320 ? -2.714 13.743 10.339 1.00 91.69 320 GLU A N 1
ATOM 2477 C CA . GLU A 1 320 ? -2.432 12.300 10.406 1.00 91.69 320 GLU A CA 1
ATOM 2478 C C . GLU A 1 320 ? -1.649 11.925 11.671 1.00 91.69 320 GLU A C 1
ATOM 2480 O O . GLU A 1 320 ? -2.023 11.006 12.404 1.00 91.69 320 GLU A O 1
ATOM 2485 N N . SER A 1 321 ? -0.605 12.691 11.972 1.00 90.88 321 SER A N 1
ATOM 2486 C CA . SER A 1 321 ? 0.280 12.439 13.105 1.00 90.88 321 SER A CA 1
ATOM 2487 C C . SER A 1 321 ? -0.368 12.714 14.466 1.00 90.88 321 SER A C 1
ATOM 2489 O O . SER A 1 321 ? 0.081 12.156 15.475 1.00 90.88 321 SER A O 1
ATOM 2491 N N . SER A 1 322 ? -1.410 13.548 14.505 1.00 92.25 322 SER A N 1
ATOM 2492 C CA . SER A 1 322 ? -2.238 13.791 15.691 1.00 92.25 322 SER A CA 1
ATOM 2493 C C . SER A 1 322 ? -3.274 12.681 15.867 1.00 92.25 322 SER A C 1
ATOM 2495 O O . SER A 1 322 ? -3.421 12.156 16.969 1.00 92.25 322 SER A O 1
ATOM 2497 N N . ILE A 1 323 ? -3.925 12.257 14.776 1.00 93.25 323 ILE A N 1
ATOM 2498 C CA . ILE A 1 323 ? -4.894 11.148 14.761 1.00 93.25 323 ILE A CA 1
ATOM 2499 C C . ILE A 1 323 ? -4.238 9.848 15.240 1.00 93.25 323 ILE A C 1
ATOM 2501 O O . ILE A 1 323 ? -4.801 9.139 16.068 1.00 93.25 323 ILE A O 1
ATOM 2505 N N . GLY A 1 324 ? -3.003 9.570 14.809 1.00 87.44 324 GLY A N 1
ATOM 2506 C CA . GLY A 1 324 ? -2.228 8.415 15.276 1.00 87.44 324 GLY A CA 1
ATOM 2507 C C . GLY A 1 324 ? -1.862 8.436 16.771 1.00 87.44 324 GLY A C 1
ATOM 2508 O O . GLY A 1 324 ? -1.239 7.492 17.257 1.00 87.44 324 GLY A O 1
ATOM 2509 N N . ARG A 1 325 ? -2.200 9.509 17.500 1.00 88.94 325 ARG A N 1
ATOM 2510 C CA . ARG A 1 325 ? -2.012 9.675 18.951 1.00 88.94 325 ARG A CA 1
ATOM 2511 C C . ARG A 1 325 ? -3.313 10.063 19.660 1.00 88.94 325 ARG A C 1
ATOM 2513 O O . ARG A 1 325 ? -3.251 10.673 20.728 1.00 88.94 325 ARG A O 1
ATOM 2520 N N . ALA A 1 326 ? -4.465 9.752 19.066 1.00 90.75 326 ALA A N 1
ATOM 2521 C CA . ALA A 1 326 ? -5.754 10.085 19.651 1.00 90.75 326 ALA A CA 1
ATOM 2522 C C . ALA A 1 326 ? -5.893 9.507 21.071 1.00 90.75 326 ALA A C 1
ATOM 2524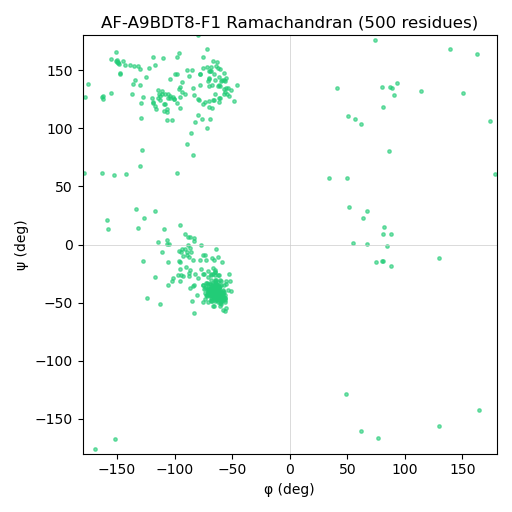 O O . ALA A 1 326 ? -5.445 8.400 21.372 1.00 90.75 326 ALA A O 1
ATOM 2525 N N . SER A 1 327 ? -6.505 10.297 21.952 1.00 89.31 327 SER A N 1
ATOM 2526 C CA . SER A 1 327 ? -6.704 9.981 23.372 1.00 89.31 327 SER A CA 1
ATOM 2527 C C . SER A 1 327 ? -7.943 9.113 23.630 1.00 89.31 327 SER A C 1
ATOM 2529 O O . SER A 1 327 ? -8.112 8.578 24.725 1.00 89.31 327 SER A O 1
ATOM 2531 N N . SER A 1 328 ? -8.815 8.989 22.630 1.00 92.69 328 SER A N 1
ATOM 2532 C CA . SER A 1 328 ? -10.121 8.335 22.677 1.00 92.69 328 SER A CA 1
ATOM 2533 C C . SER A 1 328 ? -10.376 7.612 21.343 1.00 92.69 328 SER A C 1
ATOM 2535 O O . SER A 1 328 ? -9.783 8.009 20.334 1.00 92.69 328 SER A O 1
ATOM 2537 N N . PRO A 1 329 ? -11.205 6.548 21.302 1.00 93.81 329 PRO A N 1
ATOM 2538 C CA . PRO A 1 329 ? -11.460 5.804 20.071 1.00 93.81 329 PRO A CA 1
ATOM 2539 C C . PRO A 1 329 ? -12.005 6.682 18.939 1.00 93.81 329 PRO A C 1
ATOM 2541 O O . PRO A 1 329 ? -12.836 7.563 19.155 1.00 93.81 329 PRO A O 1
ATOM 2544 N N . ILE A 1 330 ? -11.548 6.411 17.715 1.00 95.75 330 ILE A N 1
ATOM 2545 C CA . ILE A 1 330 ? -11.976 7.128 16.510 1.00 95.75 330 ILE A CA 1
ATOM 2546 C C . ILE A 1 330 ? -13.347 6.607 16.062 1.00 95.75 330 ILE A C 1
ATOM 2548 O O . ILE A 1 330 ? -13.504 5.415 15.790 1.00 95.75 330 ILE A O 1
ATOM 2552 N N . VAL A 1 331 ? -14.315 7.515 15.924 1.00 93.38 331 VAL A N 1
ATOM 2553 C CA . VAL A 1 331 ? -15.671 7.230 15.426 1.00 93.38 331 VAL A CA 1
ATOM 2554 C C . VAL A 1 331 ? -15.703 7.268 13.903 1.00 93.38 331 VAL A C 1
ATOM 2556 O O . VAL A 1 331 ? -16.232 6.361 13.257 1.00 93.38 331 VAL A O 1
ATOM 2559 N N . ARG A 1 332 ? -15.142 8.328 13.316 1.00 94.00 332 ARG A N 1
ATOM 2560 C CA . ARG A 1 332 ? -15.051 8.510 11.863 1.00 94.00 332 ARG A CA 1
ATOM 2561 C C . ARG A 1 332 ? -13.897 9.427 11.500 1.00 94.00 332 ARG A C 1
ATOM 2563 O O . ARG A 1 332 ? -13.460 10.241 12.310 1.00 94.00 332 ARG A O 1
ATOM 2570 N N . ILE A 1 333 ? -13.464 9.330 10.252 1.00 96.56 333 ILE A N 1
ATOM 2571 C CA . ILE A 1 333 ? -12.506 10.261 9.665 1.00 96.56 333 ILE A CA 1
ATOM 2572 C C . ILE A 1 333 ? -13.115 10.996 8.478 1.00 96.56 333 ILE A C 1
ATOM 2574 O O . ILE A 1 333 ? -14.075 10.541 7.849 1.00 96.56 333 ILE A O 1
ATOM 2578 N N . GLY A 1 334 ? -12.499 12.111 8.127 1.00 96.44 334 GLY A N 1
ATOM 2579 C CA . GLY A 1 334 ? -12.732 12.790 6.869 1.00 96.44 334 GLY A CA 1
ATOM 2580 C C . GLY A 1 334 ? -11.497 13.559 6.446 1.00 96.44 334 GLY A C 1
ATOM 2581 O O . GLY A 1 334 ? -10.396 13.348 6.962 1.00 96.44 334 GLY A O 1
ATOM 2582 N N . CYS A 1 335 ? -11.670 14.417 5.450 1.00 96.31 335 CYS A N 1
ATOM 2583 C CA . CYS A 1 335 ? -10.568 15.206 4.948 1.00 96.31 335 CYS A CA 1
ATOM 2584 C C . CYS A 1 335 ? -10.999 16.557 4.386 1.00 96.31 335 CYS A C 1
ATOM 2586 O O . CYS A 1 335 ? -12.144 16.728 3.969 1.00 96.31 335 CYS A O 1
ATOM 2588 N N . TYR A 1 336 ? -10.039 17.478 4.329 1.00 94.31 336 TYR A N 1
ATOM 2589 C CA . TYR A 1 336 ? -10.137 18.754 3.633 1.00 94.31 336 TYR A CA 1
ATOM 2590 C C . TYR A 1 336 ? -9.138 18.791 2.465 1.00 94.31 336 TYR A C 1
ATOM 2592 O O . TYR A 1 336 ? -7.973 18.451 2.681 1.00 94.31 336 TYR A O 1
ATOM 2600 N N . PRO A 1 337 ? -9.547 19.206 1.251 1.00 94.62 337 PRO A N 1
ATOM 2601 C CA . PRO A 1 337 ? -10.934 19.440 0.843 1.00 94.62 337 PRO A CA 1
ATOM 2602 C C . PRO A 1 337 ? -11.772 18.153 0.919 1.00 94.62 337 PRO A C 1
ATOM 2604 O O . PRO A 1 337 ? -11.245 17.045 0.787 1.00 94.62 337 PRO A O 1
ATOM 2607 N N . GLU A 1 338 ? -13.079 18.300 1.141 1.00 94.19 338 GLU A N 1
ATOM 2608 C CA . GLU A 1 338 ? -13.993 17.157 1.116 1.00 94.19 338 GLU A CA 1
ATOM 2609 C C . GLU A 1 338 ? -14.069 16.558 -0.291 1.00 94.19 338 GLU A C 1
ATOM 2611 O O . GLU A 1 338 ? -14.012 17.278 -1.289 1.00 94.19 338 GLU A O 1
ATOM 2616 N N . LYS A 1 339 ? -14.255 15.233 -0.368 1.00 93.31 339 LYS A N 1
ATOM 2617 C CA . LYS A 1 339 ? -14.418 14.486 -1.628 1.00 93.31 339 LYS A CA 1
ATOM 2618 C C . LYS A 1 339 ? -13.325 14.824 -2.659 1.00 93.31 339 LYS A C 1
ATOM 2620 O O . LYS A 1 339 ? -13.646 15.242 -3.775 1.00 93.31 339 LYS A O 1
ATOM 2625 N N . PRO A 1 340 ? -12.040 14.648 -2.308 1.00 95.50 340 PRO A N 1
ATOM 2626 C CA . PRO A 1 340 ? -10.950 14.953 -3.222 1.00 95.50 340 PRO A CA 1
ATOM 2627 C C . PRO A 1 340 ? -11.081 14.123 -4.513 1.00 95.50 340 PRO A C 1
ATOM 2629 O O . PRO A 1 340 ? -11.469 12.952 -4.443 1.00 95.50 340 PRO A O 1
ATOM 2632 N N . PRO A 1 341 ? -10.762 14.699 -5.687 1.00 96.19 341 PRO A N 1
ATOM 2633 C CA . PRO A 1 341 ? -10.862 13.994 -6.961 1.00 96.19 341 PRO A CA 1
ATOM 2634 C C . PRO A 1 341 ? -9.783 12.918 -7.068 1.00 96.19 341 PRO A C 1
ATOM 2636 O O . PRO A 1 341 ? -8.640 13.130 -6.654 1.00 96.19 341 PRO A O 1
ATOM 2639 N N . ALA A 1 342 ? -10.109 11.773 -7.655 1.00 96.75 342 ALA A N 1
ATOM 2640 C CA . ALA A 1 342 ? -9.125 10.754 -7.972 1.00 96.75 342 ALA A CA 1
ATOM 2641 C C . ALA A 1 342 ? -8.239 11.194 -9.139 1.00 96.75 342 ALA A C 1
ATOM 2643 O O . ALA A 1 342 ? -8.653 11.920 -10.043 1.00 96.75 342 ALA A O 1
ATOM 2644 N N . ILE A 1 343 ? -7.011 10.684 -9.172 1.00 94.19 343 ILE A N 1
ATOM 2645 C CA . ILE A 1 343 ? -6.203 10.769 -10.388 1.00 94.19 343 ILE A CA 1
ATOM 2646 C C . ILE A 1 343 ? -6.668 9.712 -11.401 1.00 94.19 343 ILE A C 1
ATOM 2648 O O . ILE A 1 343 ? -6.874 8.550 -11.044 1.00 94.19 343 ILE A O 1
ATOM 2652 N N . SER A 1 344 ? -6.781 10.074 -12.683 1.00 94.75 344 SER A N 1
ATOM 2653 C CA . SER A 1 344 ? -7.287 9.170 -13.734 1.00 94.75 344 SER A CA 1
ATOM 2654 C C . SER A 1 344 ? -6.531 7.840 -13.787 1.00 94.75 344 SER A C 1
ATOM 2656 O O . SER A 1 344 ? -7.139 6.778 -13.867 1.00 94.75 344 SER A O 1
ATOM 2658 N N . ARG A 1 345 ? -5.204 7.873 -13.607 1.00 94.88 345 ARG A N 1
ATOM 2659 C CA . ARG A 1 345 ? -4.359 6.668 -13.597 1.00 94.88 345 ARG A CA 1
ATOM 2660 C C . ARG A 1 345 ? -4.717 5.674 -12.488 1.00 94.88 345 ARG A C 1
ATOM 2662 O O . ARG A 1 345 ? -4.514 4.475 -12.668 1.00 94.88 345 ARG A O 1
ATOM 2669 N N . ALA A 1 346 ? -5.218 6.151 -11.346 1.00 97.00 346 ALA A N 1
ATOM 2670 C CA . ALA A 1 346 ? -5.676 5.282 -10.266 1.00 97.00 346 ALA A CA 1
ATOM 2671 C C . ALA A 1 346 ? -6.973 4.566 -10.670 1.00 97.00 346 ALA A C 1
ATOM 2673 O O . ALA A 1 346 ? -7.095 3.359 -10.459 1.00 97.00 346 ALA A O 1
ATOM 2674 N N . LEU A 1 347 ? -7.898 5.285 -11.312 1.00 98.19 347 LEU A N 1
ATOM 2675 C CA . LEU A 1 347 ? -9.153 4.729 -11.821 1.00 98.19 347 LEU A CA 1
ATOM 2676 C C . LEU A 1 347 ? -8.898 3.695 -12.926 1.00 98.19 347 LEU A C 1
ATOM 2678 O O . LEU A 1 347 ? -9.386 2.568 -12.821 1.00 98.19 347 LEU A O 1
ATOM 2682 N N . ASP A 1 348 ? -8.049 4.025 -13.903 1.00 97.62 348 ASP A N 1
ATOM 2683 C CA . ASP A 1 348 ? -7.657 3.118 -14.990 1.00 97.62 348 ASP A CA 1
ATOM 2684 C C . ASP A 1 348 ? -7.031 1.827 -14.446 1.00 97.62 348 ASP A C 1
ATOM 2686 O O . ASP A 1 348 ? -7.283 0.725 -14.942 1.00 97.62 348 ASP A O 1
ATOM 2690 N N . ALA A 1 349 ? -6.204 1.941 -13.402 1.00 97.94 349 ALA A N 1
ATOM 2691 C CA . ALA A 1 349 ? -5.585 0.785 -12.772 1.00 97.94 349 ALA A CA 1
ATOM 2692 C C . ALA A 1 349 ? -6.620 -0.120 -12.091 1.00 97.94 349 ALA A C 1
ATOM 2694 O O . ALA A 1 349 ? -6.536 -1.341 -12.233 1.00 97.94 349 ALA A O 1
ATOM 2695 N N . ILE A 1 350 ? -7.593 0.457 -11.376 1.00 98.62 350 ILE A N 1
ATOM 2696 C CA . ILE A 1 350 ? -8.672 -0.289 -10.708 1.00 98.62 350 ILE A CA 1
ATOM 2697 C C . ILE A 1 350 ? -9.583 -0.976 -11.733 1.00 98.62 350 ILE A C 1
ATOM 2699 O O . ILE A 1 350 ? -9.975 -2.130 -11.531 1.00 98.62 350 ILE A O 1
ATOM 2703 N N . GLU A 1 351 ? -9.894 -0.302 -12.841 1.00 97.81 351 GLU A N 1
ATOM 2704 C CA . GLU A 1 351 ? -10.709 -0.858 -13.924 1.00 97.81 351 GLU A CA 1
ATOM 2705 C C . GLU A 1 351 ? -10.033 -2.068 -14.582 1.00 97.81 351 GLU A C 1
ATOM 2707 O O . GLU A 1 351 ? -10.670 -3.102 -14.790 1.00 97.81 351 GLU A O 1
ATOM 2712 N N . ASN A 1 352 ? -8.725 -1.978 -14.836 1.00 97.19 352 ASN A N 1
ATOM 2713 C CA . ASN A 1 352 ? -7.938 -3.038 -15.471 1.00 97.19 352 ASN A CA 1
ATOM 2714 C C . ASN A 1 352 ? -7.389 -4.091 -14.487 1.00 97.19 352 ASN A C 1
ATOM 2716 O O . ASN A 1 352 ? -6.588 -4.954 -14.878 1.00 97.19 352 ASN A O 1
ATOM 2720 N N . ALA A 1 353 ? -7.769 -4.020 -13.210 1.00 98.25 353 ALA A N 1
ATOM 2721 C CA . ALA A 1 353 ? -7.265 -4.911 -12.176 1.00 98.25 353 ALA A CA 1
ATOM 2722 C C . ALA A 1 353 ? -7.749 -6.355 -12.387 1.00 98.25 353 ALA A C 1
ATOM 2724 O O . ALA A 1 353 ? -8.921 -6.619 -12.640 1.00 98.25 353 ALA A O 1
ATOM 2725 N N . GLU A 1 354 ? -6.849 -7.320 -12.199 1.00 97.81 354 GLU A N 1
ATOM 2726 C CA . GLU A 1 354 ? -7.194 -8.739 -12.043 1.00 97.81 354 GLU A CA 1
ATOM 2727 C C . GLU A 1 354 ? -7.271 -9.136 -10.559 1.00 97.81 354 GLU A C 1
ATOM 2729 O O . GLU A 1 354 ? -7.779 -10.206 -10.229 1.00 97.81 354 GLU A O 1
ATOM 2734 N N . LEU A 1 355 ? -6.755 -8.294 -9.659 1.00 98.50 355 LEU A N 1
ATOM 2735 C CA . LEU A 1 355 ? -6.781 -8.459 -8.208 1.00 98.50 355 LEU A CA 1
ATOM 2736 C C . LEU A 1 355 ? -6.669 -7.085 -7.537 1.00 98.50 355 LEU A C 1
ATOM 2738 O O . LEU A 1 355 ? -5.753 -6.331 -7.859 1.00 98.50 355 LEU A O 1
ATOM 2742 N N . ILE A 1 356 ? -7.553 -6.791 -6.581 1.00 98.81 356 ILE A N 1
ATOM 2743 C CA . ILE A 1 356 ? -7.493 -5.577 -5.753 1.00 98.81 356 ILE A CA 1
ATOM 2744 C C . ILE A 1 356 ? -7.173 -5.981 -4.312 1.00 98.81 356 ILE A C 1
ATOM 2746 O O . ILE A 1 356 ? -7.837 -6.844 -3.735 1.00 98.81 356 ILE A O 1
ATOM 2750 N N . LEU A 1 357 ? -6.148 -5.364 -3.735 1.00 98.75 357 LEU A N 1
ATOM 2751 C CA . LEU A 1 357 ? -5.688 -5.580 -2.368 1.00 98.75 357 LEU A CA 1
ATOM 2752 C C . LEU A 1 357 ? -5.927 -4.312 -1.553 1.00 98.75 357 LEU A C 1
ATOM 2754 O O . LEU A 1 357 ? -5.529 -3.227 -1.972 1.00 98.75 357 LEU A O 1
ATOM 2758 N N . LEU A 1 358 ? -6.556 -4.462 -0.392 1.00 98.50 358 LEU A N 1
ATOM 2759 C CA . LEU A 1 358 ? -6.799 -3.382 0.559 1.00 98.50 358 LEU A CA 1
ATOM 2760 C C . LEU A 1 358 ? -5.897 -3.606 1.774 1.00 98.50 358 LEU A C 1
ATOM 2762 O O . LEU A 1 358 ? -6.051 -4.602 2.484 1.00 98.50 358 LEU A O 1
ATOM 2766 N N . GLY A 1 359 ? -4.948 -2.700 1.991 1.00 95.44 359 GLY A N 1
ATOM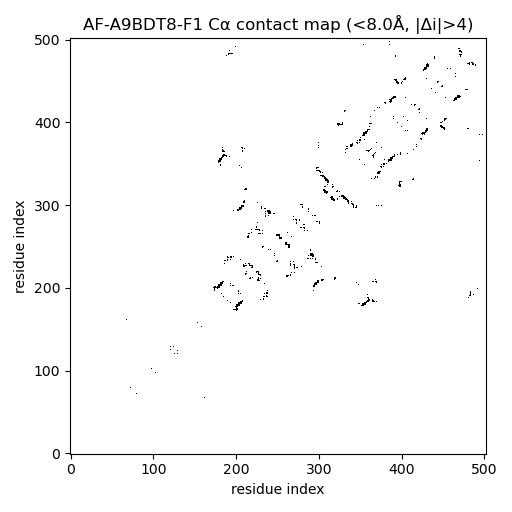 2767 C CA . GLY A 1 359 ? -3.911 -2.840 3.008 1.00 95.44 359 GLY A CA 1
ATOM 2768 C C . GLY A 1 359 ? -2.785 -3.814 2.613 1.00 95.44 359 GLY A C 1
ATOM 2769 O O . GLY A 1 359 ? -2.663 -4.202 1.447 1.00 95.44 359 GLY A O 1
ATOM 2770 N N . PRO A 1 360 ? -1.933 -4.220 3.573 1.00 95.75 360 PRO A N 1
ATOM 2771 C CA . PRO A 1 360 ? -1.983 -3.844 4.988 1.00 95.75 360 PRO A CA 1
ATOM 2772 C C . PRO A 1 360 ? -1.485 -2.410 5.222 1.00 95.75 360 PRO A C 1
ATOM 2774 O O . PRO A 1 360 ? -0.764 -1.849 4.397 1.00 95.75 360 PRO A O 1
ATOM 2777 N N . GLY A 1 361 ? -1.840 -1.836 6.368 1.00 93.44 361 GLY A N 1
ATOM 2778 C CA . GLY A 1 361 ? -1.490 -0.469 6.754 1.00 93.44 361 GLY A CA 1
ATOM 2779 C C . GLY A 1 361 ? -2.381 0.018 7.891 1.00 93.44 361 GLY A C 1
ATOM 2780 O O . GLY A 1 361 ? -3.420 -0.587 8.163 1.00 93.44 361 GLY A O 1
ATOM 2781 N N . SER A 1 362 ? -1.976 1.094 8.560 1.00 95.06 362 SER A N 1
ATOM 2782 C CA . SER A 1 362 ? -2.765 1.722 9.622 1.00 95.06 362 SER A CA 1
ATOM 2783 C C . SER A 1 362 ? -4.175 2.039 9.119 1.00 95.06 362 SER A C 1
ATOM 2785 O O . SER A 1 362 ? -4.366 2.467 7.975 1.00 95.06 362 SER A O 1
ATOM 2787 N N . LEU A 1 363 ? -5.182 1.711 9.926 1.00 96.62 363 LEU A N 1
ATOM 2788 C CA . LEU A 1 363 ? -6.558 1.662 9.443 1.00 96.62 363 LEU A CA 1
ATOM 2789 C C . LEU A 1 363 ? -7.054 3.062 9.074 1.00 96.62 363 LEU A C 1
ATOM 2791 O O . LEU A 1 363 ? -7.487 3.270 7.939 1.00 96.62 363 LEU A O 1
ATOM 2795 N N . TYR A 1 364 ? -6.930 4.008 10.005 1.00 96.25 364 TYR A N 1
ATOM 2796 C CA . TYR A 1 364 ? -7.478 5.357 9.882 1.00 96.25 364 TYR A CA 1
ATOM 2797 C C . TYR A 1 364 ? -6.529 6.325 9.174 1.00 96.25 364 TYR A C 1
ATOM 2799 O O . TYR A 1 364 ? -6.983 7.277 8.550 1.00 96.25 364 TYR A O 1
ATOM 2807 N N . THR A 1 365 ? -5.227 6.053 9.197 1.00 94.50 365 THR A N 1
ATOM 2808 C CA . THR A 1 365 ? -4.194 6.950 8.649 1.00 94.50 365 THR A CA 1
ATOM 2809 C C . THR A 1 365 ? -3.589 6.472 7.325 1.00 94.50 365 THR A C 1
ATOM 2811 O O . THR A 1 365 ? -2.992 7.265 6.602 1.00 94.50 365 THR A O 1
ATOM 2814 N N . SER A 1 366 ? -3.775 5.203 6.931 1.00 94.25 366 SER A N 1
ATOM 2815 C CA . SER A 1 366 ? -3.251 4.672 5.658 1.00 94.25 366 SER A CA 1
ATOM 2816 C C . SER A 1 366 ? -4.312 4.061 4.746 1.00 94.25 366 SER A C 1
ATOM 2818 O O . SER A 1 366 ? -4.298 4.324 3.547 1.00 94.25 366 SER A O 1
ATOM 2820 N N . LEU A 1 367 ? -5.224 3.224 5.249 1.00 96.56 367 LEU A N 1
ATOM 2821 C CA . LEU A 1 367 ? -6.207 2.550 4.390 1.00 96.56 367 LEU A CA 1
ATOM 2822 C C . LEU A 1 367 ? -7.418 3.437 4.091 1.00 96.56 367 LEU A C 1
ATOM 2824 O O . LEU A 1 367 ? -7.689 3.725 2.925 1.00 96.56 367 LEU A O 1
ATOM 2828 N N . LEU A 1 368 ? -8.133 3.869 5.130 1.00 96.75 368 LEU A N 1
ATOM 2829 C CA . LEU A 1 368 ? -9.350 4.666 4.989 1.00 96.75 368 LEU A CA 1
ATOM 2830 C C . LEU A 1 368 ? -9.144 6.000 4.251 1.00 96.75 368 LEU A C 1
ATOM 2832 O O . LEU A 1 368 ? -10.014 6.328 3.449 1.00 96.75 368 LEU A O 1
ATOM 2836 N N . PRO A 1 369 ? -8.009 6.719 4.379 1.00 96.12 369 PRO A N 1
ATOM 2837 C CA . PRO A 1 369 ? -7.763 7.938 3.607 1.00 96.12 369 PRO A CA 1
ATOM 2838 C C . PRO A 1 369 ? -7.828 7.745 2.090 1.00 96.12 369 PRO A C 1
ATOM 2840 O O . PRO A 1 369 ? -8.334 8.605 1.378 1.00 96.12 369 PRO A O 1
ATOM 2843 N N . ASN A 1 370 ? -7.393 6.588 1.580 1.00 96.94 370 ASN A N 1
ATOM 2844 C CA . ASN A 1 370 ? -7.540 6.267 0.157 1.00 96.94 370 ASN A CA 1
ATOM 2845 C C . ASN A 1 370 ? -9.010 6.053 -0.247 1.00 96.94 370 ASN A C 1
ATOM 2847 O O . ASN A 1 370 ? -9.359 6.227 -1.411 1.00 96.94 370 ASN A O 1
ATOM 2851 N N . LEU A 1 371 ? -9.865 5.652 0.699 1.00 96.75 371 LEU A N 1
ATOM 2852 C CA . LEU A 1 371 ? -11.296 5.415 0.494 1.00 96.75 371 LEU A CA 1
ATOM 2853 C C . LEU A 1 371 ? -12.148 6.675 0.730 1.00 96.75 371 LEU A C 1
ATOM 2855 O O . LEU A 1 371 ? -13.338 6.655 0.434 1.00 96.75 371 LEU A O 1
ATOM 2859 N N . LEU A 1 372 ? -11.554 7.776 1.207 1.00 96.50 372 LEU A N 1
ATOM 2860 C CA . LEU A 1 372 ? -12.204 9.094 1.253 1.00 96.50 372 LEU A CA 1
ATOM 2861 C C . LEU A 1 372 ? -12.327 9.741 -0.136 1.00 96.50 372 LEU A C 1
ATOM 2863 O O . LEU A 1 372 ? -13.079 10.698 -0.298 1.00 96.50 372 LEU A O 1
ATOM 2867 N N . VAL A 1 373 ? -11.619 9.208 -1.137 1.00 96.94 373 VAL A N 1
ATOM 2868 C CA . VAL A 1 373 ? -11.731 9.581 -2.553 1.00 96.94 373 VAL A CA 1
ATOM 2869 C C . VAL A 1 373 ? -12.927 8.829 -3.165 1.00 96.94 373 VAL A C 1
ATOM 2871 O O . VAL A 1 373 ? -12.816 7.625 -3.429 1.00 96.94 373 VAL A O 1
ATOM 2874 N N . PRO A 1 374 ? -14.078 9.480 -3.430 1.00 95.56 374 PRO A N 1
ATOM 2875 C CA . PRO A 1 374 ? -15.309 8.760 -3.777 1.00 95.56 374 PRO A CA 1
ATOM 2876 C C . PRO A 1 374 ? -15.208 7.975 -5.090 1.00 95.56 374 PRO A C 1
ATOM 2878 O O . PRO A 1 374 ? -15.739 6.871 -5.208 1.00 95.56 374 PRO A O 1
ATOM 2881 N N . GLU A 1 375 ? -14.478 8.513 -6.068 1.00 97.12 375 GLU A N 1
ATOM 2882 C CA . GLU A 1 375 ? -14.283 7.884 -7.377 1.00 97.12 375 GLU A CA 1
ATOM 2883 C C . GLU A 1 375 ? -13.481 6.578 -7.280 1.00 97.12 375 GLU A C 1
ATOM 2885 O O . GLU A 1 375 ? -13.786 5.616 -7.988 1.00 97.12 375 GLU A O 1
ATOM 2890 N N . ILE A 1 376 ? -12.513 6.495 -6.354 1.00 97.75 376 ILE A N 1
ATOM 2891 C CA . ILE A 1 376 ? -11.779 5.252 -6.073 1.00 97.75 376 ILE A CA 1
ATOM 2892 C C . ILE A 1 376 ? -12.745 4.193 -5.545 1.00 97.75 376 ILE A C 1
ATOM 2894 O O . ILE A 1 376 ? -12.725 3.054 -6.017 1.00 97.75 376 ILE A O 1
ATOM 2898 N N . VAL A 1 377 ? -13.624 4.549 -4.605 1.00 97.19 377 VAL A N 1
ATOM 2899 C CA . VAL A 1 377 ? -14.579 3.581 -4.052 1.00 97.19 377 VAL A CA 1
ATOM 2900 C C . VAL A 1 377 ? -15.578 3.117 -5.111 1.00 97.19 377 VAL A C 1
ATOM 2902 O O . VAL A 1 377 ? -15.809 1.913 -5.245 1.00 97.19 377 VAL A O 1
ATOM 2905 N N . ALA A 1 378 ? -16.104 4.039 -5.919 1.00 96.69 378 ALA A N 1
ATOM 2906 C CA . ALA A 1 378 ? -16.993 3.710 -7.030 1.00 96.69 378 ALA A CA 1
ATOM 2907 C C . ALA A 1 378 ? -16.319 2.760 -8.040 1.00 96.69 378 ALA A C 1
ATOM 2909 O O . ALA A 1 378 ? -16.919 1.767 -8.466 1.00 96.69 378 ALA A O 1
ATOM 2910 N N . ALA A 1 379 ? -15.046 3.002 -8.374 1.00 97.94 379 ALA A N 1
ATOM 2911 C CA . ALA A 1 379 ? -14.271 2.129 -9.251 1.00 97.94 379 ALA A CA 1
ATOM 2912 C C . ALA A 1 379 ? -14.069 0.728 -8.645 1.00 97.94 379 ALA A C 1
ATOM 2914 O O . ALA A 1 379 ? -14.248 -0.278 -9.338 1.00 97.94 379 ALA A O 1
ATOM 2915 N N . ILE A 1 380 ? -13.770 0.631 -7.342 1.00 98.00 380 ILE A N 1
ATOM 2916 C CA . ILE A 1 380 ? -13.642 -0.657 -6.637 1.00 98.00 380 ILE A CA 1
ATOM 2917 C C . ILE A 1 380 ? -14.971 -1.423 -6.667 1.00 98.00 380 ILE A C 1
ATOM 2919 O O . ILE A 1 380 ? -14.978 -2.632 -6.921 1.00 98.00 380 ILE A O 1
ATOM 2923 N N . GLN A 1 381 ? -16.100 -0.745 -6.441 1.00 96.50 381 GLN A N 1
ATOM 2924 C CA . GLN A 1 381 ? -17.428 -1.363 -6.481 1.00 96.50 381 GLN A CA 1
ATOM 2925 C C . GLN A 1 381 ? -17.771 -1.903 -7.872 1.00 96.50 381 GLN A C 1
ATOM 2927 O O . GLN A 1 381 ? -18.214 -3.048 -7.984 1.00 96.50 381 GLN A O 1
ATOM 2932 N N . LYS A 1 382 ? -17.505 -1.122 -8.926 1.00 96.44 382 LYS A N 1
ATOM 2933 C CA . LYS A 1 382 ? -17.748 -1.509 -10.325 1.00 96.44 382 LYS A CA 1
ATOM 2934 C C . LYS A 1 382 ? -16.822 -2.635 -10.801 1.00 96.44 382 LYS A C 1
ATOM 2936 O O . LYS A 1 382 ? -17.211 -3.430 -11.658 1.00 96.44 382 LYS A O 1
ATOM 2941 N N . SER A 1 383 ? -15.602 -2.712 -10.266 1.00 97.38 383 SER A N 1
ATOM 2942 C CA . SER A 1 383 ? -14.611 -3.706 -10.683 1.00 97.38 383 SER A CA 1
ATOM 2943 C C . SER A 1 383 ? -15.095 -5.138 -10.434 1.00 97.38 383 SER A C 1
ATOM 2945 O O . SER A 1 383 ? -15.623 -5.465 -9.370 1.00 97.38 383 SER A O 1
ATOM 2947 N N . LYS A 1 384 ? -14.867 -6.028 -11.404 1.00 94.69 384 LYS A N 1
ATOM 2948 C CA . LYS A 1 384 ? -15.144 -7.472 -11.278 1.00 94.69 384 LYS A CA 1
ATOM 2949 C C . LYS A 1 384 ? -13.986 -8.242 -10.642 1.00 94.69 384 LYS A C 1
ATOM 2951 O O . LYS A 1 384 ? -14.121 -9.436 -10.380 1.00 94.69 384 LYS A O 1
ATOM 2956 N N . ALA A 1 385 ? -12.855 -7.579 -10.403 1.00 97.12 385 ALA A N 1
ATOM 2957 C CA . ALA A 1 385 ? -11.694 -8.201 -9.794 1.00 97.12 385 ALA A CA 1
ATOM 2958 C C . ALA A 1 385 ? -12.024 -8.714 -8.380 1.00 97.12 385 ALA A C 1
ATOM 2960 O O . ALA A 1 385 ? -12.762 -8.049 -7.644 1.00 97.12 385 ALA A O 1
ATOM 2961 N N . PRO A 1 386 ? -11.464 -9.860 -7.949 1.00 97.44 386 PRO A N 1
ATOM 2962 C CA . PRO A 1 386 ? -11.498 -10.242 -6.546 1.00 97.44 386 PRO A CA 1
ATOM 2963 C C . PRO A 1 386 ? -10.856 -9.151 -5.681 1.00 97.44 386 PRO A C 1
ATOM 2965 O O . PRO A 1 386 ? -9.760 -8.674 -5.987 1.00 97.44 386 PRO A O 1
ATOM 2968 N N . LYS A 1 387 ? -11.533 -8.792 -4.585 1.00 98.12 387 LYS A N 1
ATOM 2969 C CA . LYS A 1 387 ? -11.056 -7.820 -3.594 1.00 98.12 387 LYS A CA 1
ATOM 2970 C C . LYS A 1 387 ? -10.684 -8.536 -2.303 1.00 98.12 387 LYS A C 1
ATOM 2972 O O . LYS A 1 387 ? -11.532 -9.217 -1.723 1.00 98.12 387 LYS A O 1
ATOM 2977 N N . LEU A 1 388 ? -9.429 -8.394 -1.884 1.00 98.56 388 LEU A N 1
ATOM 2978 C CA . LEU A 1 388 ? -8.874 -9.017 -0.685 1.00 98.56 388 LEU A CA 1
ATOM 2979 C C . LEU A 1 388 ? -8.463 -7.941 0.321 1.00 98.56 388 LEU A C 1
ATOM 2981 O O . LEU A 1 388 ? -7.545 -7.166 0.054 1.00 98.56 388 LEU A O 1
ATOM 2985 N N . TYR A 1 389 ? -9.105 -7.929 1.486 1.00 98.62 389 TYR A N 1
ATOM 2986 C CA . TYR A 1 389 ? -8.660 -7.121 2.619 1.00 98.62 389 TYR A CA 1
ATOM 2987 C C . TYR A 1 389 ? -7.567 -7.858 3.396 1.00 98.62 389 TYR A C 1
ATOM 2989 O O . TYR A 1 389 ? -7.739 -9.024 3.749 1.00 98.62 389 TYR A O 1
ATOM 2997 N N . ILE A 1 390 ? -6.436 -7.200 3.642 1.00 98.44 390 ILE A N 1
ATOM 2998 C CA . ILE A 1 390 ? -5.309 -7.741 4.405 1.00 98.44 390 ILE A CA 1
ATOM 2999 C C . ILE A 1 390 ? -5.300 -7.048 5.764 1.00 98.44 390 ILE A C 1
ATOM 3001 O O . ILE A 1 390 ? -4.962 -5.869 5.866 1.00 98.44 390 ILE A O 1
ATOM 3005 N N . CYS A 1 391 ? -5.687 -7.787 6.801 1.00 97.44 391 CYS A N 1
ATOM 3006 C CA . CYS A 1 391 ? -5.795 -7.245 8.148 1.00 97.44 391 CYS A CA 1
ATOM 3007 C C . CYS A 1 391 ? -4.412 -7.049 8.791 1.00 97.44 391 CYS A C 1
ATOM 3009 O O . CYS A 1 391 ? -3.447 -7.752 8.475 1.00 97.44 391 CYS A O 1
ATOM 3011 N N . ASN A 1 392 ? -4.319 -6.088 9.708 1.00 96.31 392 ASN A N 1
ATOM 3012 C CA . ASN A 1 392 ? -3.096 -5.817 10.450 1.00 96.31 392 ASN A CA 1
ATOM 3013 C C . ASN A 1 392 ? -2.764 -6.966 11.416 1.00 96.31 392 ASN A C 1
ATOM 3015 O O . ASN A 1 392 ? -3.641 -7.696 11.870 1.00 96.31 392 ASN A O 1
ATOM 3019 N N . LEU A 1 393 ? -1.471 -7.138 11.719 1.00 95.38 393 LEU A N 1
ATOM 3020 C CA . LEU A 1 393 ? -1.014 -8.177 12.655 1.00 95.38 393 LEU A CA 1
ATOM 3021 C C . LEU A 1 393 ? -1.343 -7.819 14.108 1.00 95.38 393 LEU A C 1
ATOM 3023 O O . LEU A 1 393 ? -1.653 -8.694 14.914 1.00 95.38 393 LEU A O 1
ATOM 3027 N N . MET A 1 394 ? -1.224 -6.531 14.424 1.00 95.38 394 MET A N 1
ATOM 3028 C CA . MET A 1 394 ? -1.348 -5.959 15.759 1.00 95.38 394 MET A CA 1
ATOM 3029 C C . MET A 1 394 ? -2.320 -4.781 15.705 1.00 95.38 394 MET A C 1
ATOM 3031 O O . MET A 1 394 ? -2.405 -4.114 14.668 1.00 95.38 394 MET A O 1
ATOM 3035 N N . THR A 1 395 ? -3.008 -4.518 16.811 1.00 96.19 395 THR A N 1
ATOM 3036 C CA . THR A 1 395 ? -3.657 -3.232 17.050 1.00 96.19 395 THR A CA 1
ATOM 3037 C C . THR A 1 395 ? -2.598 -2.137 17.132 1.00 96.19 395 THR A C 1
ATOM 3039 O O . THR A 1 395 ? -1.415 -2.385 17.396 1.00 96.19 395 THR A O 1
ATOM 3042 N N . GLN A 1 396 ? -3.030 -0.914 16.873 1.00 95.06 396 GLN A N 1
ATOM 3043 C CA . GLN A 1 396 ? -2.208 0.278 16.937 1.00 95.06 396 GLN A CA 1
ATOM 3044 C C . GLN A 1 396 ? -2.788 1.223 17.997 1.00 95.06 396 GLN A C 1
ATOM 3046 O O . GLN A 1 396 ? -3.950 1.610 17.845 1.00 95.06 396 GLN A O 1
ATOM 3051 N N . PRO A 1 397 ? -1.998 1.597 19.020 1.00 93.38 397 PRO A N 1
ATOM 3052 C CA . PRO A 1 397 ? -2.423 2.525 20.062 1.00 93.38 397 PRO A CA 1
ATOM 3053 C C . PRO A 1 397 ? -2.914 3.848 19.481 1.00 93.38 397 PRO A C 1
ATOM 3055 O O . PRO A 1 397 ? -2.263 4.393 18.589 1.00 93.38 397 PRO A O 1
ATOM 3058 N N . GLY A 1 398 ? -4.048 4.339 19.972 1.00 91.31 398 GLY A N 1
ATOM 3059 C CA . GLY A 1 398 ? -4.715 5.560 19.517 1.00 91.31 398 GLY A CA 1
ATOM 3060 C C . GLY A 1 398 ? -5.538 5.396 18.234 1.00 91.31 398 GLY A C 1
ATOM 3061 O O . GLY A 1 398 ? -6.347 6.257 17.923 1.00 91.31 398 GLY A O 1
ATOM 3062 N N . GLU A 1 399 ? -5.378 4.301 17.482 1.00 93.56 399 GLU A N 1
ATOM 3063 C CA . GLU A 1 399 ? -6.152 4.071 16.254 1.00 93.56 399 GLU A CA 1
ATOM 3064 C C . GLU A 1 399 ? -7.114 2.889 16.378 1.00 93.56 399 GLU A C 1
ATOM 3066 O O . GLU A 1 399 ? -8.282 2.989 16.025 1.00 93.56 399 GLU A O 1
ATOM 3071 N N . THR A 1 400 ? -6.625 1.728 16.810 1.00 95.75 400 THR A N 1
ATOM 3072 C CA . THR A 1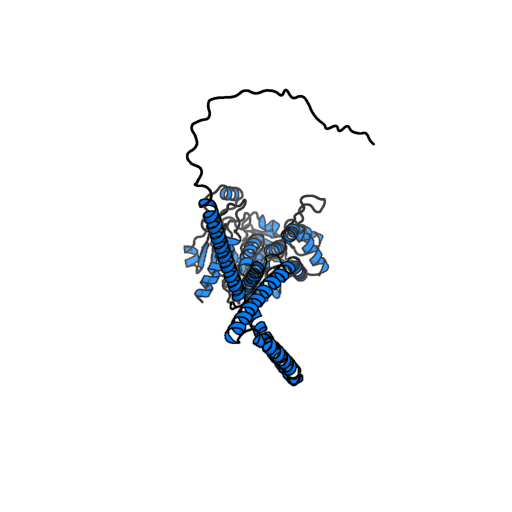 400 ? -7.355 0.450 16.697 1.00 95.75 400 THR A CA 1
ATOM 3073 C C . THR A 1 400 ? -7.329 -0.348 17.995 1.00 95.75 400 THR A C 1
ATOM 3075 O O . THR A 1 400 ? -7.348 -1.581 17.979 1.00 95.75 400 THR A O 1
ATOM 3078 N N . ASP A 1 401 ? -7.276 0.351 19.127 1.00 93.94 401 ASP A N 1
ATOM 3079 C CA . ASP A 1 401 ? -7.291 -0.244 20.461 1.00 93.94 401 ASP A CA 1
ATOM 3080 C C . ASP A 1 401 ? -8.473 -1.202 20.635 1.00 93.94 401 ASP A C 1
ATOM 3082 O O . ASP A 1 401 ? -9.623 -0.884 20.335 1.00 93.94 401 ASP A O 1
ATOM 3086 N N . GLY A 1 402 ? -8.176 -2.429 21.070 1.00 93.00 402 GLY A N 1
ATOM 3087 C CA . GLY A 1 402 ? -9.182 -3.470 21.290 1.00 93.00 402 GLY A CA 1
ATOM 3088 C C . GLY A 1 402 ? -9.886 -4.001 20.032 1.00 93.00 402 GLY A C 1
ATOM 3089 O O . GLY A 1 402 ? -10.726 -4.896 20.155 1.00 93.00 402 GLY A O 1
ATOM 3090 N N . LEU A 1 403 ? -9.563 -3.517 18.826 1.00 96.19 403 LEU A N 1
ATOM 3091 C CA . LEU A 1 403 ? -10.226 -3.978 17.606 1.00 96.19 403 LEU A CA 1
ATOM 3092 C C . LEU A 1 403 ? -9.734 -5.367 17.187 1.00 96.19 403 LEU A C 1
ATOM 3094 O O . LEU A 1 403 ? -8.571 -5.580 16.846 1.00 96.19 403 LEU A O 1
ATOM 3098 N N . ASP A 1 404 ? -10.669 -6.310 17.115 1.00 97.00 404 ASP A N 1
ATOM 3099 C CA . ASP A 1 404 ? -10.486 -7.585 16.431 1.00 97.00 404 ASP A CA 1
ATOM 3100 C C . ASP A 1 404 ? -10.657 -7.422 14.904 1.00 97.00 404 ASP A C 1
ATOM 3102 O O . ASP A 1 404 ? -10.912 -6.325 14.391 1.00 97.00 404 ASP A O 1
ATOM 3106 N N . VAL A 1 405 ? -10.517 -8.510 14.136 1.00 97.69 405 VAL A N 1
ATOM 3107 C CA . VAL A 1 405 ? -10.711 -8.465 12.671 1.00 97.69 405 VAL A CA 1
ATOM 3108 C C . VAL A 1 405 ? -12.113 -7.958 12.316 1.00 97.69 405 VAL A C 1
ATOM 3110 O O . VAL A 1 405 ? -12.275 -7.189 11.369 1.00 97.69 405 VAL A O 1
ATOM 3113 N N . ALA A 1 406 ? -13.137 -8.362 13.074 1.00 97.31 406 ALA A N 1
ATOM 3114 C CA . ALA A 1 406 ? -14.498 -7.899 12.844 1.00 97.31 406 ALA A CA 1
ATOM 3115 C C . ALA A 1 406 ? -14.653 -6.399 13.146 1.00 97.31 406 ALA A C 1
ATOM 3117 O O . ALA A 1 406 ? -15.423 -5.732 12.463 1.00 97.31 406 ALA A O 1
ATOM 3118 N N . GLY A 1 407 ? -13.939 -5.868 14.140 1.00 96.94 407 GLY A N 1
ATOM 3119 C CA . GLY A 1 407 ? -13.873 -4.448 14.475 1.00 96.94 407 GLY A CA 1
ATOM 3120 C C . GLY A 1 407 ? -13.261 -3.619 13.355 1.00 96.94 407 GLY A C 1
ATOM 3121 O O . GLY A 1 407 ? -13.861 -2.631 12.946 1.00 96.94 407 GLY A O 1
ATOM 3122 N N . HIS A 1 408 ? -12.150 -4.078 12.774 1.00 97.75 408 HIS A N 1
ATOM 3123 C CA . HIS A 1 408 ? -11.551 -3.430 11.603 1.00 97.75 408 HIS A CA 1
ATOM 3124 C C . HIS A 1 408 ? -12.530 -3.364 10.423 1.00 97.75 408 HIS A C 1
ATOM 3126 O O . HIS A 1 408 ? -12.661 -2.331 9.775 1.00 97.75 408 HIS A O 1
ATOM 3132 N N . ILE A 1 409 ? -13.251 -4.456 10.156 1.00 97.12 409 ILE A N 1
ATOM 3133 C CA . ILE A 1 409 ? -14.252 -4.502 9.082 1.00 97.12 409 ILE A CA 1
ATOM 3134 C C . ILE A 1 409 ? -15.405 -3.544 9.370 1.00 97.12 409 ILE A C 1
ATOM 3136 O O . ILE A 1 409 ? -15.785 -2.794 8.478 1.00 97.12 409 ILE A O 1
ATOM 3140 N N . ARG A 1 410 ? -15.923 -3.531 10.606 1.00 95.94 410 ARG A N 1
ATOM 3141 C CA . ARG A 1 410 ? -16.989 -2.606 11.012 1.00 95.94 410 ARG A CA 1
ATOM 3142 C C . ARG A 1 410 ? -16.566 -1.153 10.846 1.00 95.94 410 ARG A C 1
ATOM 3144 O O . ARG A 1 410 ? -17.362 -0.374 10.349 1.00 95.94 410 ARG A O 1
ATOM 3151 N N . ALA A 1 411 ? -15.335 -0.802 11.207 1.00 96.44 411 ALA A N 1
ATOM 3152 C CA . ALA A 1 411 ? -14.805 0.543 11.006 1.00 96.44 411 ALA A CA 1
ATOM 3153 C C . ALA A 1 411 ? -14.743 0.918 9.514 1.00 96.44 411 ALA A C 1
ATOM 3155 O O . ALA A 1 411 ? -15.149 2.016 9.140 1.00 96.44 411 ALA A O 1
ATOM 3156 N N . ILE A 1 412 ? -14.326 -0.007 8.637 1.00 97.00 412 ILE A N 1
ATOM 3157 C CA . ILE A 1 412 ? -14.353 0.226 7.183 1.00 97.00 412 ILE A CA 1
ATOM 3158 C C . ILE A 1 412 ? -15.786 0.383 6.671 1.00 97.00 412 ILE A C 1
ATOM 3160 O O . ILE A 1 412 ? -16.072 1.331 5.947 1.00 97.00 412 ILE A O 1
ATOM 3164 N N . GLU A 1 413 ? -16.696 -0.519 7.041 1.00 95.75 413 GLU A N 1
ATOM 3165 C CA . GLU A 1 413 ? -18.103 -0.449 6.633 1.00 95.75 413 GLU A CA 1
ATOM 3166 C C . GLU A 1 413 ? -18.783 0.829 7.150 1.00 95.75 413 GLU A C 1
ATOM 3168 O O . GLU A 1 413 ? -19.500 1.472 6.390 1.00 95.75 413 GLU A O 1
ATOM 3173 N N . ALA A 1 414 ? -18.524 1.238 8.395 1.00 94.81 414 ALA A N 1
ATOM 3174 C CA . ALA A 1 414 ? -19.067 2.459 8.989 1.00 94.81 414 ALA A CA 1
ATOM 3175 C C . ALA A 1 414 ? -18.543 3.719 8.288 1.00 94.81 414 ALA A C 1
ATOM 3177 O O . ALA A 1 414 ? -19.324 4.614 7.967 1.00 94.81 414 ALA A O 1
ATOM 3178 N N . GLN A 1 415 ? -17.243 3.766 7.979 1.00 95.38 415 GLN A N 1
ATOM 3179 C CA . GLN A 1 415 ? -16.657 4.875 7.231 1.00 95.38 415 GLN A CA 1
ATOM 3180 C C . GLN A 1 415 ? -17.205 4.956 5.800 1.00 95.38 415 GLN A C 1
ATOM 3182 O O . GLN A 1 415 ? -17.415 6.042 5.276 1.00 95.38 415 GLN A O 1
ATOM 3187 N N . LEU A 1 416 ? -17.453 3.822 5.146 1.00 95.06 416 LEU A N 1
ATOM 3188 C CA . LEU A 1 416 ? -18.092 3.815 3.829 1.00 95.06 416 LEU A CA 1
ATOM 3189 C C . LEU A 1 416 ? -19.561 4.249 3.922 1.00 95.06 416 LEU A C 1
ATOM 3191 O O . LEU A 1 416 ? -20.022 5.047 3.105 1.00 95.06 416 LEU A O 1
ATOM 3195 N N . ALA A 1 417 ? -20.281 3.795 4.948 1.00 94.44 417 ALA A N 1
ATOM 3196 C CA . ALA A 1 417 ? -21.666 4.184 5.183 1.00 94.44 417 ALA A CA 1
ATOM 3197 C C . ALA A 1 417 ? -21.808 5.694 5.433 1.00 94.44 417 ALA A C 1
ATOM 3199 O O . ALA A 1 417 ? -22.756 6.296 4.929 1.00 94.44 417 ALA A O 1
ATOM 3200 N N . SER A 1 418 ? -20.851 6.327 6.125 1.00 90.69 418 SER A N 1
ATOM 3201 C CA . SER A 1 418 ? -20.841 7.785 6.332 1.00 90.69 418 SER A CA 1
ATOM 3202 C C . SER A 1 418 ? -20.673 8.577 5.025 1.00 90.69 418 SER A C 1
ATOM 3204 O O . SER A 1 418 ? -21.132 9.712 4.929 1.00 90.69 418 SER A O 1
ATOM 3206 N N . LEU A 1 419 ? -20.099 7.957 3.988 1.00 88.12 419 LEU A N 1
ATOM 3207 C CA . LEU A 1 419 ? -20.009 8.496 2.626 1.00 88.12 419 LEU A CA 1
ATOM 3208 C C . LEU A 1 419 ? -21.235 8.152 1.756 1.00 88.12 419 LEU A C 1
ATOM 3210 O O . LEU A 1 419 ? -21.237 8.428 0.557 1.00 88.12 419 LEU A O 1
ATOM 3214 N N . GLY A 1 420 ? -22.276 7.541 2.334 1.00 91.44 420 GLY A N 1
ATOM 3215 C CA . GLY A 1 420 ? -23.487 7.107 1.629 1.00 91.44 420 GLY A CA 1
ATOM 3216 C C . GLY A 1 420 ? -23.352 5.759 0.915 1.00 91.44 420 GLY A C 1
ATOM 3217 O O . GLY A 1 420 ? -24.178 5.420 0.068 1.00 91.44 420 GLY A O 1
ATOM 3218 N N . ILE A 1 421 ? -22.316 4.977 1.230 1.00 92.25 421 ILE A N 1
ATOM 3219 C CA . ILE A 1 421 ? -21.999 3.725 0.540 1.00 92.25 421 ILE A CA 1
ATOM 3220 C C . ILE A 1 421 ? -22.454 2.540 1.391 1.00 92.25 421 ILE A C 1
ATOM 3222 O O . ILE A 1 421 ? -21.839 2.197 2.395 1.00 92.25 421 ILE A O 1
ATOM 3226 N N . THR A 1 422 ? -23.526 1.877 0.961 1.00 85.81 422 THR A N 1
ATOM 3227 C CA . THR A 1 422 ? -24.141 0.758 1.700 1.00 85.81 422 THR A CA 1
ATOM 3228 C C . THR A 1 422 ? -23.666 -0.621 1.239 1.00 85.81 422 THR A C 1
ATOM 3230 O O . THR A 1 422 ? -23.756 -1.598 1.981 1.00 85.81 422 THR A O 1
ATOM 3233 N N . ASN A 1 423 ? -23.136 -0.723 0.018 1.00 89.25 423 ASN A N 1
ATOM 3234 C CA . ASN A 1 423 ? -22.673 -1.988 -0.547 1.00 89.25 423 ASN A CA 1
ATOM 3235 C C . ASN A 1 423 ? -21.241 -2.313 -0.107 1.00 89.25 423 ASN A C 1
ATOM 3237 O O . ASN A 1 423 ? -20.335 -1.485 -0.234 1.00 89.25 423 ASN A O 1
ATOM 3241 N N . ARG A 1 424 ? -21.013 -3.567 0.299 1.00 91.56 424 ARG A N 1
ATOM 3242 C CA . ARG A 1 424 ? -19.678 -4.079 0.639 1.00 91.56 424 ARG A CA 1
ATOM 3243 C C . ARG A 1 424 ? -18.719 -4.000 -0.546 1.00 91.56 424 ARG A C 1
ATOM 3245 O O . ARG A 1 424 ? -19.046 -4.416 -1.657 1.00 91.56 424 ARG A O 1
ATOM 3252 N N . ILE A 1 425 ? -17.493 -3.552 -0.279 1.00 95.12 425 ILE A N 1
ATOM 3253 C CA . ILE A 1 425 ? -16.430 -3.439 -1.290 1.00 95.12 425 ILE A CA 1
ATOM 3254 C C . ILE A 1 425 ? -15.496 -4.663 -1.334 1.00 95.12 425 ILE A C 1
ATOM 3256 O O . ILE A 1 425 ? -14.775 -4.845 -2.313 1.00 95.12 425 ILE A O 1
ATOM 3260 N N . PHE A 1 426 ? -15.522 -5.532 -0.315 1.00 96.38 426 PHE A N 1
ATOM 3261 C CA . PHE A 1 426 ? -14.781 -6.798 -0.269 1.00 96.38 426 PHE A CA 1
ATOM 3262 C C . PHE A 1 426 ? -15.543 -7.866 0.528 1.00 96.38 426 PHE A C 1
ATOM 3264 O O . PHE A 1 426 ? -16.333 -7.546 1.409 1.00 96.38 426 PHE A O 1
ATOM 3271 N N . ASN A 1 427 ? -15.261 -9.142 0.242 1.00 95.31 427 ASN A N 1
ATOM 3272 C CA . ASN A 1 427 ? -15.783 -10.296 0.997 1.00 95.31 427 ASN A CA 1
ATOM 3273 C C . ASN A 1 427 ? -14.676 -11.258 1.455 1.00 95.31 427 ASN A C 1
ATOM 3275 O O . ASN A 1 427 ? -14.918 -12.152 2.264 1.00 95.31 427 ASN A O 1
ATOM 3279 N N . GLU A 1 428 ? -13.471 -11.121 0.906 1.00 97.75 428 GLU A N 1
ATOM 3280 C CA . GLU A 1 428 ? -12.356 -12.030 1.138 1.00 97.75 428 GLU A CA 1
ATOM 3281 C C . GLU A 1 428 ? -11.356 -11.321 2.064 1.00 97.75 428 GLU A C 1
ATOM 3283 O O . GLU A 1 428 ? -10.982 -10.172 1.816 1.00 97.75 428 GLU A O 1
ATOM 3288 N N . ILE A 1 429 ? -10.938 -11.990 3.139 1.00 98.19 429 ILE A N 1
ATOM 3289 C CA . ILE A 1 429 ? -10.103 -11.410 4.199 1.00 98.19 429 ILE A CA 1
ATOM 3290 C C . ILE A 1 429 ? -8.887 -12.305 4.414 1.00 98.19 429 ILE A C 1
ATOM 3292 O O . ILE A 1 429 ? -9.032 -13.502 4.663 1.00 98.19 429 ILE A O 1
ATOM 3296 N N . LEU A 1 430 ? -7.691 -11.731 4.356 1.00 98.25 430 LEU A N 1
ATOM 3297 C CA . LEU A 1 430 ? -6.442 -12.375 4.733 1.00 98.25 430 LEU A CA 1
ATOM 3298 C C . LEU A 1 430 ? -6.034 -11.920 6.135 1.00 98.25 430 LEU A C 1
ATOM 3300 O O . LEU A 1 430 ? -5.905 -10.724 6.393 1.00 98.25 430 LEU A O 1
ATOM 3304 N N . VAL A 1 431 ? -5.817 -12.882 7.027 1.00 97.44 431 VAL A N 1
ATOM 3305 C CA . VAL A 1 431 ? -5.469 -12.646 8.431 1.00 97.44 431 VAL A CA 1
ATOM 3306 C C . VAL A 1 431 ? -4.275 -13.500 8.844 1.00 97.44 431 VAL A C 1
ATOM 3308 O O . VAL A 1 431 ? -4.024 -14.578 8.293 1.00 97.44 431 VAL A O 1
ATOM 3311 N N . GLN A 1 432 ? -3.554 -13.015 9.845 1.00 95.50 432 GLN A N 1
ATOM 3312 C CA . GLN A 1 432 ? -2.460 -13.732 10.478 1.00 95.50 432 GLN A CA 1
ATOM 3313 C C . GLN A 1 432 ? -2.984 -14.922 11.294 1.00 95.50 432 GLN A C 1
ATOM 3315 O O . GLN A 1 432 ? -3.976 -14.821 12.014 1.00 95.50 432 GLN A O 1
ATOM 3320 N N . GLU A 1 433 ? -2.308 -16.064 11.182 1.00 92.56 433 GLU A N 1
ATOM 3321 C CA . GLU A 1 433 ? -2.485 -17.190 12.108 1.00 92.56 433 GLU A CA 1
ATOM 3322 C C . GLU A 1 433 ? -2.128 -16.792 13.544 1.00 92.56 433 GLU A C 1
ATOM 3324 O O . GLU A 1 433 ? -1.257 -15.949 13.756 1.00 92.56 433 GLU A O 1
ATOM 3329 N N . ALA A 1 434 ? -2.765 -17.429 14.530 1.00 88.75 434 ALA A N 1
ATOM 3330 C CA . ALA A 1 434 ? -2.553 -17.119 15.942 1.00 88.75 434 ALA A CA 1
ATOM 3331 C C . ALA A 1 434 ? -1.057 -17.047 16.293 1.00 88.75 434 ALA A C 1
ATOM 3333 O O . ALA A 1 434 ? -0.290 -17.983 16.052 1.00 88.75 434 ALA A O 1
ATOM 3334 N N . LEU A 1 435 ? -0.647 -15.905 16.844 1.00 88.00 435 LEU A N 1
ATOM 3335 C CA . LEU A 1 435 ? 0.736 -15.661 17.222 1.00 88.00 435 LEU A CA 1
ATOM 3336 C C . LEU A 1 435 ? 1.039 -16.342 18.556 1.00 88.00 435 LEU A C 1
ATOM 3338 O O . LEU A 1 435 ? 0.354 -16.106 19.552 1.00 88.00 435 LEU A O 1
ATOM 3342 N N . ALA A 1 436 ? 2.080 -17.176 18.575 1.00 87.00 436 ALA A N 1
ATOM 3343 C CA . ALA A 1 436 ? 2.553 -17.802 19.803 1.00 87.00 436 ALA A CA 1
ATOM 3344 C C . ALA A 1 436 ? 3.098 -16.737 20.775 1.00 87.00 436 ALA A C 1
ATOM 3346 O O . ALA A 1 436 ? 3.769 -15.805 20.316 1.00 87.00 436 ALA A O 1
ATOM 3347 N N . PRO A 1 437 ? 2.866 -16.870 22.096 1.00 88.56 437 PRO A N 1
ATOM 3348 C CA . PRO A 1 437 ? 3.437 -15.967 23.089 1.00 88.56 437 PRO A CA 1
ATOM 3349 C C . PRO A 1 437 ? 4.951 -15.823 22.910 1.00 88.56 437 PRO A C 1
ATOM 3351 O O . PRO A 1 437 ? 5.667 -16.808 22.740 1.00 88.56 437 PRO A O 1
ATOM 3354 N N . SER A 1 438 ? 5.443 -14.587 22.932 1.00 90.38 438 SER A N 1
ATOM 3355 C CA . SER A 1 438 ? 6.870 -14.291 22.811 1.00 90.38 438 SER A CA 1
ATOM 3356 C C . SER A 1 438 ? 7.219 -12.998 23.550 1.00 90.38 438 SER A C 1
ATOM 3358 O O . SER A 1 438 ? 6.338 -12.147 23.712 1.00 90.38 438 SER A O 1
ATOM 3360 N N . PRO A 1 439 ? 8.496 -12.796 23.936 1.00 91.75 439 PRO A N 1
ATOM 3361 C CA . PRO A 1 439 ? 8.945 -11.538 24.534 1.00 91.75 439 PRO A CA 1
ATOM 3362 C C . PRO A 1 439 ? 8.647 -10.323 23.652 1.00 91.75 439 PRO A C 1
ATOM 3364 O O . PRO A 1 439 ? 8.369 -9.240 24.154 1.00 91.75 439 PRO A O 1
ATOM 3367 N N . LEU A 1 440 ? 8.661 -10.509 22.327 1.00 91.25 440 LEU A N 1
ATOM 3368 C CA . LEU A 1 440 ? 8.331 -9.446 21.388 1.00 91.25 440 LEU A CA 1
ATOM 3369 C C . LEU A 1 440 ? 6.850 -9.067 21.471 1.00 91.25 440 LEU A C 1
ATOM 3371 O O . LEU A 1 440 ? 6.541 -7.888 21.512 1.00 91.25 440 LEU A O 1
ATOM 3375 N N . ILE A 1 441 ? 5.929 -10.031 21.551 1.00 92.31 441 ILE A N 1
ATOM 3376 C CA . ILE A 1 441 ? 4.504 -9.712 21.739 1.00 92.31 441 ILE A CA 1
ATOM 3377 C C . ILE A 1 441 ? 4.291 -8.977 23.062 1.00 92.31 441 ILE A C 1
ATOM 3379 O O . ILE A 1 441 ? 3.557 -7.996 23.088 1.00 92.31 441 ILE A O 1
ATOM 3383 N N . GLU A 1 442 ? 4.965 -9.397 24.132 1.00 93.56 442 GLU A N 1
ATOM 3384 C CA . GLU A 1 442 ? 4.861 -8.724 25.429 1.00 93.56 442 GLU A CA 1
ATOM 3385 C C . GLU A 1 442 ? 5.417 -7.293 25.391 1.00 93.56 442 GLU A C 1
ATOM 3387 O O . GLU A 1 442 ? 4.824 -6.367 25.943 1.00 93.56 442 GLU A O 1
ATOM 3392 N N . TYR A 1 443 ? 6.492 -7.072 24.631 1.00 93.62 443 TYR A N 1
ATOM 3393 C CA . TYR A 1 443 ? 6.996 -5.732 24.348 1.00 93.62 443 TYR A CA 1
ATOM 3394 C C . TYR A 1 443 ? 5.949 -4.853 23.644 1.00 93.62 443 TYR A C 1
ATOM 3396 O O . TYR A 1 443 ? 5.802 -3.686 23.999 1.00 93.62 443 TYR A O 1
ATOM 3404 N N . TYR A 1 444 ? 5.187 -5.390 22.687 1.00 94.31 444 TYR A N 1
ATOM 3405 C CA . TYR A 1 444 ? 4.100 -4.635 22.054 1.00 94.31 444 TYR A CA 1
ATOM 3406 C C . TYR A 1 444 ? 2.933 -4.388 23.026 1.00 94.31 444 TYR A C 1
ATOM 3408 O O . TYR A 1 444 ? 2.441 -3.260 23.086 1.00 94.31 444 TYR A O 1
ATOM 3416 N N . ARG A 1 445 ? 2.555 -5.378 23.850 1.00 94.94 445 ARG A N 1
ATOM 3417 C CA . ARG A 1 445 ? 1.488 -5.224 24.858 1.00 94.94 445 ARG A CA 1
ATOM 3418 C C . ARG A 1 445 ? 1.797 -4.142 25.879 1.00 94.94 445 ARG A C 1
ATOM 3420 O O . ARG A 1 445 ? 0.938 -3.317 26.160 1.00 94.94 445 ARG A O 1
ATOM 3427 N N . SER A 1 446 ? 3.038 -4.078 26.365 1.00 95.06 446 SER A N 1
ATOM 3428 C CA . SER A 1 446 ? 3.467 -3.018 27.295 1.00 95.06 446 SER A CA 1
ATOM 3429 C C . SER A 1 446 ? 3.400 -1.603 26.699 1.00 95.06 446 SER A C 1
ATOM 3431 O O . SER A 1 446 ? 3.515 -0.623 27.430 1.00 95.06 446 SER A O 1
ATOM 3433 N N . ARG A 1 447 ? 3.191 -1.481 25.381 1.00 94.00 447 ARG A N 1
ATOM 3434 C CA . ARG A 1 447 ? 2.966 -0.221 24.659 1.00 94.00 447 ARG A CA 1
ATOM 3435 C C . ARG A 1 447 ? 1.524 -0.055 24.163 1.00 94.00 447 ARG A C 1
ATOM 3437 O O . ARG A 1 447 ? 1.291 0.801 23.320 1.00 94.00 447 ARG A O 1
ATOM 3444 N N . GLY A 1 448 ? 0.584 -0.872 24.641 1.00 92.75 448 GLY A N 1
ATOM 3445 C CA . GLY A 1 448 ? -0.832 -0.817 24.259 1.00 92.75 448 GLY A CA 1
ATOM 3446 C C . GLY A 1 448 ? -1.177 -1.510 22.934 1.00 92.75 448 GLY A C 1
ATOM 3447 O O . GLY A 1 448 ? -2.292 -1.375 22.449 1.00 92.75 448 GLY A O 1
ATOM 3448 N N . ALA A 1 449 ? -0.247 -2.251 22.323 1.00 95.31 449 ALA A N 1
ATOM 3449 C CA . ALA A 1 449 ? -0.480 -2.951 21.059 1.00 95.31 449 ALA A CA 1
ATOM 3450 C C . ALA A 1 449 ? -0.640 -4.464 21.275 1.00 95.31 449 ALA A C 1
ATOM 3452 O O . ALA A 1 449 ? 0.245 -5.130 21.815 1.00 95.31 449 ALA A O 1
ATOM 3453 N N . GLU A 1 450 ? -1.731 -5.045 20.783 1.00 95.38 450 GLU A N 1
ATOM 3454 C CA . GLU A 1 450 ? -2.063 -6.461 20.959 1.00 95.38 450 GLU A CA 1
ATOM 3455 C C . GLU A 1 450 ? -2.236 -7.188 19.620 1.00 95.38 450 GLU A C 1
ATOM 3457 O O . GLU A 1 450 ? -2.635 -6.569 18.636 1.00 95.38 450 GLU A O 1
ATOM 3462 N N . PRO A 1 451 ? -1.985 -8.509 19.537 1.00 96.00 451 PRO A N 1
ATOM 3463 C CA . PRO A 1 451 ? -2.308 -9.280 18.339 1.00 96.00 451 PRO A CA 1
ATOM 3464 C C . PRO A 1 451 ? -3.794 -9.191 17.976 1.00 96.00 451 PRO A C 1
ATOM 3466 O O . PRO A 1 451 ? -4.655 -9.475 18.812 1.00 96.00 451 PRO A O 1
ATOM 3469 N N . VAL A 1 452 ? -4.097 -8.868 16.715 1.00 96.75 452 VAL A N 1
ATOM 3470 C CA . VAL A 1 452 ? -5.486 -8.771 16.242 1.00 96.75 452 VAL A CA 1
ATOM 3471 C C . VAL A 1 452 ? -6.118 -10.162 16.236 1.00 96.75 452 VAL A C 1
ATOM 3473 O O . VAL A 1 452 ? -5.687 -11.071 15.521 1.00 96.75 452 VAL A O 1
ATOM 3476 N N . LYS A 1 453 ? -7.163 -10.341 17.046 1.00 95.81 453 LYS A N 1
ATOM 3477 C CA . LYS A 1 453 ? -7.881 -11.615 17.177 1.00 95.81 453 LYS A CA 1
ATOM 3478 C C . LYS A 1 453 ? -8.827 -11.825 15.996 1.00 95.81 453 LYS A C 1
ATOM 3480 O O . LYS A 1 453 ? -9.412 -10.878 15.477 1.00 95.81 453 LYS A O 1
ATOM 3485 N N . CYS A 1 454 ? -9.013 -13.079 15.587 1.00 96.00 454 CYS A N 1
ATOM 3486 C CA . CYS A 1 454 ? -9.909 -13.434 14.489 1.00 96.00 454 CYS A CA 1
ATOM 3487 C C . CYS A 1 454 ? -10.867 -14.557 14.898 1.00 96.00 454 CYS A C 1
ATOM 3489 O O . CYS A 1 454 ? -10.456 -15.714 15.000 1.00 96.00 454 CYS A O 1
ATOM 3491 N N . ASP A 1 455 ? -12.150 -14.227 15.063 1.00 94.69 455 ASP A N 1
ATOM 3492 C CA . ASP A 1 455 ? -13.224 -15.221 15.108 1.00 94.69 455 ASP A CA 1
ATOM 3493 C C . ASP A 1 455 ? -13.690 -15.547 13.683 1.00 94.69 455 ASP A C 1
ATOM 3495 O O . ASP A 1 455 ? -14.523 -14.868 13.071 1.00 94.69 455 ASP A O 1
ATOM 3499 N N . ARG A 1 456 ? -13.124 -16.625 13.140 1.00 94.38 456 ARG A N 1
ATOM 3500 C CA . ARG A 1 456 ? -13.421 -17.095 11.787 1.00 94.38 456 ARG A CA 1
ATOM 3501 C C . ARG A 1 456 ? -14.885 -17.506 11.609 1.00 94.38 456 ARG A C 1
ATOM 3503 O O . ARG A 1 456 ? -15.430 -17.285 10.529 1.00 94.38 456 ARG A O 1
ATOM 3510 N N . ASN A 1 457 ? -15.515 -18.100 12.620 1.00 94.12 457 ASN A N 1
ATOM 3511 C CA . ASN A 1 457 ? -16.874 -18.632 12.498 1.00 94.12 457 ASN A CA 1
ATOM 3512 C C . ASN A 1 457 ? -17.902 -17.497 12.454 1.00 94.12 457 ASN A C 1
ATOM 3514 O O . ASN A 1 457 ? -18.791 -17.510 11.603 1.00 94.12 457 ASN A O 1
ATOM 3518 N N . SER A 1 458 ? -17.718 -16.479 13.298 1.00 95.19 458 SER A N 1
ATOM 3519 C CA . SER A 1 458 ? -18.541 -15.262 13.297 1.00 95.19 458 SER A CA 1
ATOM 3520 C C . SER A 1 458 ? -18.439 -14.478 11.981 1.00 95.19 458 SER A C 1
ATOM 3522 O O . SER A 1 458 ? -19.428 -13.950 11.476 1.00 95.19 458 SER A O 1
ATOM 3524 N N . LEU A 1 459 ? -17.256 -14.428 11.362 1.00 95.88 459 LEU A N 1
ATOM 3525 C CA . LEU A 1 459 ? -17.091 -13.780 10.056 1.00 95.88 459 LEU A CA 1
ATOM 3526 C C . LEU A 1 459 ? -17.747 -14.584 8.923 1.00 95.88 459 LEU A C 1
ATOM 3528 O O . LEU A 1 459 ? -18.405 -14.000 8.059 1.00 95.88 459 LEU A O 1
ATOM 3532 N N . LEU A 1 460 ? -17.627 -15.915 8.950 1.00 95.19 460 LEU A N 1
ATOM 3533 C CA . LEU A 1 460 ? -18.269 -16.796 7.970 1.00 95.19 460 LEU A CA 1
ATOM 3534 C C . LEU A 1 460 ? -19.798 -16.671 7.991 1.00 95.19 460 LEU A C 1
ATOM 3536 O O . LEU A 1 460 ? -20.401 -16.585 6.921 1.00 95.19 460 LEU A O 1
ATOM 3540 N N . SER A 1 461 ? -20.423 -16.598 9.172 1.00 94.81 461 SER A N 1
ATOM 3541 C CA . SER A 1 461 ? -21.881 -16.427 9.287 1.00 94.81 461 SER A CA 1
ATOM 3542 C C . SER A 1 461 ? -22.370 -15.078 8.745 1.00 94.81 461 SER A C 1
ATOM 3544 O O . SER A 1 461 ? -23.489 -14.982 8.250 1.00 94.81 461 SER A O 1
ATOM 3546 N N . LYS A 1 462 ? -21.509 -14.052 8.745 1.00 93.88 462 LYS A N 1
ATOM 3547 C CA . LYS A 1 462 ? -21.769 -12.732 8.142 1.00 93.88 462 LYS A CA 1
ATOM 3548 C C . LYS A 1 462 ? -21.494 -12.676 6.633 1.00 93.88 462 LYS A C 1
ATOM 3550 O O . LYS A 1 462 ? -21.616 -11.606 6.031 1.00 93.88 462 LYS A O 1
ATOM 3555 N N . GLY A 1 463 ? -21.117 -13.798 6.014 1.00 95.06 463 GLY A N 1
ATOM 3556 C CA . GLY A 1 463 ? -20.844 -13.911 4.579 1.00 95.06 463 GLY A CA 1
ATOM 3557 C C . GLY A 1 463 ? -19.405 -13.584 4.167 1.00 95.06 463 GLY A C 1
ATOM 3558 O O . GLY A 1 463 ? -19.122 -13.503 2.971 1.00 95.06 463 GLY A O 1
ATOM 3559 N N . TYR A 1 464 ? -18.488 -13.414 5.123 1.00 96.69 464 TYR A N 1
ATOM 3560 C CA . TYR A 1 464 ? -17.073 -13.185 4.838 1.00 96.69 464 TYR A CA 1
ATOM 3561 C C . TYR A 1 464 ? -16.296 -14.491 4.691 1.00 96.69 464 TYR A C 1
ATOM 3563 O O . TYR A 1 464 ? -16.521 -15.461 5.408 1.00 96.69 464 TYR A O 1
ATOM 3571 N N . ARG A 1 465 ? -15.306 -14.513 3.800 1.00 96.50 465 ARG A N 1
ATOM 3572 C CA . ARG A 1 465 ? -14.391 -15.644 3.619 1.00 96.50 465 ARG A CA 1
ATOM 3573 C C . ARG A 1 465 ? -13.021 -15.300 4.179 1.00 96.50 465 ARG A C 1
ATOM 3575 O O . ARG A 1 465 ? -12.319 -14.441 3.654 1.00 96.50 465 ARG A O 1
ATOM 3582 N N . VAL A 1 466 ? -12.635 -16.013 5.231 1.00 96.94 466 VAL A N 1
ATOM 3583 C CA . VAL A 1 466 ? -11.385 -15.772 5.958 1.00 96.94 466 VAL A CA 1
ATOM 3584 C C . VAL A 1 466 ? -10.308 -16.773 5.539 1.00 96.94 466 VAL A C 1
ATOM 3586 O O . VAL A 1 466 ? -10.504 -17.992 5.636 1.00 96.94 466 VAL A O 1
ATOM 3589 N N . TYR A 1 467 ? -9.159 -16.250 5.115 1.00 96.38 467 TYR A N 1
ATOM 3590 C CA . TYR A 1 467 ? -7.926 -16.982 4.843 1.00 96.38 467 TYR A CA 1
ATOM 3591 C C . TYR A 1 467 ? -6.931 -16.694 5.958 1.00 96.38 467 TYR A C 1
ATOM 3593 O O . TYR A 1 467 ? -6.496 -15.561 6.131 1.00 96.38 467 TYR A O 1
ATOM 3601 N N . GLN A 1 468 ? -6.559 -17.735 6.691 1.00 95.00 468 GLN A N 1
ATOM 3602 C CA . GLN A 1 468 ? -5.484 -17.682 7.672 1.00 95.00 468 GLN A CA 1
ATOM 3603 C C . GLN A 1 468 ? -4.191 -18.174 7.027 1.00 95.00 468 GLN A C 1
ATOM 3605 O O . GLN A 1 468 ? -4.197 -19.160 6.285 1.00 95.00 468 GLN A O 1
ATOM 3610 N N . ALA A 1 469 ? -3.103 -17.451 7.270 1.00 94.06 469 ALA A N 1
ATOM 3611 C CA . ALA A 1 469 ? -1.759 -17.872 6.910 1.00 94.06 469 ALA A CA 1
ATOM 3612 C C . ALA A 1 469 ? -0.741 -17.289 7.898 1.00 94.06 469 ALA A C 1
ATOM 3614 O O . ALA A 1 469 ? -0.979 -16.253 8.516 1.00 94.06 469 ALA A O 1
ATOM 3615 N N . SER A 1 470 ? 0.428 -17.916 8.014 1.00 93.00 470 SER A N 1
ATOM 3616 C CA . SER A 1 470 ? 1.579 -17.289 8.666 1.00 93.00 470 SER A CA 1
ATOM 3617 C C . SER A 1 470 ? 2.140 -16.178 7.771 1.00 93.00 470 SER A C 1
ATOM 3619 O O . SER A 1 470 ? 2.831 -16.437 6.785 1.00 93.00 470 SER A O 1
ATOM 3621 N N . LEU A 1 471 ? 1.791 -14.932 8.083 1.00 92.94 471 LEU A N 1
ATOM 3622 C CA . LEU A 1 471 ? 2.152 -13.728 7.340 1.00 92.94 471 LEU A CA 1
ATOM 3623 C C . LEU A 1 471 ? 3.404 -13.033 7.888 1.00 92.94 471 LEU A C 1
ATOM 3625 O O . LEU A 1 471 ? 4.100 -12.379 7.117 1.00 92.94 471 LEU A O 1
ATOM 3629 N N . GLN A 1 472 ? 3.725 -13.187 9.177 1.00 88.25 472 GLN A N 1
ATOM 3630 C CA . GLN A 1 472 ? 4.965 -12.659 9.779 1.00 88.25 472 GLN A CA 1
ATOM 3631 C C . GLN A 1 472 ? 6.235 -13.438 9.379 1.00 88.25 472 GLN A C 1
ATOM 3633 O O . GLN A 1 472 ? 7.351 -13.015 9.665 1.00 88.25 472 GLN A O 1
ATOM 3638 N N . GLY A 1 473 ? 6.072 -14.580 8.701 1.00 81.75 473 GLY A N 1
ATOM 3639 C CA . GLY A 1 473 ? 7.165 -15.473 8.328 1.00 81.75 4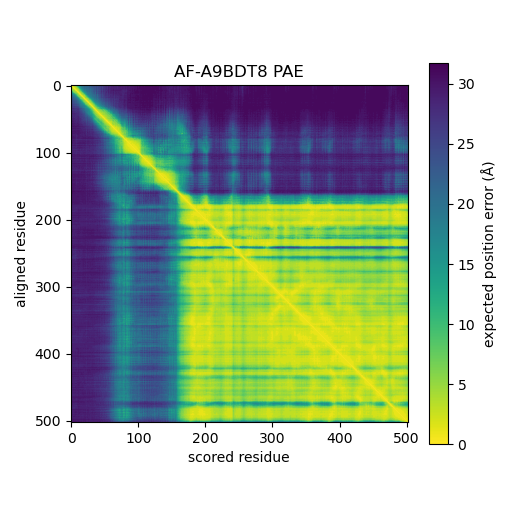73 GLY A CA 1
ATOM 3640 C C . GLY A 1 473 ? 7.725 -16.278 9.505 1.00 81.75 473 GLY A C 1
ATOM 3641 O O . GLY A 1 473 ? 7.306 -16.147 10.651 1.00 81.75 473 GLY A O 1
ATOM 3642 N N . SER A 1 474 ? 8.674 -17.169 9.211 1.00 73.25 474 SER A N 1
ATOM 3643 C CA . SER A 1 474 ? 9.296 -18.053 10.211 1.00 73.25 474 SER A CA 1
ATOM 3644 C C . SER A 1 474 ? 10.575 -17.490 10.834 1.00 73.25 474 SER A C 1
ATOM 3646 O O . SER A 1 474 ? 11.104 -18.067 11.782 1.00 73.25 474 SER A O 1
ATOM 3648 N N . LYS A 1 475 ? 11.113 -16.393 10.292 1.00 76.31 475 LYS A N 1
ATOM 3649 C CA . LYS A 1 475 ? 12.358 -15.788 10.771 1.00 76.31 475 LYS A CA 1
ATOM 3650 C C . LYS A 1 475 ? 12.053 -14.739 11.827 1.00 76.31 475 LYS A C 1
ATOM 3652 O O . LYS A 1 475 ? 11.263 -13.839 11.572 1.00 76.31 475 LYS A O 1
ATOM 3657 N N . ALA A 1 476 ? 12.739 -14.822 12.964 1.00 73.69 476 ALA A N 1
ATOM 3658 C CA . ALA A 1 476 ? 12.667 -13.791 13.986 1.00 73.69 476 ALA A CA 1
ATOM 3659 C C . ALA A 1 476 ? 13.176 -12.452 13.427 1.00 73.69 476 ALA A C 1
ATOM 3661 O O . ALA A 1 476 ? 14.282 -12.364 12.889 1.00 73.69 476 ALA A O 1
ATOM 3662 N N . THR A 1 477 ? 12.353 -11.418 13.558 1.00 80.31 477 THR A N 1
ATOM 3663 C CA . THR A 1 477 ? 12.670 -10.034 13.205 1.00 80.31 477 THR A CA 1
ATOM 3664 C C . THR A 1 477 ? 12.632 -9.163 14.459 1.00 80.31 477 THR A C 1
ATOM 3666 O O . THR A 1 477 ? 11.912 -9.483 15.403 1.00 80.31 477 THR A O 1
ATOM 3669 N N . PRO A 1 478 ? 13.363 -8.034 14.489 1.00 82.25 478 PRO A N 1
ATOM 3670 C CA . PRO A 1 478 ? 13.378 -7.137 15.651 1.00 82.25 478 PRO A CA 1
ATOM 3671 C C . PRO A 1 478 ? 12.036 -6.427 15.896 1.00 82.25 478 PRO A C 1
ATOM 3673 O O . PRO A 1 478 ? 11.849 -5.797 16.927 1.00 82.25 478 PRO A O 1
ATOM 3676 N N . THR A 1 479 ? 11.108 -6.490 14.938 1.00 87.50 479 THR A N 1
ATOM 3677 C CA . THR A 1 479 ? 9.765 -5.902 15.030 1.00 87.50 479 THR A CA 1
ATOM 3678 C C . THR A 1 479 ? 8.744 -6.864 14.434 1.00 87.50 479 THR A C 1
ATOM 3680 O O . THR A 1 479 ? 9.098 -7.662 13.561 1.00 87.50 479 THR A O 1
ATOM 3683 N N . LEU A 1 480 ? 7.487 -6.778 14.878 1.00 88.69 480 LEU A N 1
ATOM 3684 C CA . LEU A 1 480 ? 6.375 -7.528 14.295 1.00 88.69 480 LEU A CA 1
ATOM 3685 C C . LEU A 1 480 ? 5.906 -6.821 13.029 1.00 88.69 480 LEU A C 1
ATOM 3687 O O . LEU A 1 480 ? 5.375 -5.712 13.076 1.00 88.69 480 LEU A O 1
ATOM 3691 N N . ARG A 1 481 ? 6.147 -7.455 11.883 1.00 90.31 481 ARG A N 1
ATOM 3692 C CA . ARG A 1 481 ? 5.752 -6.960 10.563 1.00 90.31 481 ARG A CA 1
ATOM 3693 C C . ARG A 1 481 ? 5.374 -8.129 9.675 1.00 90.31 481 ARG A C 1
ATOM 3695 O O . ARG A 1 481 ? 5.815 -9.255 9.886 1.00 90.31 481 ARG A O 1
ATOM 3702 N N . HIS A 1 482 ? 4.586 -7.837 8.650 1.00 92.50 482 HIS A N 1
ATOM 3703 C CA . HIS A 1 482 ? 4.360 -8.779 7.569 1.00 92.50 482 HIS A CA 1
ATOM 3704 C C . HIS A 1 482 ? 5.691 -9.097 6.876 1.00 92.50 482 HIS A C 1
ATOM 3706 O O . HIS A 1 482 ? 6.382 -8.185 6.420 1.00 92.50 482 HIS A O 1
ATOM 3712 N N . ASP A 1 483 ? 6.037 -10.378 6.757 1.00 94.44 483 ASP A N 1
ATOM 3713 C CA . ASP A 1 483 ? 7.166 -10.812 5.942 1.00 94.44 483 ASP A CA 1
ATOM 3714 C C . ASP A 1 483 ? 6.778 -10.704 4.457 1.00 94.44 483 ASP A C 1
ATOM 3716 O O . ASP A 1 483 ? 5.822 -11.359 4.023 1.00 94.44 483 ASP A O 1
ATOM 3720 N N . PRO A 1 484 ? 7.524 -9.937 3.638 1.00 94.56 484 PRO A N 1
ATOM 3721 C CA . PRO A 1 484 ? 7.212 -9.731 2.226 1.00 94.56 484 PRO A CA 1
ATOM 3722 C C . PRO A 1 484 ? 6.974 -11.030 1.450 1.00 94.56 484 PRO A C 1
ATOM 3724 O O . PRO A 1 484 ? 6.081 -11.113 0.602 1.00 94.56 484 PRO A O 1
ATOM 3727 N N . ARG A 1 485 ? 7.764 -12.078 1.719 1.00 94.06 485 ARG A N 1
ATOM 3728 C CA . ARG A 1 485 ? 7.658 -13.351 0.990 1.00 94.06 485 ARG A CA 1
ATOM 3729 C C . ARG A 1 485 ? 6.419 -14.130 1.408 1.00 94.06 485 ARG A C 1
ATOM 3731 O O . ARG A 1 485 ? 5.701 -14.619 0.540 1.00 94.06 485 ARG A O 1
ATOM 3738 N N . SER A 1 486 ? 6.180 -14.240 2.707 1.00 95.44 486 SER A N 1
ATOM 3739 C CA . SER A 1 486 ? 5.063 -14.998 3.269 1.00 95.44 486 SER A CA 1
ATOM 3740 C C . SER A 1 486 ? 3.727 -14.345 2.920 1.00 95.44 486 SER A C 1
ATOM 3742 O O . SER A 1 486 ? 2.830 -15.020 2.410 1.00 95.44 486 SER A O 1
ATOM 3744 N N . LEU A 1 487 ? 3.640 -13.017 3.054 1.00 96.69 487 LEU A N 1
ATOM 3745 C CA . LEU A 1 487 ? 2.459 -12.246 2.677 1.00 96.69 487 LEU A CA 1
ATOM 3746 C C . LEU A 1 487 ? 2.141 -12.380 1.180 1.00 96.69 487 LEU A C 1
ATOM 3748 O O . LEU A 1 487 ? 1.038 -12.782 0.811 1.00 96.69 487 LEU A O 1
ATOM 3752 N N . SER A 1 488 ? 3.111 -12.116 0.299 1.00 96.31 488 SER A N 1
ATOM 3753 C CA . SER A 1 488 ? 2.883 -12.234 -1.150 1.00 96.31 488 SER A CA 1
ATOM 3754 C C . SER A 1 488 ? 2.551 -13.666 -1.583 1.00 96.31 488 SER A C 1
ATOM 3756 O O . SER A 1 488 ? 1.725 -13.867 -2.472 1.00 96.31 488 SER A O 1
ATOM 3758 N N . LEU A 1 489 ? 3.128 -14.685 -0.937 1.00 96.44 489 LEU A N 1
ATOM 3759 C CA . LEU A 1 489 ? 2.773 -16.080 -1.188 1.00 96.44 489 LEU A CA 1
ATOM 3760 C C . LEU A 1 489 ? 1.314 -16.372 -0.813 1.00 96.44 489 LEU A C 1
ATOM 3762 O O . LEU A 1 489 ? 0.622 -17.040 -1.584 1.00 96.44 489 LEU A O 1
ATOM 3766 N N . ALA A 1 490 ? 0.843 -15.881 0.335 1.00 97.56 490 ALA A N 1
ATOM 3767 C CA . ALA A 1 490 ? -0.540 -16.046 0.773 1.00 97.56 490 ALA A CA 1
ATOM 3768 C C . ALA A 1 490 ? -1.523 -15.358 -0.190 1.00 97.56 490 ALA A C 1
ATOM 3770 O O . ALA A 1 490 ? -2.470 -15.995 -0.657 1.00 97.56 490 ALA A O 1
ATOM 3771 N N . VAL A 1 491 ? -1.227 -14.118 -0.596 1.00 98.06 491 VAL A N 1
ATOM 3772 C CA . VAL A 1 491 ? -1.999 -13.376 -1.608 1.00 98.06 491 VAL A CA 1
ATOM 3773 C C . VAL A 1 491 ? -2.062 -14.140 -2.934 1.00 98.06 491 VAL A C 1
ATOM 3775 O O . VAL A 1 491 ? -3.136 -14.343 -3.502 1.00 98.06 491 VAL A O 1
ATOM 3778 N N . MET A 1 492 ? -0.930 -14.651 -3.422 1.00 97.31 492 MET A N 1
ATOM 3779 C CA . MET A 1 492 ? -0.902 -15.390 -4.687 1.00 97.31 492 MET A CA 1
ATOM 3780 C C . MET A 1 492 ? -1.572 -16.767 -4.594 1.00 97.31 492 MET A C 1
ATOM 3782 O O . MET A 1 492 ? -2.093 -17.261 -5.597 1.00 97.31 492 MET A O 1
ATOM 3786 N N . ARG A 1 493 ? -1.586 -17.406 -3.417 1.00 96.50 493 ARG A N 1
ATOM 3787 C CA . ARG A 1 493 ? -2.377 -18.625 -3.172 1.00 96.50 493 ARG A CA 1
ATOM 3788 C C . ARG A 1 493 ? -3.872 -18.328 -3.243 1.00 96.50 493 ARG A C 1
ATOM 3790 O O . ARG A 1 493 ? -4.583 -19.077 -3.912 1.00 96.50 493 ARG A O 1
ATOM 3797 N N . PHE A 1 494 ? -4.321 -17.239 -2.619 1.00 96.62 494 PHE A N 1
ATOM 3798 C CA . PHE A 1 494 ? -5.695 -16.753 -2.737 1.00 96.62 494 PHE A CA 1
ATOM 3799 C C . PHE A 1 494 ? -6.074 -16.526 -4.207 1.00 96.62 494 PHE A C 1
ATOM 3801 O O . PHE A 1 494 ? -7.011 -17.152 -4.701 1.00 96.62 494 PHE A O 1
ATOM 3808 N N . TYR A 1 495 ? -5.284 -15.735 -4.937 1.00 96.62 495 TYR A N 1
ATOM 3809 C CA . TYR A 1 495 ? -5.565 -15.399 -6.333 1.00 96.62 495 TYR A CA 1
ATOM 3810 C C . TYR A 1 495 ? -5.661 -16.642 -7.235 1.00 96.62 495 TYR A C 1
ATOM 3812 O O . TYR A 1 495 ? -6.612 -16.800 -8.001 1.00 96.62 495 TYR A O 1
ATOM 3820 N N . ARG A 1 496 ? -4.723 -17.592 -7.100 1.00 94.94 496 ARG A N 1
ATOM 3821 C CA . ARG A 1 496 ? -4.768 -18.858 -7.855 1.00 94.94 496 ARG A CA 1
ATOM 3822 C C . ARG A 1 496 ? -5.984 -19.710 -7.505 1.00 94.94 496 ARG A C 1
ATOM 3824 O O . ARG A 1 496 ? -6.511 -20.384 -8.382 1.00 94.94 496 ARG A O 1
ATOM 3831 N N . LYS A 1 497 ? -6.413 -19.721 -6.239 1.00 93.62 497 LYS A N 1
ATOM 3832 C CA . LYS A 1 497 ? -7.614 -20.448 -5.809 1.00 93.62 497 LYS A CA 1
ATOM 3833 C C . LYS A 1 497 ? -8.873 -19.816 -6.400 1.00 93.62 497 LYS A C 1
ATOM 3835 O O . LYS A 1 497 ? -9.747 -20.553 -6.840 1.00 93.62 497 LYS A O 1
ATOM 3840 N N . TYR A 1 498 ? -8.937 -18.487 -6.446 1.00 92.31 498 TYR A N 1
ATOM 3841 C CA . TYR A 1 498 ? -10.041 -17.755 -7.059 1.00 92.31 498 TYR A CA 1
ATOM 3842 C C . TYR A 1 498 ? -10.154 -18.062 -8.561 1.00 92.31 498 TYR A C 1
ATOM 3844 O O . TYR A 1 498 ? -11.209 -18.497 -9.006 1.00 92.31 498 TYR A O 1
ATOM 3852 N N . LYS A 1 499 ? -9.042 -17.980 -9.306 1.00 91.69 499 LYS A N 1
ATOM 3853 C CA . LYS A 1 499 ? -8.980 -18.274 -10.755 1.00 91.69 499 LYS A CA 1
ATOM 3854 C C . LYS A 1 499 ? -9.253 -19.743 -11.131 1.00 91.69 499 LYS A C 1
ATOM 3856 O O . LYS A 1 499 ? -9.352 -20.084 -12.297 1.00 91.69 499 LYS A O 1
ATOM 3861 N N . ARG A 1 500 ? -9.245 -20.664 -10.163 1.00 89.31 500 ARG A N 1
ATOM 3862 C CA . ARG A 1 500 ? -9.604 -22.074 -10.409 1.00 89.31 500 ARG A CA 1
ATOM 3863 C C . ARG A 1 500 ? -11.093 -22.337 -10.208 1.00 89.31 500 ARG A C 1
ATOM 3865 O O . ARG A 1 500 ? -11.561 -23.386 -10.630 1.00 89.31 500 ARG A O 1
ATOM 3872 N N . LYS A 1 501 ? -11.790 -21.456 -9.488 1.00 82.00 501 LYS A N 1
ATOM 3873 C CA . LYS A 1 501 ? -13.209 -21.604 -9.144 1.00 82.00 501 LYS A CA 1
ATOM 3874 C C . LYS A 1 501 ? -14.136 -20.845 -10.091 1.00 82.00 501 LYS A C 1
ATOM 3876 O O . LYS A 1 501 ? -15.290 -21.237 -10.202 1.00 82.00 501 LYS A O 1
ATOM 3881 N N . ASN A 1 502 ? -13.627 -19.787 -10.713 1.00 74.12 502 ASN A N 1
ATOM 3882 C CA . ASN A 1 502 ? -14.270 -18.980 -11.746 1.00 74.12 502 ASN A CA 1
ATOM 3883 C C . ASN A 1 502 ? -13.360 -18.981 -12.967 1.00 74.12 502 ASN A C 1
ATOM 3885 O O . ASN A 1 502 ? -13.896 -18.905 -14.089 1.00 74.12 502 ASN A O 1
#

Mean predicted aligned error: 15.42 Å

pLDDT: mean 79.7, std 20.54, range [24.88, 98.81]

Radius of gyration: 38.13 Å; Cα contacts (8 Å, |Δi|>4): 697; chains: 1; bounding box: 116×87×91 Å

Solvent-accessible surface area (backbone atoms only — not comparable to full-atom values): 27687 Å² total; per-residue (Å²): 134,89,83,88,89,88,86,88,88,82,88,81,89,85,88,89,79,88,78,90,83,84,88,91,88,88,88,86,86,88,86,73,97,82,69,74,73,73,58,56,60,56,52,54,51,52,53,52,52,54,50,51,54,50,52,50,51,54,50,52,55,52,48,52,51,51,52,55,54,59,50,56,69,69,45,94,88,57,72,62,56,61,53,53,50,51,51,52,51,49,49,52,52,51,52,51,50,50,40,59,74,52,67,46,50,71,56,51,55,50,50,52,53,46,50,57,53,50,53,67,53,47,76,81,42,60,68,86,57,47,53,60,50,52,50,52,51,48,52,49,50,51,53,48,50,51,55,51,54,49,54,55,52,43,69,74,74,53,84,89,42,69,66,56,51,51,50,50,51,50,50,51,54,50,22,67,69,24,62,34,35,28,36,36,15,18,52,71,42,29,19,28,40,42,49,22,38,53,80,55,15,39,42,32,38,37,37,26,42,44,36,61,46,42,72,47,27,20,51,46,25,74,75,68,73,38,69,26,33,55,40,55,44,40,40,49,57,31,30,36,70,58,60,76,62,62,52,47,51,41,68,32,60,37,88,62,57,90,97,40,43,63,33,34,49,31,40,54,51,44,45,51,37,18,67,74,63,73,36,61,69,61,25,43,55,54,48,36,61,78,37,47,36,48,42,46,75,40,53,41,39,85,59,74,40,43,33,33,33,36,26,74,83,70,51,75,39,66,35,36,59,48,39,56,59,32,93,47,60,64,72,44,71,53,46,40,63,69,68,40,60,53,33,67,70,50,48,56,44,44,64,65,24,61,28,38,32,40,35,28,36,54,60,76,75,12,33,47,55,41,57,54,19,55,60,49,46,51,36,52,60,71,31,87,37,57,33,36,37,35,55,58,68,48,29,42,47,33,63,33,63,91,37,31,53,68,45,53,49,48,53,51,51,50,53,36,40,75,73,74,41,84,72,81,69,61,49,36,36,40,38,58,46,88,78,75,92,45,74,67,56,50,57,36,42,80,64,57,19,45,74,40,48,74,66,62,66,68,39,43,78,73,68,34,46,79,43,73,40,67,24,51,50,92,63,92,62,101,62,95,51,68,26,25,63,35,38,29,49,52,53,51,51,51,54,55,53,50,67,72,77,107